Protein AF-A0AA35M4L3-F1 (afdb_monomer_lite)

Structure (mmCIF, N/CA/C/O backbone):
data_AF-A0AA35M4L3-F1
#
_entry.id   AF-A0AA35M4L3-F1
#
loop_
_atom_site.group_PDB
_atom_site.id
_atom_site.type_symbol
_atom_site.label_atom_id
_atom_site.label_alt_id
_atom_site.label_comp_id
_atom_site.label_asym_id
_atom_site.label_entity_id
_atom_site.label_seq_id
_atom_site.pdbx_PDB_ins_code
_atom_site.Cartn_x
_atom_site.Cartn_y
_atom_site.Cartn_z
_atom_site.occupancy
_atom_site.B_iso_or_equiv
_atom_site.auth_seq_id
_atom_site.auth_comp_id
_atom_site.auth_asym_id
_atom_site.auth_atom_id
_atom_site.pdbx_PDB_model_num
ATOM 1 N N . MET A 1 1 ? 15.500 31.520 31.013 1.00 39.91 1 MET A N 1
ATOM 2 C CA . MET A 1 1 ? 16.679 30.984 30.303 1.00 39.91 1 MET A CA 1
ATOM 3 C C . MET A 1 1 ? 17.674 30.456 31.325 1.00 39.91 1 MET A C 1
ATOM 5 O O . MET A 1 1 ? 18.117 31.265 32.130 1.00 39.91 1 MET A O 1
ATOM 9 N N . PRO A 1 2 ? 18.000 29.154 31.350 1.00 39.06 2 PRO A N 1
ATOM 10 C CA . PRO A 1 2 ? 19.137 28.648 32.114 1.00 39.06 2 PRO A CA 1
ATOM 11 C C . PRO A 1 2 ? 20.331 28.322 31.189 1.00 39.06 2 PRO A C 1
ATOM 13 O O . PRO A 1 2 ? 20.114 27.828 30.079 1.00 39.06 2 PRO A O 1
ATOM 16 N N . PRO A 1 3 ? 21.584 28.570 31.614 1.00 60.72 3 PRO A N 1
ATOM 17 C CA . PRO A 1 3 ? 22.767 28.211 30.843 1.00 60.72 3 PRO A CA 1
ATOM 18 C C . PRO A 1 3 ? 23.152 26.743 31.091 1.00 60.72 3 PRO A C 1
ATOM 20 O O . PRO A 1 3 ? 23.273 26.299 32.229 1.00 60.72 3 PRO A O 1
ATOM 23 N N . PHE A 1 4 ? 23.349 25.992 30.008 1.00 51.25 4 PHE A N 1
ATOM 24 C CA . PHE A 1 4 ? 23.733 24.577 30.001 1.00 51.25 4 PHE A CA 1
ATOM 25 C C . PHE A 1 4 ? 25.067 24.412 29.260 1.00 51.25 4 PHE A C 1
ATOM 27 O O . PHE A 1 4 ? 25.087 23.944 28.130 1.00 51.25 4 PHE A O 1
ATOM 34 N N . LEU A 1 5 ? 26.189 24.809 29.864 1.00 52.38 5 LEU A N 1
ATOM 35 C CA . LEU A 1 5 ? 27.531 24.481 29.361 1.00 52.38 5 LEU A CA 1
ATOM 36 C C . LEU A 1 5 ? 28.539 24.465 30.521 1.00 52.38 5 LEU A C 1
ATOM 38 O O . LEU A 1 5 ? 29.193 25.470 30.755 1.00 52.38 5 LEU A O 1
ATOM 42 N N . ASP A 1 6 ? 28.668 23.342 31.242 1.00 54.00 6 ASP A N 1
ATOM 43 C CA . ASP A 1 6 ? 29.858 23.132 32.101 1.00 54.00 6 ASP A CA 1
ATOM 44 C C . ASP A 1 6 ? 30.206 21.669 32.471 1.00 54.00 6 ASP A C 1
ATOM 46 O O . ASP A 1 6 ? 31.192 21.394 33.157 1.00 54.00 6 ASP A O 1
ATOM 50 N N . SER A 1 7 ? 29.457 20.665 31.995 1.00 56.97 7 SER A N 1
ATOM 51 C CA . SER A 1 7 ? 29.695 19.270 32.419 1.00 56.97 7 SER A CA 1
ATOM 52 C C . SER A 1 7 ? 30.961 18.625 31.839 1.00 56.97 7 SER A C 1
ATOM 54 O O . SER A 1 7 ? 31.460 17.642 32.391 1.00 56.97 7 SER A O 1
ATOM 56 N N . THR A 1 8 ? 31.511 19.142 30.739 1.00 57.28 8 THR A N 1
ATOM 57 C CA . THR A 1 8 ? 32.681 18.531 30.085 1.00 57.28 8 THR A CA 1
ATOM 58 C C . THR A 1 8 ? 33.985 18.855 30.814 1.00 57.28 8 THR A C 1
ATOM 60 O O . THR A 1 8 ? 34.854 17.988 30.917 1.00 57.28 8 THR A O 1
ATOM 63 N N . SER A 1 9 ? 34.101 20.061 31.376 1.00 58.50 9 SER A N 1
ATOM 64 C CA . SER A 1 9 ? 35.293 20.501 32.112 1.00 58.50 9 SER A CA 1
ATOM 65 C C . SER A 1 9 ? 35.389 19.834 33.486 1.00 58.50 9 SER A C 1
ATOM 67 O O . SER A 1 9 ? 36.453 19.334 33.855 1.00 58.50 9 SER A O 1
ATOM 69 N N . GLN A 1 10 ? 34.268 19.693 34.205 1.00 61.97 10 GLN A N 1
ATOM 70 C CA . GLN A 1 10 ? 34.247 18.975 35.489 1.00 61.97 10 GLN A CA 1
ATOM 71 C C . GLN A 1 10 ? 34.544 17.474 35.340 1.00 61.97 10 GLN A C 1
ATOM 73 O O . GLN A 1 10 ? 35.226 16.888 36.182 1.00 61.97 10 GLN A O 1
ATOM 78 N N . SER A 1 11 ? 34.119 16.847 34.235 1.00 60.00 11 SER A N 1
ATOM 79 C CA . SER A 1 11 ? 34.418 15.434 33.963 1.00 60.00 11 SER A CA 1
ATOM 80 C C . SER A 1 11 ? 35.910 15.152 33.742 1.00 60.00 11 SER A C 1
ATOM 82 O O . SER A 1 11 ? 36.326 14.000 33.895 1.00 60.00 11 SER A O 1
ATOM 84 N N . LEU A 1 12 ? 36.707 16.148 33.346 1.00 54.22 12 LEU A N 1
ATOM 85 C CA . LEU A 1 12 ? 38.148 15.986 33.135 1.00 54.22 12 LEU A CA 1
ATOM 86 C C . LEU A 1 12 ? 38.944 16.188 34.431 1.00 54.22 12 LEU A C 1
ATOM 88 O O . LEU A 1 12 ? 39.939 15.494 34.635 1.00 54.22 12 LEU A O 1
ATOM 92 N N . ALA A 1 13 ? 38.469 17.049 35.336 1.00 66.62 13 ALA A N 1
ATOM 93 C CA . ALA A 1 13 ? 39.091 17.276 36.642 1.00 66.62 13 ALA A CA 1
ATOM 94 C C . ALA A 1 13 ? 38.996 16.053 37.576 1.00 66.62 13 ALA A C 1
ATOM 96 O O . ALA A 1 13 ? 39.915 15.785 38.346 1.00 66.62 13 ALA A O 1
ATOM 97 N N . ALA A 1 14 ? 37.925 15.259 37.472 1.00 76.31 14 ALA A N 1
ATOM 98 C CA . ALA A 1 14 ? 37.697 14.096 38.335 1.00 76.31 14 ALA A CA 1
ATOM 99 C C . ALA A 1 14 ? 38.586 12.872 38.022 1.00 76.31 14 ALA A C 1
ATOM 101 O O . ALA A 1 14 ? 38.459 11.841 38.680 1.00 76.31 14 ALA A O 1
ATOM 102 N N . ASN A 1 15 ? 39.449 12.926 36.999 1.00 74.00 15 ASN A N 1
ATOM 103 C CA . ASN A 1 15 ? 40.247 11.768 36.593 1.00 74.00 15 ASN A CA 1
ATOM 104 C C . ASN A 1 15 ? 41.676 12.166 36.170 1.00 74.00 15 ASN A C 1
ATOM 106 O O . ASN A 1 15 ? 41.981 12.202 34.971 1.00 74.00 15 ASN A O 1
ATOM 110 N N . PRO A 1 16 ? 42.572 12.451 37.137 1.00 75.62 16 PRO A N 1
ATOM 111 C CA . PRO A 1 16 ? 43.922 12.951 36.860 1.00 75.62 16 PRO A CA 1
ATOM 112 C C . PRO A 1 16 ? 44.742 12.002 35.971 1.00 75.62 16 PRO A C 1
ATOM 114 O O . PRO A 1 16 ? 45.508 12.458 35.126 1.00 75.62 16 PRO A O 1
ATOM 117 N N . GLY A 1 17 ? 44.497 10.686 36.044 1.00 77.62 17 GLY A N 1
ATOM 118 C CA . GLY A 1 17 ? 45.160 9.697 35.187 1.00 77.62 17 GLY A CA 1
ATOM 119 C C . GLY A 1 17 ? 44.811 9.807 33.695 1.00 77.62 17 GLY A C 1
ATOM 120 O O . GLY A 1 17 ? 45.593 9.379 32.846 1.00 77.62 17 GLY A O 1
ATOM 121 N N . ARG A 1 18 ? 43.660 10.397 33.338 1.00 70.81 18 ARG A N 1
ATOM 122 C CA . ARG A 1 18 ? 43.323 10.679 31.932 1.00 70.81 18 ARG A CA 1
ATOM 123 C C . ARG A 1 18 ? 44.085 11.884 31.402 1.00 70.81 18 ARG A C 1
ATOM 125 O O . ARG A 1 18 ? 44.613 11.782 30.301 1.00 70.81 18 ARG A O 1
ATOM 132 N N . LEU A 1 19 ? 44.170 12.958 32.190 1.00 73.12 19 LEU A N 1
ATOM 133 C CA . LEU A 1 19 ? 44.926 14.170 31.855 1.00 73.12 19 LEU A CA 1
ATOM 134 C C . LEU A 1 19 ? 46.398 13.844 31.584 1.00 73.12 19 LEU A C 1
ATOM 136 O O . LEU A 1 19 ? 46.928 14.245 30.546 1.00 73.12 19 LEU A O 1
ATOM 140 N N . ASP A 1 20 ? 46.995 13.018 32.442 1.00 76.56 20 ASP A N 1
ATOM 141 C CA . ASP A 1 20 ? 48.384 12.569 32.326 1.00 76.56 20 ASP A CA 1
ATOM 142 C C . ASP A 1 20 ? 48.634 11.748 31.050 1.00 76.56 20 ASP A C 1
ATOM 144 O O . ASP A 1 20 ? 49.640 11.917 30.362 1.00 76.56 20 ASP A O 1
ATOM 148 N N . ARG A 1 21 ? 47.672 10.903 30.658 1.00 72.81 21 ARG A N 1
ATOM 149 C CA . ARG A 1 21 ? 47.753 10.107 29.424 1.00 72.81 21 ARG A CA 1
ATOM 150 C C . ARG A 1 21 ? 47.636 10.963 28.160 1.00 72.81 21 ARG A C 1
ATOM 152 O O . ARG A 1 21 ? 48.233 10.617 27.144 1.00 72.81 21 ARG A O 1
ATOM 159 N N . THR A 1 22 ? 46.857 12.046 28.207 1.00 70.88 22 THR A N 1
ATOM 160 C CA . THR A 1 22 ? 46.760 13.016 27.103 1.00 70.88 22 THR A CA 1
ATOM 161 C C . THR A 1 22 ? 48.011 13.875 26.983 1.00 70.88 22 THR A C 1
ATOM 163 O O . THR A 1 22 ? 48.473 14.059 25.864 1.00 70.88 22 THR A O 1
ATOM 166 N N . ARG A 1 23 ? 48.590 14.340 28.100 1.00 74.06 23 ARG A N 1
ATOM 167 C CA . ARG A 1 23 ? 49.839 15.124 28.090 1.00 74.06 23 ARG A CA 1
ATOM 168 C C . ARG A 1 23 ? 51.011 14.327 27.512 1.00 74.06 23 ARG A C 1
ATOM 170 O O . ARG A 1 23 ? 51.600 14.750 26.524 1.00 74.06 23 ARG A O 1
ATOM 177 N N . ARG A 1 24 ? 51.197 13.076 27.955 1.00 73.62 24 ARG A N 1
ATOM 178 C CA . ARG A 1 24 ? 52.232 12.166 27.415 1.00 73.62 24 ARG A CA 1
ATOM 179 C C . ARG A 1 24 ? 52.105 11.852 25.920 1.00 73.62 24 ARG A C 1
ATOM 181 O O . ARG A 1 24 ? 53.022 11.278 25.343 1.00 73.62 24 ARG A O 1
ATOM 188 N N . ARG A 1 25 ? 50.960 12.148 25.293 1.00 67.50 25 ARG A N 1
ATOM 189 C CA . ARG A 1 25 ? 50.761 11.947 23.852 1.00 67.50 25 ARG A CA 1
ATOM 190 C C . ARG A 1 25 ? 51.356 13.076 23.011 1.00 67.50 25 ARG A C 1
ATOM 192 O O . ARG A 1 25 ? 51.610 12.835 21.839 1.00 67.50 25 ARG A O 1
ATOM 199 N N . PHE A 1 26 ? 51.542 14.256 23.602 1.00 70.06 26 PHE A N 1
ATOM 200 C CA . PHE A 1 26 ? 52.120 15.430 22.949 1.00 70.06 26 PHE A CA 1
ATOM 201 C C . PHE A 1 26 ? 53.587 15.654 23.334 1.00 70.06 26 PHE A C 1
ATOM 203 O O . PHE A 1 26 ? 54.319 16.195 22.523 1.00 70.06 26 PHE A O 1
ATOM 210 N N . ASP A 1 27 ? 54.033 15.155 24.493 1.00 71.06 27 ASP A N 1
ATOM 211 C CA . ASP A 1 27 ? 55.439 15.247 24.934 1.00 71.06 27 ASP A CA 1
ATOM 212 C C . ASP A 1 27 ? 56.366 14.184 24.295 1.00 71.06 27 ASP A C 1
ATOM 214 O O . ASP A 1 27 ? 57.513 14.016 24.707 1.00 71.06 27 ASP A O 1
ATOM 218 N N . ARG A 1 28 ? 55.881 13.404 23.318 1.00 66.31 28 ARG A N 1
ATOM 219 C CA . ARG A 1 28 ? 56.747 12.534 22.506 1.00 66.31 28 ARG A CA 1
ATOM 220 C C . ARG A 1 28 ? 57.288 13.350 21.334 1.00 66.31 28 ARG A C 1
ATOM 222 O O . ARG A 1 28 ? 56.635 13.421 20.299 1.00 66.31 28 ARG A O 1
ATOM 229 N N . ASP A 1 29 ? 58.477 13.920 21.516 1.00 67.94 29 ASP A N 1
ATOM 230 C CA . ASP A 1 29 ? 59.231 14.631 20.467 1.00 67.94 29 ASP A CA 1
ATOM 231 C C . ASP A 1 29 ? 59.727 13.712 19.337 1.00 67.94 29 ASP A C 1
ATOM 233 O O . ASP A 1 29 ? 60.134 14.187 18.280 1.00 67.94 29 ASP A O 1
ATOM 237 N N . GLU A 1 30 ? 59.662 12.390 19.515 1.00 67.56 30 GLU A N 1
ATOM 238 C CA . GLU A 1 30 ? 59.884 11.451 18.420 1.00 67.56 30 GLU A CA 1
ATOM 239 C C . GLU A 1 30 ? 58.569 11.210 17.665 1.00 67.56 30 GLU A C 1
ATOM 241 O O . GLU A 1 30 ? 57.657 10.573 18.218 1.00 67.56 30 GLU A O 1
ATOM 246 N N . PRO A 1 31 ? 58.441 11.676 16.402 1.00 75.38 31 PRO A N 1
ATOM 247 C CA . PRO A 1 31 ? 57.349 11.230 15.553 1.00 75.38 31 PRO A CA 1
ATOM 248 C C . PRO A 1 31 ? 57.376 9.697 15.525 1.00 75.38 31 PRO A C 1
ATOM 250 O O . PRO A 1 31 ? 58.464 9.113 15.475 1.00 75.38 31 PRO A O 1
ATOM 253 N N . PRO A 1 32 ? 56.214 9.017 15.602 1.00 72.06 32 PRO A N 1
ATOM 254 C CA . PRO A 1 32 ? 56.188 7.568 15.468 1.00 72.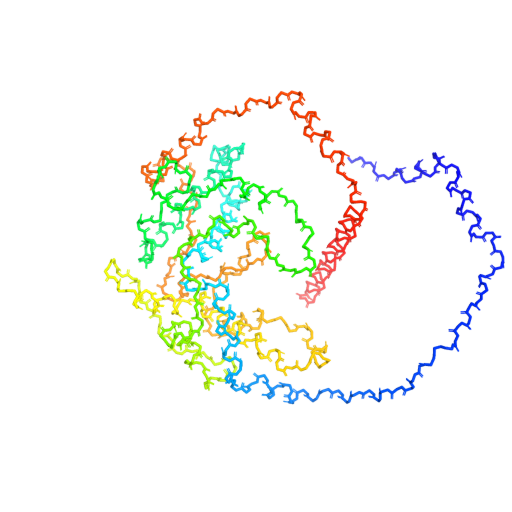06 32 PRO A CA 1
ATOM 255 C C . PRO A 1 32 ? 56.972 7.216 14.210 1.00 72.06 32 PRO A C 1
ATOM 257 O O . PRO A 1 32 ? 56.716 7.820 13.167 1.00 72.06 32 PRO A O 1
ATOM 260 N N . ALA A 1 33 ? 57.947 6.308 14.342 1.00 66.69 33 ALA A N 1
ATOM 261 C CA . ALA A 1 33 ? 58.778 5.872 13.231 1.00 66.69 33 ALA A CA 1
ATOM 262 C C . ALA A 1 33 ? 57.864 5.660 12.030 1.00 66.69 33 ALA A C 1
ATOM 264 O O . ALA A 1 33 ? 56.901 4.893 12.129 1.00 66.69 33 ALA A O 1
ATOM 265 N N . SER A 1 34 ? 58.100 6.418 10.958 1.00 57.66 34 SER A N 1
ATOM 266 C CA . SER A 1 34 ? 57.371 6.260 9.712 1.00 57.66 34 SER A CA 1
ATOM 267 C C . SER A 1 34 ? 57.562 4.810 9.298 1.00 57.66 34 SER A C 1
ATOM 269 O O . SER A 1 34 ? 58.602 4.452 8.751 1.00 57.66 34 SER A O 1
ATOM 271 N N . CYS A 1 35 ? 56.597 3.951 9.628 1.00 49.66 35 CYS A N 1
ATOM 272 C CA . CYS A 1 35 ? 56.526 2.597 9.119 1.00 49.66 35 CYS A CA 1
ATOM 273 C C . CYS A 1 35 ? 56.233 2.746 7.630 1.00 49.66 35 CYS A C 1
ATOM 275 O O . CYS A 1 35 ? 55.086 2.672 7.198 1.00 49.66 35 CYS A O 1
ATOM 277 N N . SER A 1 36 ? 57.289 3.018 6.865 1.00 50.81 36 SER A N 1
ATOM 278 C CA . SER A 1 36 ? 57.333 2.949 5.415 1.00 50.81 36 SER A CA 1
ATOM 279 C C . SER A 1 36 ? 57.263 1.472 5.045 1.00 50.81 36 SER A C 1
ATOM 281 O O . SER A 1 36 ? 58.225 0.871 4.584 1.00 50.81 36 SER A O 1
ATOM 283 N N . SER A 1 37 ? 56.118 0.850 5.321 1.00 52.44 37 SER A N 1
ATOM 284 C CA . SER A 1 37 ? 55.725 -0.399 4.688 1.00 52.44 37 SER A CA 1
ATOM 285 C C . SER A 1 37 ? 55.184 -0.017 3.314 1.00 52.44 37 SER A C 1
ATOM 287 O O . SER A 1 37 ? 53.983 0.001 3.069 1.00 52.44 37 SER A O 1
ATOM 289 N N . THR A 1 38 ? 56.108 0.397 2.449 1.00 53.12 38 THR A N 1
ATOM 290 C CA . THR A 1 38 ? 55.876 0.685 1.033 1.00 53.12 38 THR A CA 1
ATOM 291 C C . THR A 1 38 ? 56.389 -0.510 0.240 1.00 53.12 38 THR A C 1
ATOM 293 O O . THR A 1 38 ? 57.267 -0.388 -0.598 1.00 53.12 38 THR A O 1
ATOM 296 N N . ASP A 1 39 ? 55.884 -1.688 0.596 1.00 49.66 39 ASP A N 1
ATOM 297 C CA . ASP A 1 39 ? 56.021 -2.910 -0.200 1.00 49.66 39 ASP A CA 1
ATOM 298 C C . ASP A 1 39 ? 54.636 -3.560 -0.333 1.00 49.66 39 ASP A C 1
ATOM 300 O O . ASP A 1 39 ? 54.439 -4.769 -0.244 1.00 49.66 39 ASP A O 1
ATOM 304 N N . SER A 1 40 ? 53.610 -2.714 -0.470 1.00 55.06 40 SER A N 1
ATOM 305 C CA . SER A 1 40 ? 52.420 -3.135 -1.185 1.00 55.06 40 SER A CA 1
ATOM 306 C C . SER A 1 40 ? 52.818 -3.126 -2.652 1.00 55.06 40 SER A C 1
ATOM 308 O O . SER A 1 40 ? 52.939 -2.045 -3.232 1.00 55.06 40 SER A O 1
ATOM 310 N N . ASN A 1 41 ? 53.039 -4.313 -3.216 1.00 56.84 41 ASN A N 1
ATOM 311 C CA . ASN A 1 41 ? 52.878 -4.591 -4.641 1.00 56.84 41 ASN A CA 1
ATOM 312 C C . ASN A 1 41 ? 51.490 -4.069 -5.054 1.00 56.84 41 ASN A C 1
ATOM 314 O O . ASN A 1 41 ? 50.499 -4.796 -5.058 1.00 56.84 41 ASN A O 1
ATOM 318 N N . TYR A 1 42 ? 51.396 -2.763 -5.282 1.00 59.31 42 TYR A N 1
ATOM 319 C CA . TYR A 1 42 ? 50.339 -2.152 -6.054 1.00 59.31 42 TYR A CA 1
ATOM 320 C C . TYR A 1 42 ? 50.678 -2.592 -7.467 1.00 59.31 42 TYR A C 1
ATOM 322 O O . TYR A 1 42 ? 51.555 -2.006 -8.102 1.00 59.31 42 TYR A O 1
ATOM 330 N N . GLU A 1 43 ? 50.091 -3.713 -7.889 1.00 66.62 43 GLU A N 1
ATOM 331 C CA . GLU A 1 43 ? 50.066 -4.047 -9.304 1.00 66.62 43 GLU A CA 1
ATOM 332 C C . GLU A 1 43 ? 49.527 -2.804 -10.020 1.00 66.62 43 GLU A C 1
ATOM 334 O O . GLU A 1 43 ? 48.441 -2.329 -9.668 1.00 66.62 43 GLU A O 1
ATOM 339 N N . PRO A 1 44 ? 50.344 -2.183 -10.885 1.00 57.50 44 PRO A N 1
ATOM 340 C CA . PRO A 1 44 ? 49.986 -0.929 -11.502 1.00 57.50 44 PRO A CA 1
ATOM 341 C C . PRO A 1 44 ? 48.777 -1.171 -12.391 1.00 57.50 44 PRO A C 1
ATOM 343 O O . PRO A 1 44 ? 48.828 -1.991 -13.302 1.00 57.50 44 PRO A O 1
ATOM 346 N N . ASP A 1 45 ? 47.726 -0.423 -12.073 1.00 56.56 45 ASP A N 1
ATOM 347 C CA . ASP A 1 45 ? 46.753 0.092 -13.016 1.00 56.56 45 ASP A CA 1
ATOM 348 C C . ASP A 1 45 ? 46.124 -0.973 -13.925 1.00 56.56 45 ASP A C 1
ATOM 350 O O . ASP A 1 45 ? 46.469 -1.113 -15.097 1.00 56.56 45 ASP A O 1
ATOM 354 N N . ASP A 1 46 ? 45.093 -1.650 -13.400 1.00 66.62 46 ASP A N 1
ATOM 355 C CA . ASP A 1 46 ? 43.924 -1.920 -14.241 1.00 66.62 46 ASP A CA 1
ATOM 356 C C . ASP A 1 46 ? 43.550 -0.568 -14.864 1.00 66.62 46 ASP A C 1
ATOM 358 O O . ASP A 1 46 ? 43.034 0.315 -14.166 1.00 66.62 46 ASP A O 1
ATOM 362 N N . ASP A 1 47 ? 43.913 -0.383 -16.139 1.00 75.94 47 ASP A N 1
ATOM 363 C CA . ASP A 1 47 ? 43.597 0.809 -16.918 1.00 75.94 47 ASP A CA 1
ATOM 364 C C . ASP A 1 47 ? 42.161 1.222 -16.589 1.00 75.94 47 ASP A C 1
ATOM 366 O O . ASP A 1 47 ? 41.275 0.357 -16.615 1.00 75.94 47 ASP A O 1
ATOM 370 N N . PRO A 1 48 ? 41.905 2.499 -16.231 1.00 70.62 48 PRO A N 1
ATOM 371 C CA . PRO A 1 48 ? 40.583 2.925 -15.810 1.00 70.62 48 PRO A CA 1
ATOM 372 C C . PRO A 1 48 ? 39.595 2.528 -16.900 1.00 70.62 48 PRO A C 1
ATOM 374 O O . PRO A 1 48 ? 39.631 3.097 -17.995 1.00 70.62 48 PRO A O 1
ATOM 377 N N . GLU A 1 49 ? 38.766 1.515 -16.605 1.00 70.56 49 GLU A N 1
ATOM 378 C CA . GLU A 1 49 ? 37.797 0.990 -17.562 1.00 70.56 49 GLU A CA 1
ATOM 379 C C . GLU A 1 49 ? 37.063 2.197 -18.159 1.00 70.56 49 GLU A C 1
ATOM 381 O O . GLU A 1 49 ? 36.608 3.068 -17.401 1.00 70.56 49 GLU A O 1
ATOM 386 N N . PRO A 1 50 ? 36.996 2.306 -19.497 1.00 78.19 50 PRO A N 1
ATOM 387 C CA . PRO A 1 50 ? 36.415 3.468 -20.138 1.00 78.19 50 PRO A CA 1
ATOM 388 C C . PRO A 1 50 ? 35.029 3.711 -19.553 1.00 78.19 50 PRO A C 1
ATOM 390 O O . PRO A 1 50 ? 34.234 2.778 -19.393 1.00 78.19 50 PRO A O 1
ATOM 393 N N . MET A 1 51 ? 34.774 4.974 -19.191 1.00 75.50 51 MET A N 1
ATOM 394 C CA . MET A 1 51 ? 33.500 5.389 -18.615 1.00 75.50 51 MET A CA 1
ATOM 395 C C . MET A 1 51 ? 32.363 4.781 -19.433 1.00 75.50 51 MET A C 1
ATOM 397 O O . MET A 1 51 ? 32.391 4.869 -20.664 1.00 75.50 51 MET A O 1
ATOM 401 N N . PRO A 1 52 ? 31.385 4.144 -18.776 1.00 76.50 52 PRO A N 1
ATOM 402 C CA . PRO A 1 52 ? 30.349 3.440 -19.495 1.00 76.50 52 PRO A CA 1
ATOM 403 C C . PRO A 1 52 ? 29.599 4.390 -20.411 1.00 76.50 52 PRO A C 1
ATOM 405 O O . PRO A 1 52 ? 29.191 5.475 -19.990 1.00 76.50 52 PRO A O 1
ATOM 408 N N . ASP A 1 53 ? 29.411 3.956 -21.652 1.00 88.19 53 ASP A N 1
ATOM 409 C CA . ASP A 1 53 ? 28.622 4.693 -22.619 1.00 88.19 53 ASP A CA 1
ATOM 410 C C . ASP A 1 53 ? 27.195 4.858 -22.074 1.00 88.19 53 ASP A C 1
ATOM 412 O O . ASP A 1 53 ? 26.463 3.891 -21.842 1.00 88.19 53 ASP A O 1
ATOM 416 N N . LEU A 1 54 ? 26.802 6.109 -21.822 1.00 87.06 54 LEU A N 1
ATOM 417 C CA . LEU A 1 54 ? 25.473 6.442 -21.315 1.00 87.06 54 LEU A CA 1
ATOM 418 C C . LEU A 1 54 ? 24.379 5.977 -22.283 1.00 87.06 54 LEU A C 1
ATOM 420 O O . LEU A 1 54 ? 23.272 5.667 -21.841 1.00 87.06 54 LEU A O 1
ATOM 424 N N . GLN A 1 55 ? 24.690 5.897 -23.579 1.00 90.00 55 GLN A N 1
ATOM 425 C CA . GLN A 1 55 ? 23.774 5.403 -24.594 1.00 90.00 55 GLN A CA 1
ATOM 426 C C . GLN A 1 55 ? 23.562 3.888 -24.478 1.00 90.00 55 GLN A C 1
ATOM 428 O O . GLN A 1 55 ? 22.427 3.430 -24.602 1.00 90.00 55 GLN A O 1
ATOM 433 N N . GLU A 1 56 ? 24.609 3.121 -24.159 1.00 90.56 56 GLU A N 1
ATOM 434 C CA . GLU A 1 56 ? 24.518 1.683 -23.871 1.00 90.56 56 GLU A CA 1
ATOM 435 C C . GLU A 1 56 ? 23.646 1.429 -22.632 1.00 90.56 56 GLU A C 1
ATOM 437 O O . GLU A 1 56 ? 22.746 0.587 -22.664 1.00 90.56 56 GLU A O 1
ATOM 442 N N . ILE A 1 57 ? 23.857 2.203 -21.557 1.00 90.19 57 ILE A N 1
ATOM 443 C CA . ILE A 1 57 ? 23.028 2.117 -20.345 1.00 90.19 57 ILE A CA 1
ATOM 444 C C . ILE A 1 57 ? 21.573 2.436 -20.692 1.00 90.19 57 ILE A C 1
ATOM 446 O O . ILE A 1 57 ? 20.690 1.642 -20.380 1.00 90.19 57 ILE A O 1
ATOM 450 N N . ALA A 1 58 ? 21.310 3.560 -21.363 1.00 90.56 58 ALA A N 1
ATOM 451 C CA . ALA A 1 58 ? 19.955 3.939 -21.752 1.00 90.56 58 ALA A CA 1
ATOM 452 C C . ALA A 1 58 ? 19.288 2.849 -22.608 1.00 90.56 58 ALA A C 1
ATOM 454 O O . ALA A 1 58 ? 18.165 2.446 -22.314 1.00 90.56 58 ALA A O 1
ATOM 455 N N . ALA A 1 59 ? 19.992 2.297 -23.599 1.00 92.69 59 ALA A N 1
ATOM 456 C CA . ALA A 1 59 ? 19.479 1.214 -24.433 1.00 92.69 59 ALA A CA 1
ATOM 457 C C . ALA A 1 59 ? 19.137 -0.045 -23.615 1.00 92.69 59 ALA A C 1
ATOM 459 O O . ALA A 1 59 ? 18.073 -0.636 -23.811 1.00 92.69 59 ALA A O 1
ATOM 460 N N . ALA A 1 60 ? 19.988 -0.426 -22.656 1.00 91.94 60 ALA A N 1
ATOM 461 C CA . ALA A 1 60 ? 19.737 -1.562 -21.770 1.00 91.94 60 ALA A CA 1
ATOM 462 C C . ALA A 1 60 ? 18.503 -1.352 -20.873 1.00 91.94 60 ALA A C 1
ATOM 464 O O . ALA A 1 60 ? 17.763 -2.302 -20.591 1.00 91.94 60 ALA A O 1
ATOM 465 N N . LEU A 1 61 ? 18.262 -0.111 -20.440 1.00 92.69 61 LEU A N 1
ATOM 466 C CA . LEU A 1 61 ? 17.097 0.250 -19.635 1.00 92.69 61 LEU A CA 1
ATOM 467 C C . LEU A 1 61 ? 15.807 0.298 -20.449 1.00 92.69 61 LEU A C 1
ATOM 469 O O . LEU A 1 61 ? 14.771 -0.113 -19.931 1.00 92.69 61 LEU A O 1
ATOM 473 N N . GLU A 1 62 ? 15.859 0.767 -21.693 1.00 94.00 62 GLU A N 1
ATOM 474 C CA . GLU A 1 62 ? 14.691 0.902 -22.571 1.00 94.00 62 GLU A CA 1
ATOM 475 C C . GLU A 1 62 ? 14.258 -0.425 -23.215 1.00 94.00 62 GLU A C 1
ATOM 477 O O . GLU A 1 62 ? 13.076 -0.610 -23.513 1.00 94.00 62 GLU A O 1
ATOM 482 N N . ALA A 1 63 ? 15.179 -1.382 -23.383 1.00 93.94 63 ALA A N 1
ATOM 483 C CA . ALA A 1 63 ? 14.889 -2.682 -23.989 1.00 93.94 63 ALA A CA 1
ATOM 484 C C . ALA A 1 63 ? 13.750 -3.433 -23.258 1.00 93.94 63 ALA A C 1
ATOM 486 O O . ALA A 1 63 ? 13.740 -3.440 -22.025 1.00 93.94 63 ALA A O 1
ATOM 487 N N . PRO A 1 64 ? 12.812 -4.105 -23.955 1.00 96.00 64 PRO A N 1
ATOM 488 C CA . PRO A 1 64 ? 11.747 -4.900 -23.324 1.00 96.00 64 PRO A CA 1
ATOM 489 C C . PRO A 1 64 ? 12.267 -5.942 -22.322 1.00 96.00 64 PRO A C 1
ATOM 491 O O . PRO A 1 64 ? 13.443 -6.316 -22.365 1.00 96.00 64 PRO A O 1
ATOM 494 N N . LEU A 1 65 ? 11.416 -6.396 -21.396 1.00 95.44 65 LEU A N 1
ATOM 495 C CA . LEU A 1 65 ? 11.782 -7.428 -20.414 1.00 95.44 65 LEU A CA 1
ATOM 496 C C . LEU A 1 65 ? 12.079 -8.764 -21.104 1.00 95.44 65 LEU A C 1
ATOM 498 O O . LEU A 1 65 ? 11.310 -9.209 -21.952 1.00 95.44 65 LEU A O 1
ATOM 502 N N . ASN A 1 66 ? 13.200 -9.401 -20.756 1.00 95.25 66 ASN A N 1
ATOM 503 C CA . ASN A 1 66 ? 13.495 -10.753 -21.231 1.00 95.25 66 ASN A CA 1
ATOM 504 C C . ASN A 1 66 ? 12.893 -11.802 -20.273 1.00 95.25 66 ASN A C 1
ATOM 506 O O . ASN A 1 66 ? 12.436 -11.474 -19.180 1.00 95.25 66 ASN A O 1
ATOM 510 N N . GLU A 1 67 ? 12.917 -13.080 -20.654 1.00 95.44 67 GLU A N 1
ATOM 511 C CA . GLU A 1 67 ? 12.332 -14.174 -19.857 1.00 95.44 67 GLU A CA 1
ATOM 512 C C . GLU A 1 67 ? 12.949 -14.316 -18.450 1.00 95.44 67 GLU A C 1
ATOM 514 O O . GLU A 1 67 ? 12.284 -14.739 -17.504 1.00 95.44 67 GLU A O 1
ATOM 519 N N . ALA A 1 68 ? 14.230 -13.975 -18.276 1.00 95.62 68 ALA A N 1
ATOM 520 C CA . ALA A 1 68 ? 14.857 -13.987 -16.957 1.00 95.62 68 ALA A CA 1
ATOM 521 C C . ALA A 1 68 ? 14.339 -12.832 -16.089 1.00 95.62 68 ALA A C 1
ATOM 523 O O . ALA A 1 68 ? 14.018 -13.054 -14.923 1.00 95.62 68 ALA A O 1
ATOM 524 N N . ASP A 1 69 ? 14.186 -11.639 -16.665 1.00 96.06 69 ASP A N 1
ATOM 525 C CA . ASP A 1 69 ? 13.630 -10.488 -15.958 1.00 96.06 69 ASP A CA 1
ATOM 526 C C . ASP A 1 69 ? 12.177 -10.741 -15.551 1.00 96.06 69 ASP A C 1
ATOM 528 O O . ASP A 1 69 ? 11.825 -10.503 -14.400 1.00 96.06 69 ASP A O 1
ATOM 532 N N . LEU A 1 70 ? 11.347 -11.278 -16.457 1.00 95.88 70 LEU A N 1
ATOM 533 C CA . LEU A 1 70 ? 9.943 -11.600 -16.171 1.00 95.88 70 LEU A CA 1
ATOM 534 C C . LEU A 1 70 ? 9.826 -12.566 -14.987 1.00 95.88 70 LEU A C 1
ATOM 536 O O . LEU A 1 70 ? 9.070 -12.300 -14.055 1.00 95.88 70 LEU A O 1
ATOM 540 N N . ARG A 1 71 ? 10.628 -13.641 -14.962 1.00 94.62 71 ARG A N 1
ATOM 541 C CA . ARG A 1 71 ? 10.666 -14.574 -13.821 1.00 94.62 71 ARG A CA 1
ATOM 542 C C . ARG A 1 71 ? 11.065 -13.885 -12.518 1.00 94.62 71 ARG A C 1
ATOM 544 O O . ARG A 1 71 ? 10.457 -14.156 -11.485 1.00 94.62 71 ARG A O 1
ATOM 551 N N . SER A 1 72 ? 12.037 -12.977 -12.560 1.00 95.06 72 SER A N 1
ATOM 552 C CA . SER A 1 72 ? 12.453 -12.208 -11.383 1.00 95.06 72 SER A CA 1
ATOM 553 C C . SER A 1 72 ? 11.371 -11.234 -10.904 1.00 95.06 72 SER A C 1
ATOM 555 O O . SER A 1 72 ? 11.180 -11.094 -9.697 1.00 95.06 72 SER A O 1
ATOM 557 N N . VAL A 1 73 ? 10.628 -10.591 -11.815 1.00 95.88 73 VAL A N 1
ATOM 558 C CA . VAL A 1 73 ? 9.476 -9.744 -11.456 1.00 95.88 73 VAL A CA 1
ATOM 559 C C . VAL A 1 73 ? 8.366 -10.587 -10.826 1.00 95.88 73 VAL A C 1
ATOM 561 O O . VAL A 1 73 ? 7.848 -10.204 -9.780 1.00 95.88 73 VAL A O 1
ATOM 564 N N . VAL A 1 74 ? 8.035 -11.751 -11.400 1.00 95.00 74 VAL A N 1
ATOM 565 C CA . VAL A 1 74 ? 7.043 -12.678 -10.825 1.00 95.00 74 VAL A CA 1
ATOM 566 C C . VAL A 1 74 ? 7.455 -13.109 -9.417 1.00 95.00 74 VAL A C 1
ATOM 568 O O . VAL A 1 74 ? 6.654 -12.965 -8.495 1.00 95.00 74 VAL A O 1
ATOM 571 N N . SER A 1 75 ? 8.706 -13.551 -9.228 1.00 92.25 75 SER A N 1
ATOM 572 C CA . SER A 1 75 ? 9.233 -13.938 -7.907 1.00 92.25 75 SER A CA 1
ATOM 573 C C . SER A 1 75 ? 9.100 -12.793 -6.908 1.00 92.25 75 SER A C 1
ATOM 575 O O . SER A 1 75 ? 8.555 -12.977 -5.823 1.00 92.25 75 SER A O 1
ATOM 577 N N . HIS A 1 76 ? 9.507 -11.582 -7.302 1.00 92.81 76 HIS A N 1
ATOM 578 C CA . HIS A 1 76 ? 9.393 -10.400 -6.454 1.00 92.81 76 HIS A CA 1
ATOM 579 C C . HIS A 1 76 ? 7.940 -10.129 -6.037 1.00 92.81 76 HIS A C 1
ATOM 581 O O . HIS A 1 76 ? 7.650 -9.966 -4.853 1.00 92.81 76 HIS A O 1
ATOM 587 N N . MET A 1 77 ? 7.009 -10.125 -6.993 1.00 93.62 77 MET A N 1
ATOM 588 C CA . MET A 1 77 ? 5.592 -9.861 -6.733 1.00 93.62 77 MET A CA 1
ATOM 589 C C . MET A 1 77 ? 4.954 -10.930 -5.829 1.00 93.62 77 MET A C 1
ATOM 591 O O . MET A 1 77 ? 4.160 -10.604 -4.939 1.00 93.62 77 MET A O 1
ATOM 595 N N . GLN A 1 78 ? 5.324 -12.199 -6.020 1.00 90.06 78 GLN A N 1
ATOM 596 C CA . GLN A 1 78 ? 4.863 -13.326 -5.205 1.00 90.06 78 GLN A CA 1
ATOM 597 C C . GLN A 1 78 ? 5.425 -13.278 -3.778 1.00 90.06 78 GLN A C 1
ATOM 599 O O . GLN A 1 78 ? 4.672 -13.466 -2.822 1.00 90.06 78 GLN A O 1
ATOM 604 N N . GLU A 1 79 ? 6.716 -12.975 -3.614 1.00 87.50 79 GLU A N 1
ATOM 605 C CA . GLU A 1 79 ? 7.379 -12.837 -2.308 1.00 87.50 79 GLU A CA 1
ATOM 606 C C . GLU A 1 79 ? 6.749 -11.728 -1.460 1.00 87.50 79 GLU A C 1
ATOM 608 O O . GLU A 1 79 ? 6.533 -11.893 -0.257 1.00 87.50 79 GLU A O 1
ATOM 613 N N . GLN A 1 80 ? 6.396 -10.608 -2.092 1.00 87.31 80 GLN A N 1
ATOM 614 C CA . GLN A 1 80 ? 5.677 -9.520 -1.431 1.00 87.31 80 GLN A CA 1
ATOM 615 C C . GLN A 1 80 ? 4.201 -9.861 -1.153 1.00 87.31 80 GLN A C 1
ATOM 617 O O . GLN A 1 80 ? 3.568 -9.243 -0.291 1.00 87.31 80 GLN A O 1
ATOM 622 N N . GLY A 1 81 ? 3.655 -10.863 -1.850 1.00 85.69 81 GLY A N 1
ATOM 623 C CA . GLY A 1 81 ? 2.305 -11.383 -1.664 1.00 85.69 81 GLY A CA 1
ATOM 624 C C . GLY A 1 81 ? 1.209 -10.393 -2.048 1.00 85.69 81 GLY A C 1
ATOM 625 O O . GLY A 1 81 ? 0.211 -10.294 -1.340 1.00 85.69 81 GLY A O 1
ATOM 626 N N . PHE A 1 82 ? 1.374 -9.664 -3.154 1.00 83.56 82 PHE A N 1
ATOM 627 C CA . PHE A 1 82 ? 0.413 -8.643 -3.602 1.00 83.56 82 PHE A CA 1
ATOM 628 C C . PHE A 1 82 ? -0.953 -9.178 -4.037 1.00 83.56 82 PHE A C 1
ATOM 630 O O . PHE A 1 82 ? -1.892 -8.402 -4.160 1.00 83.56 82 PHE A O 1
ATOM 637 N N . THR A 1 83 ? -1.089 -10.487 -4.228 1.00 80.88 83 THR A N 1
ATOM 638 C CA . THR A 1 83 ? -2.376 -11.160 -4.457 1.00 80.88 83 THR A CA 1
ATOM 639 C C . THR A 1 83 ? -2.968 -11.758 -3.188 1.00 80.88 83 THR A C 1
ATOM 641 O O . THR A 1 83 ? -4.064 -12.304 -3.221 1.00 80.88 83 THR A O 1
ATOM 644 N N . ARG A 1 84 ? -2.272 -11.658 -2.046 1.00 83.19 84 ARG A N 1
ATOM 645 C CA . ARG A 1 84 ? -2.727 -12.201 -0.763 1.00 83.19 84 ARG A CA 1
ATOM 646 C C . ARG A 1 84 ? -3.364 -11.082 0.062 1.00 83.19 84 ARG A C 1
ATOM 648 O O . ARG A 1 84 ? -2.624 -10.236 0.577 1.00 83.19 84 ARG A O 1
ATOM 655 N N . PRO A 1 85 ? -4.693 -11.096 0.287 1.00 81.88 85 PRO A N 1
ATOM 656 C CA . PRO A 1 85 ? -5.374 -10.054 1.053 1.00 81.88 85 PRO A CA 1
ATOM 657 C C . PRO A 1 85 ? -4.715 -9.781 2.410 1.00 81.88 85 PRO A C 1
ATOM 659 O O . PRO A 1 85 ? -4.467 -8.631 2.748 1.00 81.88 85 PRO A O 1
ATOM 662 N N . GLY A 1 86 ? -4.287 -10.815 3.143 1.00 83.56 86 GLY A N 1
ATOM 663 C CA . GLY A 1 86 ? -3.615 -10.642 4.438 1.00 83.56 86 GLY A CA 1
ATOM 664 C C . GLY A 1 86 ? -2.353 -9.761 4.397 1.00 83.56 86 GLY A C 1
ATOM 665 O O . GLY A 1 86 ? -2.122 -8.967 5.308 1.00 83.56 86 GLY A O 1
ATOM 666 N N . ARG A 1 87 ? -1.548 -9.826 3.327 1.00 84.31 87 ARG A N 1
ATOM 667 C CA . ARG A 1 87 ? -0.353 -8.973 3.174 1.00 84.31 87 ARG A CA 1
ATOM 668 C C . ARG A 1 87 ? -0.734 -7.517 2.937 1.00 84.31 87 ARG A C 1
ATOM 670 O O . ARG A 1 87 ? -0.138 -6.621 3.540 1.00 84.31 87 ARG A O 1
ATOM 677 N N . ILE A 1 88 ? -1.748 -7.293 2.104 1.00 86.62 88 ILE A N 1
ATOM 678 C CA . ILE A 1 88 ? -2.265 -5.955 1.818 1.00 86.62 88 ILE A CA 1
ATOM 679 C C . ILE A 1 88 ? -2.886 -5.354 3.083 1.00 86.62 88 ILE A C 1
ATOM 681 O O . ILE A 1 88 ? -2.563 -4.222 3.439 1.00 86.62 88 ILE A O 1
ATOM 685 N N . TYR A 1 89 ? -3.660 -6.150 3.829 1.00 88.50 89 TYR A N 1
ATOM 686 C CA . TYR A 1 89 ? -4.238 -5.765 5.116 1.00 88.50 89 TYR A CA 1
ATOM 687 C C . TYR A 1 89 ? -3.168 -5.244 6.080 1.00 88.50 89 TYR A C 1
ATOM 689 O O . TYR A 1 89 ? -3.347 -4.199 6.695 1.00 88.50 89 TYR A O 1
ATOM 697 N N . VAL A 1 90 ? -2.023 -5.929 6.202 1.00 86.94 90 VAL A N 1
ATOM 698 C CA . VAL A 1 90 ? -0.942 -5.498 7.105 1.00 86.94 90 VAL A CA 1
ATOM 699 C C . VAL A 1 90 ? -0.352 -4.152 6.687 1.00 86.94 90 VAL A C 1
ATOM 701 O O . VAL A 1 90 ? -0.097 -3.306 7.550 1.00 86.94 90 VAL A O 1
ATOM 704 N N . LYS A 1 91 ? -0.120 -3.936 5.385 1.00 87.62 91 LYS A N 1
ATOM 705 C CA . LYS A 1 91 ? 0.379 -2.647 4.881 1.00 87.62 91 LYS A CA 1
ATOM 706 C C . LYS A 1 91 ? -0.634 -1.531 5.164 1.00 87.62 91 LYS A C 1
ATOM 708 O O . LYS A 1 91 ? -0.269 -0.486 5.702 1.00 87.62 91 LYS A O 1
ATOM 713 N N . GLU A 1 92 ? -1.908 -1.788 4.900 1.00 90.62 92 GLU A N 1
ATOM 714 C CA . GLU A 1 92 ? -2.986 -0.830 5.128 1.00 90.62 92 GLU A CA 1
ATOM 715 C C . GLU A 1 92 ? -3.217 -0.536 6.614 1.00 90.62 92 GLU A C 1
ATOM 717 O O . GLU A 1 92 ? -3.349 0.622 6.997 1.00 90.62 92 GLU A O 1
ATOM 722 N N . ALA A 1 93 ? -3.160 -1.547 7.482 1.00 90.62 93 ALA A N 1
ATOM 723 C CA . ALA A 1 93 ? -3.264 -1.392 8.931 1.00 90.62 93 ALA A CA 1
ATOM 724 C C . ALA A 1 93 ? -2.169 -0.487 9.502 1.00 90.62 93 ALA A C 1
ATOM 726 O O . ALA A 1 93 ? -2.430 0.290 10.421 1.00 90.62 93 ALA A O 1
ATOM 727 N N . ARG A 1 94 ? -0.951 -0.525 8.950 1.00 88.94 94 ARG A N 1
ATOM 728 C CA . ARG A 1 94 ? 0.132 0.397 9.339 1.00 88.94 94 ARG A CA 1
ATOM 729 C C . ARG A 1 94 ? -0.166 1.835 8.928 1.00 88.94 94 ARG A C 1
ATOM 731 O O . ARG A 1 94 ? 0.025 2.749 9.736 1.00 88.94 94 ARG A O 1
ATOM 738 N N . LEU A 1 95 ? -0.649 2.038 7.703 1.00 89.25 95 LEU A N 1
ATOM 739 C CA . LEU A 1 95 ? -1.047 3.360 7.228 1.00 89.25 95 LEU A CA 1
ATOM 740 C C . LEU A 1 95 ? -2.202 3.912 8.069 1.00 89.25 95 LEU A C 1
ATOM 742 O O . LEU A 1 95 ? -2.127 5.029 8.571 1.00 89.25 95 LEU A O 1
ATOM 746 N N . GLU A 1 96 ? -3.240 3.111 8.274 1.00 92.19 96 GLU A N 1
ATOM 747 C CA . GLU A 1 96 ? -4.434 3.490 9.023 1.00 92.19 96 GLU A CA 1
ATOM 748 C C . GLU A 1 96 ? -4.101 3.774 10.497 1.00 92.19 96 GLU A C 1
ATOM 750 O O . GLU A 1 96 ? -4.580 4.746 11.070 1.00 92.19 96 GLU A O 1
ATOM 755 N N . THR A 1 97 ? -3.169 3.021 11.090 1.00 91.62 97 THR A N 1
ATOM 756 C CA . THR A 1 97 ? -2.623 3.335 12.421 1.00 91.62 97 THR A CA 1
ATOM 757 C C . THR A 1 97 ? -1.918 4.693 12.423 1.00 91.62 97 THR A C 1
ATOM 759 O O . THR A 1 97 ? -2.100 5.483 13.346 1.00 91.62 97 THR A O 1
ATOM 762 N N . THR A 1 98 ? -1.138 5.002 11.382 1.00 90.31 98 THR A N 1
ATOM 763 C CA . THR A 1 98 ? -0.460 6.305 11.249 1.00 90.31 98 THR A CA 1
ATOM 764 C C . THR A 1 98 ? -1.477 7.441 11.154 1.00 90.31 98 THR A C 1
ATOM 766 O O . THR A 1 98 ? -1.309 8.479 11.797 1.00 90.31 98 THR A O 1
ATOM 769 N N . ARG A 1 99 ? -2.564 7.237 10.403 1.00 91.88 99 ARG A N 1
ATOM 770 C CA . ARG A 1 99 ? -3.656 8.207 10.282 1.00 91.88 99 ARG A CA 1
ATOM 771 C C . ARG A 1 99 ? -4.390 8.405 11.612 1.00 91.88 99 ARG A C 1
ATOM 773 O O . ARG A 1 99 ? -4.581 9.549 12.016 1.00 91.88 99 ARG A O 1
ATOM 780 N N . LEU A 1 100 ? -4.695 7.327 12.337 1.00 93.94 100 LEU A N 1
ATOM 781 C CA . LEU A 1 100 ? -5.297 7.389 13.672 1.00 93.94 100 LEU A CA 1
ATOM 782 C C . LEU A 1 100 ? -4.396 8.137 14.671 1.00 93.94 100 LEU A C 1
ATOM 784 O O . LEU A 1 100 ? -4.865 8.991 15.420 1.00 93.94 100 LEU A O 1
ATOM 788 N N . ILE A 1 101 ? -3.089 7.864 14.664 1.00 92.94 101 ILE A N 1
ATOM 789 C CA . ILE A 1 101 ? -2.107 8.579 15.494 1.00 92.94 101 ILE A CA 1
ATOM 790 C C . ILE A 1 101 ? -2.086 10.069 15.124 1.00 92.94 101 ILE A C 1
ATOM 792 O O . ILE A 1 101 ? -2.162 10.923 16.008 1.00 92.94 101 ILE A O 1
ATOM 796 N N . SER A 1 102 ? -2.041 10.395 13.831 1.00 91.75 102 SER A N 1
ATOM 797 C CA . SER A 1 102 ? -2.106 11.780 13.354 1.00 91.75 102 SER A CA 1
ATOM 798 C C . SER A 1 102 ? -3.382 12.482 13.831 1.00 91.75 102 SER A C 1
ATOM 800 O O . SER A 1 102 ? -3.310 13.592 14.358 1.00 91.75 102 SER A O 1
ATOM 802 N N . PHE A 1 103 ? -4.538 11.817 13.768 1.00 94.62 103 PHE A N 1
ATOM 803 C CA . PHE A 1 103 ? -5.793 12.338 14.309 1.00 94.62 103 PHE A CA 1
ATOM 804 C C . PHE A 1 103 ? -5.692 12.655 15.812 1.00 94.62 103 PHE A C 1
ATOM 806 O O . PHE A 1 103 ? -6.051 13.753 16.231 1.00 94.62 103 PHE A O 1
ATOM 813 N N . ILE A 1 104 ? -5.131 11.746 16.617 1.00 94.94 104 ILE A N 1
ATOM 814 C CA . ILE A 1 104 ? -4.992 11.903 18.078 1.00 94.94 104 ILE A CA 1
ATOM 815 C C . ILE A 1 104 ? -4.065 13.071 18.464 1.00 94.94 104 ILE A C 1
ATOM 817 O O . ILE A 1 104 ? -4.325 13.799 19.435 1.00 94.94 104 ILE A O 1
ATOM 821 N N . TYR A 1 105 ? -2.935 13.217 17.769 1.00 93.94 105 TYR A N 1
ATOM 822 C CA . TYR A 1 105 ? -1.877 14.147 18.178 1.00 93.94 105 TYR A CA 1
ATOM 823 C C . TYR A 1 105 ? -1.920 15.489 17.459 1.00 93.94 105 TYR A C 1
ATOM 825 O O . TYR A 1 105 ? -1.651 16.504 18.099 1.00 93.94 105 TYR A O 1
ATOM 833 N N . THR A 1 106 ? -2.259 15.493 16.174 1.00 92.69 106 THR A N 1
ATOM 834 C CA . THR A 1 106 ? -2.219 16.683 15.312 1.00 92.69 106 THR A CA 1
ATOM 835 C C . THR A 1 106 ? -3.574 17.056 14.712 1.00 92.69 106 THR A C 1
ATOM 837 O O . THR A 1 106 ? -3.719 18.168 14.217 1.00 92.69 106 THR A O 1
ATOM 840 N N . GLY A 1 107 ? -4.556 16.154 14.747 1.00 91.81 107 GLY A N 1
ATOM 841 C CA . GLY A 1 107 ? -5.893 16.371 14.200 1.00 91.81 107 GLY A CA 1
ATOM 842 C C . GLY A 1 107 ? -6.904 16.942 15.204 1.00 91.81 107 GLY A C 1
ATOM 843 O O . GLY A 1 107 ? -6.562 17.238 16.353 1.00 91.81 107 GLY A O 1
ATOM 844 N N . PRO A 1 108 ? -8.177 17.077 14.786 1.00 94.56 108 PRO A N 1
ATOM 845 C CA . PRO A 1 108 ? -9.266 17.640 15.587 1.00 94.56 108 PRO A CA 1
ATOM 846 C C . PRO A 1 108 ? -9.832 16.634 16.612 1.00 94.56 108 PRO A C 1
ATOM 848 O O . PRO A 1 108 ? -11.045 16.503 16.770 1.00 94.56 108 PRO A O 1
ATOM 851 N N . CYS A 1 109 ? -8.969 15.891 17.307 1.00 96.31 109 CYS A N 1
ATOM 852 C CA . CYS A 1 109 ? -9.379 14.923 18.323 1.00 96.31 109 CYS A CA 1
ATOM 853 C C . CYS A 1 109 ? -9.735 15.636 19.634 1.00 96.31 109 CYS A C 1
ATOM 855 O O . CYS A 1 109 ? -8.903 16.329 20.233 1.00 96.31 109 CYS A O 1
ATOM 857 N N . ASN A 1 110 ? -10.977 15.468 20.093 1.00 96.44 110 ASN A N 1
ATOM 858 C CA . ASN A 1 110 ? -11.450 16.109 21.312 1.00 96.44 110 ASN A CA 1
ATOM 859 C C . ASN A 1 110 ? -10.766 15.509 22.566 1.00 96.44 110 ASN A C 1
ATOM 861 O O . ASN A 1 110 ? -10.240 14.391 22.530 1.00 96.44 110 ASN A O 1
ATOM 865 N N . PRO A 1 111 ? -10.758 16.215 23.713 1.00 96.00 111 PRO A N 1
ATOM 866 C CA . PRO A 1 111 ? -10.038 15.754 24.902 1.00 96.00 111 PRO A CA 1
ATOM 867 C C . PRO A 1 111 ? -10.514 14.406 25.463 1.00 96.00 111 PRO A C 1
ATOM 869 O O . PRO A 1 111 ? -9.702 13.662 26.016 1.00 96.00 111 PRO A O 1
ATOM 872 N N . ASN A 1 112 ? -11.803 14.083 25.334 1.00 94.88 112 ASN A N 1
ATOM 873 C CA . ASN A 1 112 ? -12.374 12.842 25.859 1.00 94.88 112 ASN A CA 1
ATOM 874 C C . ASN A 1 112 ? -11.940 11.646 25.010 1.00 94.88 112 ASN A C 1
ATOM 876 O O . ASN A 1 112 ? -11.382 10.685 25.542 1.00 94.88 112 ASN A O 1
ATOM 880 N N . THR A 1 113 ? -12.087 11.751 23.692 1.00 95.25 113 THR A N 1
ATOM 881 C CA . THR A 1 113 ? -11.607 10.771 22.717 1.00 95.25 113 THR A CA 1
ATOM 882 C C . THR A 1 113 ? -10.100 10.608 22.824 1.00 95.25 113 THR A C 1
ATOM 884 O O . THR A 1 113 ? -9.601 9.488 22.881 1.00 95.25 113 THR A O 1
ATOM 887 N N . LYS A 1 114 ? -9.352 11.701 22.981 1.00 95.56 114 LYS A N 1
ATOM 888 C CA . LYS A 1 114 ? -7.905 11.644 23.193 1.00 95.56 114 LYS A CA 1
ATOM 889 C C . LYS A 1 114 ? -7.533 10.874 24.459 1.00 95.56 114 LYS A C 1
ATOM 891 O O . LYS A 1 114 ? -6.664 10.012 24.402 1.00 95.56 114 LYS A O 1
ATOM 896 N N . ARG A 1 115 ? -8.194 11.130 25.594 1.00 93.75 115 ARG A N 1
ATOM 897 C CA . ARG A 1 115 ? -7.981 10.369 26.843 1.00 93.75 115 ARG A CA 1
ATOM 898 C C . ARG A 1 115 ? -8.376 8.903 26.712 1.00 93.75 115 ARG A C 1
ATOM 900 O O . ARG A 1 115 ? -7.759 8.058 27.343 1.00 93.75 115 ARG A O 1
ATOM 907 N N . TYR A 1 116 ? -9.391 8.596 25.913 1.00 92.94 116 TYR A N 1
ATOM 908 C CA . TYR A 1 116 ? -9.762 7.218 25.627 1.00 92.94 116 TYR A CA 1
ATOM 909 C C . TYR A 1 116 ? -8.690 6.527 24.778 1.00 92.94 116 TYR A C 1
ATOM 911 O O . TYR A 1 116 ? -8.224 5.438 25.104 1.00 92.94 116 TYR A O 1
ATOM 919 N N . LEU A 1 117 ? -8.229 7.173 23.711 1.00 94.12 117 LEU A N 1
ATOM 920 C CA . LEU A 1 117 ? -7.274 6.606 22.761 1.00 94.12 117 LEU A CA 1
ATOM 921 C C . LEU A 1 117 ? -5.821 6.637 23.251 1.00 94.12 117 LEU A C 1
ATOM 923 O O . LEU A 1 117 ? -4.985 5.941 22.681 1.00 94.12 117 LEU A O 1
ATOM 927 N N . ILE A 1 118 ? -5.519 7.383 24.315 1.00 91.88 118 ILE A N 1
ATOM 928 C CA . ILE A 1 118 ? -4.213 7.424 24.981 1.00 91.88 118 ILE A CA 1
ATOM 929 C C . ILE A 1 118 ? -4.323 6.709 26.331 1.00 91.88 118 ILE A C 1
ATOM 931 O O . ILE A 1 118 ? -5.156 7.042 27.160 1.00 91.88 118 ILE A O 1
ATOM 935 N N . GLY A 1 119 ? -3.478 5.713 26.592 1.00 89.00 119 GLY A N 1
ATOM 936 C CA . GLY A 1 119 ? -3.464 5.016 27.879 1.00 89.00 119 GLY A CA 1
ATOM 937 C C . GLY A 1 119 ? -2.836 3.631 27.808 1.00 89.00 119 GLY A C 1
ATOM 938 O O . GLY A 1 119 ? -2.306 3.229 26.776 1.00 89.00 119 GLY A O 1
ATOM 939 N N . GLU A 1 120 ? -2.929 2.883 28.910 1.00 87.31 120 GLU A N 1
ATOM 940 C CA . GLU A 1 120 ? -2.290 1.564 29.050 1.00 87.31 120 GLU A CA 1
ATOM 941 C C . GLU A 1 120 ? -2.730 0.564 27.971 1.00 87.31 120 GLU A C 1
ATOM 943 O O . GLU A 1 120 ? -1.927 -0.252 27.526 1.00 87.31 120 GLU A O 1
ATOM 948 N N . LYS A 1 121 ? -3.986 0.678 27.522 1.00 89.12 121 LYS A N 1
ATOM 949 C CA . LYS A 1 121 ? -4.606 -0.207 26.527 1.00 89.12 121 LYS A CA 1
ATOM 950 C C . LYS A 1 121 ? -4.856 0.475 25.176 1.00 89.12 121 LYS A C 1
ATOM 952 O O . LYS A 1 121 ? -5.780 0.116 24.447 1.00 89.12 121 LYS A O 1
ATOM 957 N N . ALA A 1 122 ? -4.105 1.540 24.882 1.00 89.81 122 ALA A N 1
ATOM 958 C CA . ALA A 1 122 ? -4.272 2.314 23.652 1.00 89.81 122 ALA A CA 1
ATOM 959 C C . ALA A 1 122 ? -4.097 1.438 22.407 1.00 89.81 122 ALA A C 1
ATOM 961 O O . ALA A 1 122 ? -4.908 1.505 21.494 1.00 89.81 122 ALA A O 1
ATOM 962 N N . LEU A 1 123 ? -3.089 0.566 22.407 1.00 87.88 123 LEU A N 1
ATOM 963 C CA . LEU A 1 123 ? -2.751 -0.265 21.254 1.00 87.88 123 LEU A CA 1
ATOM 964 C C . LEU A 1 123 ? -3.823 -1.310 20.941 1.00 87.88 123 LEU A C 1
ATOM 966 O O . LEU A 1 123 ? -4.147 -1.502 19.772 1.00 87.88 123 LEU A O 1
ATOM 970 N N . GLU A 1 124 ? -4.401 -1.958 21.962 1.00 88.56 124 GLU A N 1
ATOM 971 C CA . GLU A 1 124 ? -5.546 -2.851 21.769 1.00 88.56 124 GLU A CA 1
ATOM 972 C C . GLU A 1 124 ? -6.717 -2.102 21.115 1.00 88.56 124 GLU A C 1
ATOM 974 O O . GLU A 1 124 ? -7.308 -2.595 20.156 1.00 88.56 124 GLU A O 1
ATOM 979 N N . ARG A 1 125 ? -7.038 -0.899 21.612 1.00 92.56 125 ARG A N 1
ATOM 980 C CA . ARG A 1 125 ? -8.130 -0.084 21.062 1.00 92.56 125 ARG A CA 1
ATOM 981 C C . ARG A 1 125 ? -7.843 0.358 19.634 1.00 92.56 125 ARG A C 1
ATOM 983 O O . ARG A 1 125 ? -8.719 0.254 18.783 1.00 92.56 125 ARG A O 1
ATOM 990 N N . HIS A 1 126 ? -6.617 0.806 19.358 1.00 93.38 126 HIS A N 1
ATOM 991 C CA . HIS A 1 126 ? -6.188 1.193 18.013 1.00 93.38 126 HIS A CA 1
ATOM 992 C C . HIS A 1 126 ? -6.348 0.033 17.038 1.00 93.38 126 HIS A C 1
ATOM 994 O O . HIS A 1 126 ? -6.863 0.248 15.952 1.00 93.38 126 HIS A O 1
ATOM 1000 N N . ALA A 1 127 ? -5.990 -1.193 17.432 1.00 90.31 127 ALA A N 1
ATOM 1001 C CA . ALA A 1 127 ? -6.144 -2.366 16.575 1.00 90.31 127 ALA A CA 1
ATOM 1002 C C . ALA A 1 127 ? -7.608 -2.620 16.180 1.00 90.31 127 ALA A C 1
ATOM 1004 O O . ALA A 1 127 ? -7.883 -2.883 15.010 1.00 90.31 127 ALA A O 1
ATOM 1005 N N . VAL A 1 128 ? -8.547 -2.507 17.129 1.00 92.12 128 VAL A N 1
ATOM 1006 C CA . VAL A 1 128 ? -9.984 -2.678 16.847 1.00 92.12 128 VAL A CA 1
ATOM 1007 C C . VAL A 1 128 ? -10.497 -1.564 15.932 1.00 92.12 128 VAL A C 1
ATOM 1009 O O . VAL A 1 128 ? -11.155 -1.851 14.936 1.00 92.12 128 VAL A O 1
ATOM 1012 N N . ILE A 1 129 ? -10.142 -0.310 16.222 1.00 94.25 129 ILE A N 1
ATOM 1013 C CA . ILE A 1 129 ? -10.565 0.864 15.443 1.00 94.25 129 ILE A CA 1
ATOM 1014 C C . ILE A 1 129 ? -10.007 0.815 14.014 1.00 94.25 129 ILE A C 1
ATOM 1016 O O . ILE A 1 129 ? -10.750 0.971 13.051 1.00 94.25 129 ILE A O 1
ATOM 1020 N N . VAL A 1 130 ? -8.709 0.548 13.858 1.00 93.31 130 VAL A N 1
ATOM 1021 C CA . VAL A 1 130 ? -8.053 0.408 12.549 1.00 93.31 130 VAL A CA 1
ATOM 1022 C C . VAL A 1 130 ? -8.713 -0.697 11.732 1.00 93.31 130 VAL A C 1
ATOM 1024 O O . VAL A 1 130 ? -9.051 -0.487 10.569 1.00 93.31 130 VAL A O 1
ATOM 1027 N N . ARG A 1 131 ? -8.949 -1.861 12.347 1.00 92.75 131 ARG A N 1
ATOM 1028 C CA . ARG A 1 131 ? -9.621 -2.972 11.674 1.00 92.75 131 ARG A CA 1
ATOM 1029 C C . ARG A 1 131 ? -11.036 -2.590 11.242 1.00 92.75 131 ARG A C 1
ATOM 1031 O O . ARG A 1 131 ? -11.417 -2.925 10.128 1.00 92.75 131 ARG A O 1
ATOM 1038 N N . HIS A 1 132 ? -11.801 -1.910 12.095 1.00 93.62 132 HIS A N 1
ATOM 1039 C CA . HIS A 1 132 ? -13.156 -1.456 11.779 1.00 93.62 132 HIS A CA 1
ATOM 1040 C C . HIS A 1 132 ? -13.175 -0.581 10.514 1.00 93.62 132 HIS A C 1
ATOM 1042 O O . HIS A 1 132 ? -13.943 -0.836 9.585 1.00 93.62 132 HIS A O 1
ATOM 1048 N N . TYR A 1 133 ? -12.268 0.393 10.430 1.00 94.19 133 TYR A N 1
ATOM 1049 C CA . TYR A 1 133 ? -12.166 1.282 9.274 1.00 94.19 133 TYR A CA 1
ATOM 1050 C C . TYR A 1 133 ? -11.711 0.565 7.996 1.00 94.19 133 TYR A C 1
ATOM 1052 O O . TYR A 1 133 ? -12.297 0.779 6.931 1.00 94.19 133 TYR A O 1
ATOM 1060 N N . ILE A 1 134 ? -10.740 -0.349 8.095 1.00 92.75 134 ILE A N 1
ATOM 1061 C CA . ILE A 1 134 ? -10.328 -1.192 6.960 1.00 92.75 134 ILE A CA 1
ATOM 1062 C C . ILE A 1 134 ? -11.481 -2.084 6.508 1.00 92.75 134 ILE A C 1
ATOM 1064 O O . ILE A 1 134 ? -11.779 -2.139 5.319 1.00 92.75 134 ILE A O 1
ATOM 1068 N N . LYS A 1 135 ? -12.192 -2.717 7.446 1.00 92.44 135 LYS A N 1
ATOM 1069 C CA . LYS A 1 135 ? -13.370 -3.535 7.156 1.00 92.44 135 LYS A CA 1
ATOM 1070 C C . LYS A 1 135 ? -14.431 -2.733 6.407 1.00 92.44 135 LYS A C 1
ATOM 1072 O O . LYS A 1 135 ? -14.853 -3.185 5.349 1.00 92.44 135 LYS A O 1
ATOM 1077 N N . LYS A 1 136 ? -14.823 -1.539 6.879 1.00 92.25 136 LYS A N 1
ATOM 1078 C CA . LYS A 1 136 ? -15.789 -0.682 6.156 1.00 92.25 136 LYS A CA 1
ATOM 1079 C C . LYS A 1 136 ? -15.312 -0.390 4.730 1.00 92.25 136 LYS A C 1
ATOM 1081 O O . LYS A 1 136 ? -16.107 -0.466 3.794 1.00 92.25 136 LYS A O 1
ATOM 1086 N N . ARG A 1 137 ? -14.023 -0.081 4.545 1.00 91.38 137 ARG A N 1
ATOM 1087 C CA . ARG A 1 137 ? -13.438 0.189 3.222 1.00 91.38 137 ARG A CA 1
ATOM 1088 C C . ARG A 1 137 ? -13.492 -1.048 2.322 1.00 91.38 137 ARG A C 1
ATOM 1090 O O . ARG A 1 137 ? -14.003 -0.969 1.213 1.00 91.38 137 ARG A O 1
ATOM 1097 N N . TRP A 1 138 ? -13.035 -2.193 2.811 1.00 91.25 138 TRP A N 1
ATOM 1098 C CA . TRP A 1 138 ? -12.965 -3.440 2.049 1.00 91.25 138 TRP A CA 1
ATOM 1099 C C . TRP A 1 138 ? -14.339 -4.044 1.760 1.00 91.25 138 TRP A C 1
ATOM 1101 O O . TRP A 1 138 ? -14.527 -4.643 0.706 1.00 91.25 138 TRP A O 1
ATOM 1111 N N . GLN A 1 139 ? -15.319 -3.850 2.648 1.00 90.69 139 GLN A N 1
ATOM 1112 C CA . GLN A 1 139 ? -16.713 -4.223 2.403 1.00 90.69 139 GLN A CA 1
ATOM 1113 C C . GLN A 1 139 ? -17.310 -3.406 1.255 1.00 90.69 139 GLN A C 1
ATOM 1115 O O . GLN A 1 139 ? -17.960 -3.975 0.387 1.00 90.69 139 GLN A O 1
ATOM 1120 N N . ARG A 1 140 ? -17.037 -2.094 1.196 1.00 89.38 140 ARG A N 1
ATOM 1121 C CA . ARG A 1 140 ? -17.459 -1.244 0.065 1.00 89.38 140 ARG A CA 1
ATOM 1122 C C . ARG A 1 140 ? -16.807 -1.652 -1.258 1.00 89.38 140 ARG A C 1
ATOM 1124 O O . ARG A 1 140 ? -17.390 -1.409 -2.307 1.00 89.38 140 ARG A O 1
ATOM 1131 N N . LEU A 1 141 ? -15.614 -2.245 -1.205 1.00 88.44 141 LEU A N 1
ATOM 1132 C CA . LEU A 1 141 ? -14.908 -2.772 -2.376 1.00 88.44 141 LEU A CA 1
ATOM 1133 C C . LEU A 1 141 ? -15.346 -4.198 -2.758 1.00 88.44 141 LEU A C 1
ATOM 1135 O O . LEU A 1 141 ? -14.941 -4.677 -3.812 1.00 88.44 141 LEU A O 1
ATOM 1139 N N . GLY A 1 142 ? -16.126 -4.883 -1.912 1.00 88.69 142 GLY A N 1
ATOM 1140 C CA . GLY A 1 142 ? -16.514 -6.285 -2.108 1.00 88.69 142 GLY A CA 1
ATOM 1141 C C . GLY A 1 142 ? -15.390 -7.303 -1.861 1.00 88.69 142 GLY A C 1
ATOM 1142 O O . GLY A 1 142 ? -15.528 -8.461 -2.230 1.00 88.69 142 GLY A O 1
ATOM 1143 N N . ILE A 1 143 ? -14.279 -6.888 -1.240 1.00 88.00 143 ILE A N 1
ATOM 1144 C CA . ILE A 1 143 ? -13.098 -7.739 -0.977 1.00 88.00 143 ILE A CA 1
ATOM 1145 C C . ILE A 1 143 ? -13.188 -8.405 0.399 1.00 88.00 143 ILE A C 1
ATOM 1147 O O . ILE A 1 143 ? -12.546 -9.418 0.659 1.00 88.00 143 ILE A O 1
ATOM 1151 N N . TRP A 1 144 ? -13.937 -7.796 1.319 1.00 88.38 144 TRP A N 1
ATOM 1152 C CA . TRP A 1 144 ? -13.998 -8.257 2.699 1.00 88.38 144 TRP A CA 1
ATOM 1153 C C . TRP A 1 144 ? -14.701 -9.612 2.823 1.00 88.38 144 TRP A C 1
ATOM 1155 O O . TRP A 1 144 ? -15.908 -9.701 2.594 1.00 88.38 144 TRP A O 1
ATOM 1165 N N . ASP A 1 145 ? -13.985 -10.627 3.304 1.00 79.75 145 ASP A N 1
ATOM 1166 C CA . ASP A 1 145 ? -14.591 -11.894 3.703 1.00 79.75 145 ASP A CA 1
ATOM 1167 C C . ASP A 1 145 ? -15.118 -11.816 5.147 1.00 79.75 145 ASP A C 1
ATOM 1169 O O . ASP A 1 145 ? -14.425 -11.431 6.092 1.00 79.75 145 ASP A O 1
ATOM 1173 N N . SER A 1 146 ? -16.381 -12.198 5.331 1.00 78.38 146 SER A N 1
ATOM 1174 C CA . SER A 1 146 ? -17.011 -12.326 6.649 1.00 78.38 146 SER A CA 1
ATOM 1175 C C . SER A 1 146 ? -16.315 -13.332 7.575 1.00 78.38 146 SER A C 1
ATOM 1177 O O . SER A 1 146 ? -16.438 -13.198 8.794 1.00 78.38 146 SER A O 1
ATOM 1179 N N . SER A 1 147 ? -15.571 -14.291 7.013 1.00 75.88 147 SER A N 1
ATOM 1180 C CA . SER A 1 147 ? -14.789 -15.289 7.746 1.00 75.88 147 SER A CA 1
ATOM 1181 C C . SER A 1 147 ? -13.585 -14.684 8.478 1.00 75.88 147 SER A C 1
ATOM 1183 O O . SER A 1 147 ? -13.164 -15.225 9.501 1.00 75.88 147 SER A O 1
ATOM 1185 N N . TRP A 1 148 ? -13.076 -13.530 8.021 1.00 76.12 148 TRP A N 1
ATOM 1186 C CA . TRP A 1 148 ? -11.961 -12.816 8.645 1.00 76.12 148 TRP A CA 1
ATOM 1187 C C . TRP A 1 148 ? -12.429 -12.233 9.983 1.00 76.12 148 TRP A C 1
ATOM 1189 O O . TRP A 1 148 ? -12.990 -11.136 10.066 1.00 76.12 148 TRP A O 1
ATOM 1199 N N . GLY A 1 149 ? -12.275 -13.005 11.058 1.00 65.44 149 GLY A N 1
ATOM 1200 C CA . GLY A 1 149 ? -12.802 -12.702 12.388 1.00 65.44 149 GLY A CA 1
ATOM 1201 C C . GLY A 1 149 ? -12.148 -11.490 13.068 1.00 65.44 149 GLY A C 1
ATOM 1202 O O . GLY A 1 149 ? -11.356 -10.742 12.485 1.00 65.44 149 GLY A O 1
ATOM 1203 N N . ILE A 1 150 ? -12.499 -11.249 14.338 1.00 60.41 150 ILE A N 1
ATOM 1204 C CA . ILE A 1 150 ? -11.803 -10.260 15.177 1.00 60.41 150 ILE A CA 1
ATOM 1205 C C . ILE A 1 150 ? -10.623 -10.946 15.867 1.00 60.41 150 ILE A C 1
ATOM 1207 O O . ILE A 1 150 ? -10.846 -11.902 16.621 1.00 60.41 150 ILE A O 1
ATOM 1211 N N . PRO A 1 151 ? -9.392 -10.437 15.699 1.00 50.78 151 PRO A N 1
ATOM 1212 C CA . PRO A 1 151 ? -8.240 -11.055 16.322 1.00 50.78 151 PRO A CA 1
ATOM 1213 C C . PRO A 1 151 ? -8.307 -11.043 17.851 1.00 50.78 151 PRO A C 1
ATOM 1215 O O . PRO A 1 151 ? -8.525 -10.003 18.471 1.00 50.78 151 PRO A O 1
ATOM 1218 N N . GLY A 1 152 ? -8.089 -12.206 18.473 1.00 46.75 152 GLY A N 1
ATOM 1219 C CA . GLY A 1 152 ? -7.969 -12.334 19.930 1.00 46.75 152 GLY A CA 1
ATOM 1220 C C . GLY A 1 152 ? -9.247 -12.717 20.685 1.00 46.75 152 GLY A C 1
ATOM 1221 O O . GLY A 1 152 ? -9.227 -12.710 21.921 1.00 46.75 152 GLY A O 1
ATOM 1222 N N . ARG A 1 153 ? -10.329 -13.108 19.996 1.00 50.34 153 ARG A N 1
ATOM 1223 C CA . ARG A 1 153 ? -11.374 -13.920 20.638 1.00 50.34 153 ARG A CA 1
ATOM 1224 C C . ARG A 1 153 ? -10.839 -15.334 20.846 1.00 50.34 153 ARG A C 1
ATOM 1226 O O . ARG A 1 153 ? -10.443 -15.997 19.898 1.00 50.34 153 ARG A O 1
ATOM 1233 N N . VAL A 1 154 ? -10.877 -15.812 22.089 1.00 40.91 154 VAL A N 1
ATOM 1234 C CA . VAL A 1 154 ? -10.655 -17.225 22.443 1.00 40.91 154 VAL A CA 1
ATOM 1235 C C . VAL A 1 154 ? -11.907 -18.028 22.065 1.00 40.91 154 VAL A C 1
ATOM 1237 O O . VAL A 1 154 ? -12.548 -18.642 22.910 1.00 40.91 154 VAL A O 1
ATOM 1240 N N . GLN A 1 155 ? -12.325 -17.957 20.802 1.00 41.00 155 GLN A N 1
ATOM 1241 C CA . GLN A 1 155 ? -13.257 -18.925 20.243 1.00 41.00 155 GLN A CA 1
ATOM 1242 C C . GLN A 1 155 ? -12.420 -19.941 19.483 1.00 41.00 155 GLN A C 1
ATOM 1244 O O . GLN A 1 155 ? -11.660 -19.601 18.582 1.00 41.00 155 GLN A O 1
ATOM 1249 N N . THR A 1 156 ? -12.545 -21.186 19.916 1.00 37.62 156 THR A N 1
ATOM 1250 C CA . THR A 1 156 ? -11.724 -22.361 19.611 1.00 37.62 156 THR A CA 1
ATOM 1251 C C . THR A 1 156 ? -11.663 -22.779 18.136 1.00 37.62 156 THR A C 1
ATOM 1253 O O . THR A 1 156 ? -11.086 -23.820 17.855 1.00 37.62 156 THR A O 1
ATOM 1256 N N . HIS A 1 157 ? -12.187 -21.986 17.195 1.00 33.81 157 HIS A N 1
ATOM 1257 C CA . HIS A 1 157 ? -12.197 -22.306 15.761 1.00 33.81 157 HIS A CA 1
ATOM 1258 C C . HIS A 1 157 ? -12.019 -21.102 14.813 1.00 33.81 157 HIS A C 1
ATOM 1260 O O . HIS A 1 157 ? -12.299 -21.226 13.629 1.00 33.81 157 HIS A O 1
ATOM 1266 N N . CYS A 1 158 ? -11.553 -19.942 15.290 1.00 37.47 158 CYS A N 1
ATOM 1267 C CA . CYS A 1 158 ? -11.176 -18.831 14.405 1.00 37.47 158 CYS A CA 1
ATOM 1268 C C . CYS A 1 158 ? -9.646 -18.740 14.321 1.00 37.47 158 CYS A C 1
ATOM 1270 O O . CYS A 1 158 ? -8.983 -18.393 15.302 1.00 37.47 158 CYS A O 1
ATOM 1272 N N . GLU A 1 159 ? -9.095 -19.077 13.156 1.00 34.69 159 GLU A N 1
ATOM 1273 C CA . GLU A 1 159 ? -7.652 -19.183 12.892 1.00 34.69 159 GLU A CA 1
ATOM 1274 C C . GLU A 1 159 ? -6.914 -17.827 12.874 1.00 34.69 159 GLU A C 1
ATOM 1276 O O . GLU A 1 159 ? -5.686 -17.795 12.904 1.00 34.69 159 GLU A O 1
ATOM 1281 N N . ASP A 1 160 ? -7.620 -16.699 12.993 1.00 37.19 160 ASP A N 1
ATOM 1282 C CA . ASP A 1 160 ? -7.039 -15.347 12.978 1.00 37.19 160 ASP A CA 1
ATOM 1283 C C . ASP A 1 160 ? -6.761 -14.773 14.382 1.00 37.19 160 ASP A C 1
ATOM 1285 O O . ASP A 1 160 ? -7.116 -13.643 14.729 1.00 37.19 160 ASP A O 1
ATOM 1289 N N . CYS A 1 161 ? -6.097 -15.542 15.243 1.00 33.44 161 CYS A N 1
ATOM 1290 C CA . CYS A 1 161 ? -5.722 -15.088 16.585 1.00 33.44 161 CYS A CA 1
ATOM 1291 C C . CYS A 1 161 ? -4.426 -14.247 16.599 1.00 33.44 161 CYS A C 1
ATOM 1293 O O . CYS A 1 161 ? -3.345 -14.748 16.909 1.00 33.44 161 CYS A O 1
ATOM 1295 N N . VAL A 1 162 ? -4.528 -12.929 16.392 1.00 39.22 162 VAL A N 1
ATOM 1296 C CA . VAL A 1 162 ? -3.413 -11.994 16.657 1.00 39.22 162 VAL A CA 1
ATOM 1297 C C . VAL A 1 162 ? -3.267 -11.743 18.159 1.00 39.22 162 VAL A C 1
ATOM 1299 O O . VAL A 1 162 ? -4.166 -11.235 18.833 1.00 39.22 162 VAL A O 1
ATOM 1302 N N . ARG A 1 163 ? -2.079 -12.020 18.703 1.00 37.56 163 ARG A N 1
ATOM 1303 C CA . ARG A 1 163 ? -1.668 -11.521 20.023 1.00 37.56 163 ARG A CA 1
ATOM 1304 C C . ARG A 1 163 ? -1.323 -10.031 19.916 1.00 37.56 163 ARG A C 1
ATOM 1306 O O . ARG A 1 163 ? -0.313 -9.670 19.328 1.00 37.56 163 ARG A O 1
ATOM 1313 N N . VAL A 1 164 ? -2.073 -9.172 20.611 1.00 38.94 164 VAL A N 1
ATOM 1314 C CA . VAL A 1 164 ? -1.842 -7.708 20.734 1.00 38.94 164 VAL A CA 1
ATOM 1315 C C . VAL A 1 164 ? -0.447 -7.324 21.286 1.00 38.94 164 VAL A C 1
ATOM 1317 O O . VAL A 1 164 ? -0.033 -6.165 21.268 1.00 38.94 164 VAL A O 1
ATOM 1320 N N . ARG A 1 165 ? 0.349 -8.298 21.737 1.00 34.72 165 ARG A N 1
ATOM 1321 C CA . ARG A 1 165 ? 1.675 -8.073 22.323 1.00 34.72 165 ARG A CA 1
ATOM 1322 C C . ARG A 1 165 ? 2.689 -7.444 21.348 1.00 34.72 165 ARG A C 1
ATOM 1324 O O . ARG A 1 165 ? 3.636 -6.828 21.823 1.00 34.72 165 ARG A O 1
ATOM 1331 N N . THR A 1 166 ? 2.475 -7.543 20.035 1.00 37.50 166 THR A N 1
ATOM 1332 C CA . THR A 1 166 ? 3.478 -7.217 18.996 1.00 37.50 166 THR A CA 1
ATOM 1333 C C . THR A 1 166 ? 3.259 -5.861 18.319 1.00 37.50 166 THR A C 1
ATOM 1335 O O . THR A 1 166 ? 4.220 -5.209 17.920 1.00 37.50 166 THR A O 1
ATOM 1338 N N . LEU A 1 167 ? 2.036 -5.312 18.326 1.00 36.34 167 LEU A N 1
ATOM 1339 C CA . LEU A 1 167 ? 1.830 -3.884 18.013 1.00 36.34 167 LEU A CA 1
ATOM 1340 C C . LEU A 1 167 ? 2.593 -2.988 19.009 1.00 36.34 167 LEU A C 1
ATOM 1342 O O . LEU A 1 167 ? 3.104 -1.935 18.637 1.00 36.34 167 LEU A O 1
ATOM 1346 N N . ARG A 1 168 ? 2.768 -3.461 20.253 1.00 33.91 168 ARG A N 1
ATOM 1347 C CA . ARG A 1 168 ? 3.545 -2.783 21.302 1.00 33.91 168 ARG A CA 1
ATOM 1348 C C . ARG A 1 168 ? 5.049 -2.737 21.038 1.00 33.91 168 ARG A C 1
ATOM 1350 O O . ARG A 1 168 ? 5.660 -1.744 21.414 1.00 33.91 168 ARG A O 1
ATOM 1357 N N . SER A 1 169 ? 5.638 -3.749 20.395 1.00 36.06 169 SER A N 1
ATOM 1358 C CA . SER A 1 169 ? 7.045 -3.690 19.960 1.00 36.06 169 SER A CA 1
ATOM 1359 C C . SER A 1 169 ? 7.208 -2.944 18.637 1.00 36.06 169 SER A C 1
ATOM 1361 O O . SER A 1 169 ? 8.239 -2.349 18.397 1.00 36.06 169 SER A O 1
ATOM 1363 N N . THR A 1 170 ? 6.187 -2.907 17.784 1.00 37.94 170 THR A N 1
ATOM 1364 C CA . THR A 1 170 ? 6.312 -2.341 16.429 1.00 37.94 170 THR A CA 1
ATOM 1365 C C . THR A 1 170 ? 6.131 -0.818 16.390 1.00 37.94 170 THR A C 1
ATOM 1367 O O . THR A 1 170 ? 6.707 -0.165 15.524 1.00 37.94 170 THR A O 1
ATOM 1370 N N . ILE A 1 171 ? 5.329 -0.262 17.309 1.00 38.31 171 ILE A N 1
ATOM 1371 C CA . ILE A 1 171 ? 4.929 1.160 17.327 1.00 38.31 171 ILE A CA 1
ATOM 1372 C C . ILE A 1 171 ? 5.705 1.984 18.377 1.00 38.31 171 ILE A C 1
ATOM 1374 O O . ILE A 1 171 ? 5.804 3.198 18.230 1.00 38.31 171 ILE A O 1
ATOM 1378 N N . LEU A 1 172 ? 6.253 1.363 19.436 1.00 33.12 172 LEU A N 1
ATOM 1379 C CA . LEU A 1 172 ? 6.802 2.086 20.601 1.00 33.12 172 LEU A CA 1
ATOM 1380 C C . LEU A 1 172 ? 8.270 1.797 20.954 1.00 33.12 172 LEU A C 1
ATOM 1382 O O . LEU A 1 17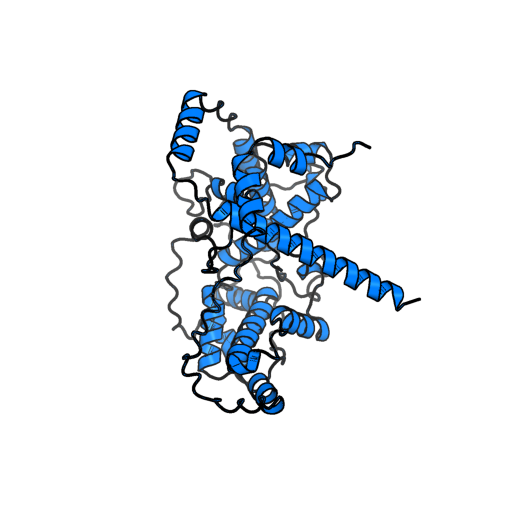2 ? 8.780 2.431 21.879 1.00 33.12 172 LEU A O 1
ATOM 1386 N N . THR A 1 173 ? 8.971 0.886 20.276 1.00 29.44 173 THR A N 1
ATOM 1387 C CA . THR A 1 173 ? 10.438 0.863 20.389 1.00 29.44 173 THR A CA 1
ATOM 1388 C C . THR A 1 173 ? 11.011 1.871 19.403 1.00 29.44 173 THR A C 1
ATOM 1390 O O . THR A 1 173 ? 10.583 1.916 18.248 1.00 29.44 173 THR A O 1
ATOM 1393 N N . GLU A 1 174 ? 11.983 2.674 19.852 1.00 32.44 174 GLU A N 1
ATOM 1394 C CA . GLU A 1 174 ? 12.920 3.356 18.949 1.00 32.44 174 GLU A CA 1
ATOM 1395 C C . GLU A 1 174 ? 13.364 2.380 17.847 1.00 32.44 174 GLU A C 1
ATOM 1397 O O . GLU A 1 174 ? 13.368 1.174 18.116 1.00 32.44 174 GLU A O 1
ATOM 1402 N N . PRO A 1 175 ? 13.695 2.846 16.625 1.00 33.91 175 PRO A N 1
ATOM 1403 C CA . PRO A 1 175 ? 14.167 1.961 15.568 1.00 33.91 175 PRO A CA 1
ATOM 1404 C C . PRO A 1 175 ? 15.314 1.114 16.121 1.00 33.91 175 PRO A C 1
ATOM 1406 O O . PRO A 1 175 ? 16.429 1.604 16.299 1.00 33.91 175 PRO A O 1
ATOM 1409 N N . GLU A 1 176 ? 15.020 -0.146 16.448 1.00 35.75 176 GLU A N 1
ATOM 1410 C CA . GLU A 1 176 ? 16.046 -1.136 16.730 1.00 35.75 176 GLU A CA 1
ATOM 1411 C C . GLU A 1 176 ? 16.962 -1.107 15.505 1.00 35.75 176 GLU A C 1
ATOM 1413 O O . GLU A 1 176 ? 16.449 -1.064 14.377 1.00 35.75 176 GLU A O 1
ATOM 1418 N N . PRO A 1 177 ? 18.291 -1.017 15.699 1.00 33.41 177 PRO A N 1
ATOM 1419 C CA . PRO A 1 177 ? 19.222 -0.912 14.593 1.00 33.41 177 PRO A CA 1
ATOM 1420 C C . PRO A 1 177 ? 18.916 -2.054 13.641 1.00 33.41 177 PRO A C 1
ATOM 1422 O O . PRO A 1 177 ? 19.015 -3.221 14.019 1.00 33.41 177 PRO A O 1
ATOM 1425 N N . VAL A 1 178 ? 18.491 -1.679 12.434 1.00 37.47 178 VAL A N 1
ATOM 1426 C CA . VAL A 1 178 ? 18.255 -2.584 11.317 1.00 37.47 178 VAL A CA 1
ATOM 1427 C C . VAL A 1 178 ? 19.470 -3.497 11.272 1.00 37.47 178 VAL A C 1
ATOM 1429 O O . VAL A 1 178 ? 20.586 -3.027 11.026 1.00 37.47 178 VAL A O 1
ATOM 1432 N N . ASP A 1 179 ? 19.291 -4.778 11.603 1.00 35.38 179 ASP A N 1
ATOM 1433 C CA . ASP A 1 179 ? 20.355 -5.740 11.371 1.00 35.38 179 ASP A CA 1
ATOM 1434 C C . ASP A 1 179 ? 20.752 -5.604 9.897 1.00 35.38 179 ASP A C 1
ATOM 1436 O O . ASP A 1 179 ? 19.905 -5.417 9.020 1.00 35.38 179 ASP A O 1
ATOM 1440 N N . ARG A 1 180 ? 22.057 -5.653 9.621 1.00 37.50 180 ARG A N 1
ATOM 1441 C CA . ARG A 1 180 ? 22.648 -5.439 8.290 1.00 37.50 180 ARG A CA 1
ATOM 1442 C C . ARG A 1 180 ? 22.093 -6.385 7.217 1.00 37.50 180 ARG A C 1
ATOM 1444 O O . ARG A 1 180 ? 22.428 -6.217 6.050 1.00 37.50 180 ARG A O 1
ATOM 1451 N N . SER A 1 181 ? 21.274 -7.358 7.600 1.00 34.47 181 SER A N 1
ATOM 1452 C CA . SER A 1 181 ? 20.539 -8.248 6.715 1.00 34.47 181 SER A CA 1
ATOM 1453 C C . SER A 1 181 ? 19.350 -7.586 6.002 1.00 34.47 181 SER A C 1
ATOM 1455 O O . SER A 1 181 ? 18.936 -8.100 4.970 1.00 34.47 181 SER A O 1
ATOM 1457 N N . GLY A 1 182 ? 18.800 -6.459 6.481 1.00 34.03 182 GLY A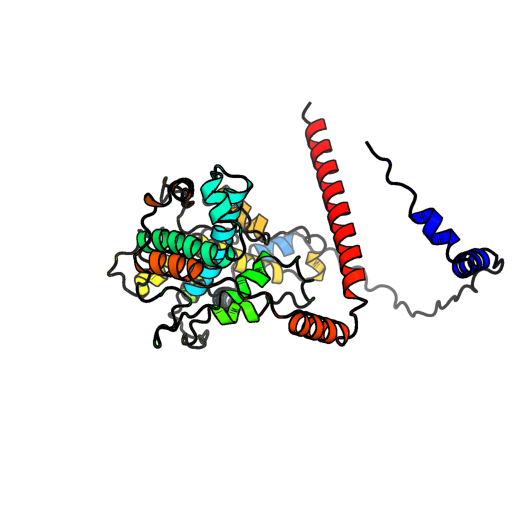 N 1
ATOM 1458 C CA . GLY A 1 182 ? 17.656 -5.800 5.826 1.00 34.03 182 GLY A CA 1
ATOM 1459 C C . GLY A 1 182 ? 16.379 -6.656 5.773 1.00 34.03 182 GLY A C 1
ATOM 1460 O O . GLY A 1 182 ? 15.444 -6.323 5.048 1.00 34.03 182 GLY A O 1
ATOM 1461 N N . ILE A 1 183 ? 16.328 -7.752 6.536 1.00 31.86 183 ILE A N 1
ATOM 1462 C CA . ILE A 1 183 ? 15.180 -8.656 6.595 1.00 31.86 183 ILE A CA 1
ATOM 1463 C C . ILE A 1 183 ? 14.237 -8.134 7.688 1.00 31.86 183 ILE A C 1
ATOM 1465 O O . ILE A 1 183 ? 14.674 -7.973 8.830 1.00 31.86 183 ILE A O 1
ATOM 1469 N N . PRO A 1 184 ? 12.959 -7.841 7.385 1.00 38.16 184 PRO A N 1
ATOM 1470 C CA . PRO A 1 184 ? 12.007 -7.440 8.408 1.00 38.16 184 PRO A CA 1
ATOM 1471 C C . PRO A 1 184 ? 11.839 -8.554 9.449 1.00 38.16 184 PRO A C 1
ATOM 1473 O O . PRO A 1 184 ? 11.860 -9.741 9.131 1.00 38.16 184 PRO A O 1
ATOM 1476 N N . ASP A 1 185 ? 11.671 -8.136 10.699 1.00 42.62 185 ASP A N 1
ATOM 1477 C CA . ASP A 1 185 ? 11.499 -8.984 11.877 1.00 42.62 185 ASP A CA 1
ATOM 1478 C C . ASP A 1 185 ? 10.441 -10.087 11.639 1.00 42.62 185 ASP A C 1
ATOM 1480 O O . ASP A 1 185 ? 9.244 -9.800 11.503 1.00 42.62 185 ASP A O 1
ATOM 1484 N N . LYS A 1 186 ? 10.891 -11.350 11.548 1.00 42.94 186 LYS A N 1
ATOM 1485 C CA . LYS A 1 186 ? 10.057 -12.529 11.226 1.00 42.94 186 LYS A CA 1
ATOM 1486 C C . LYS A 1 186 ? 8.916 -12.735 12.230 1.00 42.94 186 LYS A C 1
ATOM 1488 O O . LYS A 1 186 ? 7.872 -13.280 11.867 1.00 42.94 186 LYS A O 1
ATOM 1493 N N . ASP A 1 187 ? 9.073 -12.228 13.449 1.00 39.28 187 ASP A N 1
ATOM 1494 C CA . ASP A 1 187 ? 8.124 -12.406 14.550 1.00 39.28 187 ASP A CA 1
ATOM 1495 C C . ASP A 1 187 ? 6.824 -11.597 14.366 1.00 39.28 187 ASP A C 1
ATOM 1497 O O . ASP A 1 187 ? 5.795 -11.914 14.966 1.00 39.28 187 ASP A O 1
ATOM 1501 N N . ASN A 1 188 ? 6.828 -10.575 13.500 1.00 41.81 188 ASN A N 1
ATOM 1502 C CA . ASN A 1 188 ? 5.621 -9.817 13.155 1.00 41.81 188 ASN A CA 1
ATOM 1503 C C . ASN A 1 188 ? 4.843 -10.408 11.971 1.00 41.81 188 ASN A C 1
ATOM 1505 O O . ASN A 1 188 ? 3.633 -10.199 11.872 1.00 41.81 188 ASN A O 1
ATOM 1509 N N . GLU A 1 189 ? 5.514 -11.140 11.078 1.00 41.06 189 GLU A N 1
ATOM 1510 C CA . GLU A 1 189 ? 4.851 -11.830 9.966 1.00 41.06 189 GLU A CA 1
ATOM 1511 C C . GLU A 1 189 ? 4.157 -13.118 10.416 1.00 41.06 189 GLU A C 1
ATOM 1513 O O . GLU A 1 189 ? 3.143 -13.498 9.836 1.00 41.06 189 GLU A O 1
ATOM 1518 N N . GLU A 1 190 ? 4.636 -13.760 11.487 1.00 39.97 190 GLU A N 1
ATOM 1519 C CA . GLU A 1 190 ? 4.007 -14.968 12.036 1.00 39.97 190 GLU A CA 1
ATOM 1520 C C . GLU A 1 190 ? 2.591 -14.751 12.589 1.00 39.97 190 GLU A C 1
ATOM 1522 O O . GLU A 1 190 ? 1.817 -15.703 12.662 1.00 39.97 190 GLU A O 1
ATOM 1527 N N . LEU A 1 191 ? 2.232 -13.513 12.941 1.00 39.69 191 LEU A N 1
ATOM 1528 C CA . LEU A 1 191 ? 0.930 -13.154 13.523 1.00 39.69 191 LEU A CA 1
ATOM 1529 C C . LEU A 1 191 ? -0.191 -13.002 12.497 1.00 39.69 191 LEU A C 1
ATOM 1531 O O . LEU A 1 191 ? -1.353 -12.994 12.885 1.00 39.69 191 LEU A O 1
ATOM 1535 N N . TRP A 1 192 ? 0.167 -12.880 11.220 1.00 41.91 192 TRP A N 1
ATOM 1536 C CA . TRP A 1 192 ? -0.762 -12.777 10.093 1.00 41.91 192 TRP A CA 1
ATOM 1537 C C . TRP A 1 192 ? -0.551 -13.902 9.083 1.00 41.91 192 TRP A C 1
ATOM 1539 O O . TRP A 1 192 ? -1.028 -13.820 7.949 1.00 41.91 192 TRP A O 1
ATOM 1549 N N . ARG A 1 193 ? 0.171 -14.963 9.471 1.00 39.12 193 ARG A N 1
ATOM 1550 C CA . ARG A 1 193 ? 0.104 -16.220 8.735 1.00 39.12 193 ARG A CA 1
ATOM 1551 C C . ARG A 1 193 ? -1.326 -16.738 8.889 1.00 39.12 193 ARG A C 1
ATOM 1553 O O . ARG A 1 193 ? -1.622 -17.418 9.863 1.00 39.12 193 ARG A O 1
ATOM 1560 N N . LEU A 1 194 ? -2.171 -16.438 7.904 1.00 45.16 194 LEU A N 1
ATOM 1561 C CA . LEU A 1 194 ? -3.120 -17.416 7.375 1.00 45.16 194 LEU A CA 1
ATOM 1562 C C . LEU A 1 194 ? -2.288 -18.684 7.144 1.00 45.16 194 LEU A C 1
ATOM 1564 O O . LEU A 1 194 ? -1.556 -18.773 6.156 1.00 45.16 194 LEU A O 1
ATOM 1568 N N . LYS A 1 195 ? -2.235 -19.561 8.152 1.00 40.16 195 LYS A N 1
ATOM 1569 C CA . LYS A 1 195 ? -1.245 -20.645 8.247 1.00 40.16 195 LYS A CA 1
ATOM 1570 C C . LYS A 1 195 ? -1.473 -21.747 7.212 1.00 40.16 195 LYS A C 1
ATOM 1572 O O . LYS A 1 195 ? -0.591 -22.582 7.051 1.00 40.16 195 LYS A O 1
ATOM 1577 N N . ASP A 1 196 ? -2.561 -21.661 6.456 1.00 42.81 196 ASP A N 1
ATOM 1578 C CA . ASP A 1 196 ? -3.013 -22.708 5.544 1.00 42.81 196 ASP A CA 1
ATOM 1579 C C . ASP A 1 196 ? -3.062 -22.282 4.072 1.00 42.81 196 ASP A C 1
ATOM 1581 O O . ASP A 1 196 ? -3.638 -22.984 3.244 1.00 42.81 196 ASP A O 1
ATOM 1585 N N . LEU A 1 197 ? -2.431 -21.162 3.694 1.00 44.69 197 LEU A N 1
ATOM 1586 C CA . LEU A 1 197 ? -2.204 -20.911 2.269 1.00 44.69 197 LEU A CA 1
ATOM 1587 C C . LEU A 1 197 ? -1.021 -21.775 1.807 1.00 44.69 197 LEU A C 1
ATOM 1589 O O . LEU A 1 197 ? 0.087 -21.568 2.313 1.00 44.69 197 LEU A O 1
ATOM 1593 N N . PRO A 1 198 ? -1.231 -22.731 0.877 1.00 41.88 198 PRO A N 1
ATOM 1594 C CA . PRO A 1 198 ? -0.177 -23.622 0.417 1.00 41.88 198 PRO A CA 1
ATOM 1595 C C . PRO A 1 198 ? 1.030 -22.807 -0.040 1.00 41.88 198 PRO A C 1
ATOM 1597 O O . PRO A 1 198 ? 0.885 -21.726 -0.621 1.00 41.88 198 PRO A O 1
ATOM 1600 N N . GLU A 1 199 ? 2.224 -23.317 0.265 1.00 47.19 199 GLU A N 1
ATOM 1601 C CA . GLU A 1 199 ? 3.497 -22.784 -0.207 1.00 47.19 199 GLU A CA 1
ATOM 1602 C C . GLU A 1 199 ? 3.429 -22.721 -1.739 1.00 47.19 199 GLU A C 1
ATOM 1604 O O . GLU A 1 199 ? 3.517 -23.728 -2.438 1.00 47.19 199 GLU A O 1
ATOM 1609 N N . TYR A 1 200 ? 3.078 -21.534 -2.235 1.00 52.94 200 TYR A N 1
ATOM 1610 C CA . TYR A 1 200 ? 2.657 -21.325 -3.610 1.00 52.94 200 TYR A CA 1
ATOM 1611 C C . TYR A 1 200 ? 3.833 -21.631 -4.533 1.00 52.94 200 TYR A C 1
ATOM 1613 O O . TYR A 1 200 ? 4.825 -20.904 -4.547 1.00 52.94 200 TYR A O 1
ATOM 1621 N N . MET A 1 201 ? 3.730 -22.734 -5.270 1.00 44.69 201 MET A N 1
ATOM 1622 C CA . MET A 1 201 ? 4.716 -23.123 -6.269 1.00 44.69 201 MET A CA 1
ATOM 1623 C C . MET A 1 201 ? 4.615 -22.156 -7.462 1.00 44.69 201 MET A C 1
ATOM 1625 O O . MET A 1 201 ? 3.542 -22.080 -8.061 1.00 44.69 201 MET A O 1
ATOM 1629 N N . PRO A 1 202 ? 5.705 -21.481 -7.884 1.00 55.59 202 PRO A N 1
ATOM 1630 C CA . PRO A 1 202 ? 5.724 -20.494 -8.982 1.00 55.59 202 PRO A CA 1
ATOM 1631 C C . PRO A 1 202 ? 5.371 -21.023 -10.390 1.00 55.59 202 PRO A C 1
ATOM 1633 O O . PRO A 1 202 ? 5.697 -20.399 -11.400 1.00 55.59 202 PRO A O 1
ATOM 1636 N N . SER A 1 203 ? 4.789 -22.217 -10.496 1.00 65.62 203 SER A N 1
ATOM 1637 C CA . SER A 1 203 ? 4.676 -22.961 -11.751 1.00 65.62 203 SER A CA 1
ATOM 1638 C C . SER A 1 203 ? 3.300 -22.906 -12.401 1.00 65.62 203 SER A C 1
ATOM 1640 O O . SER A 1 203 ? 3.208 -23.308 -13.557 1.00 65.62 203 SER A O 1
ATOM 1642 N N . ASP A 1 204 ? 2.256 -22.416 -11.726 1.00 82.94 204 ASP A N 1
ATOM 1643 C CA . ASP A 1 204 ? 0.932 -22.353 -12.349 1.00 82.94 204 ASP A CA 1
ATOM 1644 C C . ASP A 1 204 ? 0.894 -21.233 -13.411 1.00 82.94 204 ASP A C 1
ATOM 1646 O O . ASP A 1 204 ? 1.048 -20.056 -13.071 1.00 82.94 204 ASP A O 1
ATOM 1650 N N . PRO A 1 205 ? 0.707 -21.549 -14.709 1.00 85.38 205 PRO A N 1
ATOM 1651 C CA . PRO A 1 205 ? 0.491 -20.529 -15.738 1.00 85.38 205 PRO A CA 1
ATOM 1652 C C . PRO A 1 205 ? -0.792 -19.715 -15.502 1.00 85.38 205 PRO A C 1
ATOM 1654 O O . PRO A 1 205 ? -0.959 -18.644 -16.086 1.00 85.38 205 PRO A O 1
ATOM 1657 N N . SER A 1 206 ? -1.688 -20.206 -14.646 1.00 88.00 206 SER A N 1
ATOM 1658 C CA . SER A 1 206 ? -2.934 -19.546 -14.265 1.00 88.00 206 SER A CA 1
ATOM 1659 C C . SER A 1 206 ? -2.747 -18.479 -13.181 1.00 88.00 206 SER A C 1
ATOM 1661 O O . SER A 1 206 ? -3.716 -17.796 -12.874 1.00 88.00 206 SER A O 1
ATOM 1663 N N . ASP A 1 207 ? -1.535 -18.303 -12.629 1.00 89.81 207 ASP A N 1
ATOM 1664 C CA . ASP A 1 207 ? -1.260 -17.271 -11.621 1.00 89.81 207 ASP A CA 1
ATOM 1665 C C . ASP A 1 207 ? -1.602 -15.869 -12.166 1.00 89.81 207 ASP A C 1
ATOM 1667 O O . ASP A 1 207 ? -0.999 -15.446 -13.163 1.00 89.81 207 ASP A O 1
ATOM 1671 N N . PRO A 1 208 ? -2.500 -15.107 -11.517 1.00 91.12 208 PRO A N 1
ATOM 1672 C CA . PRO A 1 208 ? -2.826 -13.746 -11.936 1.00 91.12 208 PRO A CA 1
ATOM 1673 C C . PRO A 1 208 ? -1.607 -12.807 -11.954 1.00 91.12 208 PRO A C 1
ATOM 1675 O O . PRO A 1 208 ? -1.514 -11.944 -12.828 1.00 91.12 208 PRO A O 1
ATOM 1678 N N . VAL A 1 209 ? -0.626 -12.990 -11.060 1.00 92.88 209 VAL A N 1
ATOM 1679 C CA . VAL A 1 209 ? 0.644 -12.242 -11.085 1.00 92.88 209 VAL A CA 1
ATOM 1680 C C . VAL A 1 209 ? 1.412 -12.541 -12.357 1.00 92.88 209 VAL A C 1
ATOM 1682 O O . VAL A 1 209 ? 1.873 -11.624 -13.037 1.00 92.88 209 VAL A O 1
ATOM 1685 N N . ARG A 1 210 ? 1.551 -13.826 -12.689 1.00 93.44 210 ARG A N 1
ATOM 1686 C CA . ARG A 1 210 ? 2.280 -14.248 -13.881 1.00 93.44 210 ARG A CA 1
ATOM 1687 C C . ARG A 1 210 ? 1.597 -13.735 -15.137 1.00 93.44 210 ARG A C 1
ATOM 1689 O O . ARG A 1 210 ? 2.276 -13.177 -15.988 1.00 93.44 210 ARG A O 1
ATOM 1696 N N . GLN A 1 211 ? 0.274 -13.853 -15.230 1.00 93.25 211 GLN A N 1
ATOM 1697 C CA . GLN A 1 211 ? -0.490 -13.313 -16.355 1.00 93.25 211 GLN A CA 1
ATOM 1698 C C . GLN A 1 211 ? -0.292 -11.800 -16.494 1.00 93.25 211 GLN A C 1
ATOM 1700 O O . GLN A 1 211 ? 0.006 -11.325 -17.588 1.00 93.25 211 GLN A O 1
ATOM 1705 N N . ALA A 1 212 ? -0.377 -11.048 -15.391 1.00 93.75 212 ALA A N 1
ATOM 1706 C CA . ALA A 1 212 ? -0.155 -9.606 -15.407 1.00 93.75 212 ALA A CA 1
ATOM 1707 C C . ALA A 1 212 ? 1.270 -9.229 -15.850 1.00 93.75 212 ALA A C 1
ATOM 1709 O O . ALA A 1 212 ? 1.439 -8.269 -16.597 1.00 93.75 212 ALA A O 1
ATOM 1710 N N . VAL A 1 213 ? 2.290 -9.988 -15.437 1.00 94.62 213 VAL A N 1
ATOM 1711 C CA . VAL A 1 213 ? 3.681 -9.787 -15.880 1.00 94.62 213 VAL A CA 1
ATOM 1712 C C . VAL A 1 213 ? 3.851 -10.140 -17.362 1.00 94.62 213 VAL A C 1
ATOM 1714 O O . VAL A 1 213 ? 4.500 -9.403 -18.102 1.00 94.62 213 VAL A O 1
ATOM 1717 N N . GLU A 1 214 ? 3.240 -11.228 -17.832 1.00 93.88 214 GLU A N 1
ATOM 1718 C CA . GLU A 1 214 ? 3.329 -11.662 -19.232 1.00 93.88 214 GLU A CA 1
ATOM 1719 C C . GLU A 1 214 ? 2.707 -10.659 -20.207 1.00 93.88 214 GLU A C 1
ATOM 1721 O O . GLU A 1 214 ? 3.258 -10.418 -21.283 1.00 93.88 214 GLU A O 1
ATOM 1726 N N . LEU A 1 215 ? 1.622 -9.988 -19.809 1.00 93.62 215 LEU A N 1
ATOM 1727 C CA . LEU A 1 215 ? 1.035 -8.888 -20.583 1.00 93.62 215 LEU A CA 1
ATOM 1728 C C . LEU A 1 215 ? 2.014 -7.722 -20.809 1.00 93.62 215 LEU A C 1
ATOM 1730 O O . LEU A 1 215 ? 1.805 -6.910 -21.710 1.00 93.62 215 LEU A O 1
ATOM 1734 N N . ARG A 1 216 ? 3.101 -7.648 -20.032 1.00 93.25 216 ARG A N 1
ATOM 1735 C CA . ARG A 1 216 ? 4.122 -6.599 -20.125 1.00 93.25 216 ARG A CA 1
ATOM 1736 C C . ARG A 1 216 ? 5.371 -7.004 -20.906 1.00 93.25 216 ARG A C 1
ATOM 1738 O O . ARG A 1 216 ? 6.226 -6.155 -21.150 1.00 93.25 216 ARG A O 1
ATOM 1745 N N . ARG A 1 217 ? 5.468 -8.255 -21.376 1.00 94.06 217 ARG A N 1
ATOM 1746 C CA . ARG A 1 217 ? 6.634 -8.813 -22.095 1.00 94.06 217 ARG A CA 1
ATOM 1747 C C . ARG A 1 217 ? 7.145 -7.924 -23.237 1.00 94.06 217 ARG A C 1
ATOM 1749 O O . ARG A 1 217 ? 8.352 -7.795 -23.425 1.00 94.06 217 ARG A O 1
ATOM 1756 N N . TYR A 1 218 ? 6.239 -7.306 -23.990 1.00 93.25 218 TYR A N 1
ATOM 1757 C CA . TYR A 1 218 ? 6.579 -6.504 -25.171 1.00 93.25 218 TYR A CA 1
ATOM 1758 C C . TYR A 1 218 ? 6.527 -4.991 -24.939 1.00 93.25 218 TYR A C 1
ATOM 1760 O O . TYR A 1 218 ? 6.802 -4.230 -25.866 1.00 93.25 218 TYR A O 1
ATOM 1768 N N . LEU A 1 219 ? 6.200 -4.553 -23.721 1.00 93.62 219 LEU A N 1
ATOM 1769 C CA . LEU A 1 219 ? 6.102 -3.136 -23.394 1.00 93.62 219 LEU A CA 1
ATOM 1770 C C . LEU A 1 219 ? 7.491 -2.520 -23.210 1.00 93.62 219 LEU A C 1
ATOM 1772 O O . LEU A 1 219 ? 8.408 -3.110 -22.618 1.00 93.62 219 LEU A O 1
ATOM 1776 N N . ARG A 1 220 ? 7.644 -1.291 -23.706 1.00 93.56 220 ARG A N 1
ATOM 1777 C CA . ARG A 1 220 ? 8.842 -0.487 -23.451 1.00 93.56 220 ARG A CA 1
ATOM 1778 C C . ARG A 1 220 ? 8.846 0.033 -22.019 1.00 93.56 220 ARG A C 1
ATOM 1780 O O . ARG A 1 220 ? 7.833 0.039 -21.314 1.00 93.56 220 ARG A O 1
ATOM 1787 N N . ARG A 1 221 ? 10.016 0.479 -21.559 1.00 94.62 221 ARG A N 1
ATOM 1788 C CA . ARG A 1 221 ? 10.140 1.097 -20.238 1.00 94.62 221 ARG A CA 1
ATOM 1789 C C . ARG A 1 221 ? 9.198 2.295 -20.140 1.00 94.62 221 ARG A C 1
ATOM 1791 O O . ARG A 1 221 ? 9.218 3.193 -20.969 1.00 94.62 221 ARG A O 1
ATOM 1798 N N . GLY A 1 222 ? 8.380 2.316 -19.092 1.00 92.25 222 GLY A N 1
ATOM 1799 C CA . GLY A 1 222 ? 7.438 3.410 -18.880 1.00 92.25 222 GLY A CA 1
ATOM 1800 C C . GLY A 1 222 ? 6.267 3.436 -19.862 1.00 92.25 222 GLY A C 1
ATOM 1801 O O . GLY A 1 222 ? 5.515 4.408 -19.849 1.00 92.25 222 GLY A O 1
ATOM 1802 N N . GLU A 1 223 ? 6.049 2.391 -20.652 1.00 94.00 223 GLU A N 1
ATOM 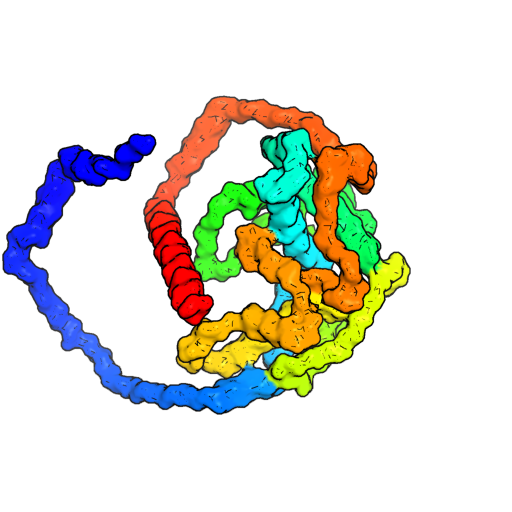1803 C CA . GLU A 1 223 ? 4.796 2.227 -21.379 1.00 94.00 223 GLU A CA 1
ATOM 1804 C C . GLU A 1 223 ? 3.707 1.738 -20.401 1.00 94.00 223 GLU A C 1
ATOM 1806 O O . GLU A 1 223 ? 3.955 0.813 -19.611 1.00 94.00 223 GLU A O 1
ATOM 1811 N N . PRO A 1 224 ? 2.533 2.395 -20.354 1.00 90.62 224 PRO A N 1
ATOM 1812 C CA . PRO A 1 224 ? 1.450 1.976 -19.477 1.00 90.62 224 PRO A CA 1
ATOM 1813 C C . PRO A 1 224 ? 0.843 0.665 -19.981 1.00 90.62 224 PRO A C 1
ATOM 1815 O O . PRO A 1 224 ? 0.613 0.493 -21.175 1.00 90.62 224 PRO A O 1
ATOM 1818 N N . MET A 1 225 ? 0.531 -0.248 -19.062 1.00 85.50 225 MET A N 1
ATOM 1819 C CA . MET A 1 225 ? -0.249 -1.430 -19.421 1.00 85.50 225 MET A CA 1
ATOM 1820 C C . MET A 1 225 ? -1.724 -1.029 -19.567 1.00 85.50 225 MET A C 1
ATOM 1822 O O . MET A 1 225 ? -2.255 -0.375 -18.664 1.00 85.50 225 MET A O 1
ATOM 1826 N N . PRO A 1 226 ? -2.407 -1.424 -20.654 1.00 73.31 226 PRO A N 1
ATOM 1827 C CA . PRO A 1 226 ? -3.820 -1.137 -20.852 1.00 73.31 226 PRO A CA 1
ATOM 1828 C C . PRO A 1 226 ? -4.672 -2.102 -20.019 1.00 73.31 226 PRO A C 1
ATOM 1830 O O . PRO A 1 226 ? -5.369 -2.953 -20.566 1.00 73.31 226 PRO A O 1
ATOM 1833 N N . LEU A 1 227 ? -4.602 -2.018 -18.688 1.00 71.44 227 LEU A N 1
ATOM 1834 C CA . LEU A 1 227 ? -5.609 -2.671 -17.858 1.00 71.44 227 LEU A CA 1
ATOM 1835 C C . LEU A 1 227 ? -6.764 -1.700 -17.651 1.00 71.44 227 LEU A C 1
ATOM 1837 O O . LEU A 1 227 ? -6.559 -0.655 -17.027 1.00 71.44 227 LEU A O 1
ATOM 1841 N N . PRO A 1 228 ? -7.966 -2.009 -18.168 1.00 72.00 228 PRO A N 1
ATOM 1842 C CA . PRO A 1 228 ? -9.123 -1.205 -17.842 1.00 72.00 228 PRO A CA 1
ATOM 1843 C C . PRO A 1 228 ? -9.357 -1.283 -16.325 1.00 72.00 228 PRO A C 1
ATOM 1845 O O . PRO A 1 228 ? -9.277 -2.380 -15.753 1.00 72.00 228 PRO A O 1
ATOM 1848 N N . PRO A 1 229 ? -9.635 -0.148 -15.661 1.00 72.56 229 PRO A N 1
ATOM 1849 C CA . PRO A 1 229 ? -10.140 -0.179 -14.299 1.00 72.56 229 PRO A CA 1
ATOM 1850 C C . PRO A 1 229 ? -11.402 -1.042 -14.275 1.00 72.56 229 PRO A C 1
ATOM 1852 O O . PRO A 1 229 ? -12.230 -0.986 -15.187 1.00 72.56 229 PRO A O 1
ATOM 1855 N N . ARG A 1 230 ? -11.518 -1.892 -13.256 1.00 80.12 230 ARG A N 1
ATOM 1856 C CA . ARG A 1 230 ? -12.720 -2.701 -13.038 1.00 80.12 230 ARG A CA 1
ATOM 1857 C C . ARG A 1 230 ? -13.588 -2.062 -11.965 1.00 80.12 230 ARG A C 1
ATOM 1859 O O . ARG A 1 230 ? -13.068 -1.525 -10.990 1.00 80.12 230 ARG A O 1
ATOM 1866 N N . ASP A 1 231 ? -14.897 -2.154 -12.131 1.00 78.12 231 ASP A N 1
ATOM 1867 C CA . ASP A 1 231 ? -15.838 -1.690 -11.116 1.00 78.12 231 ASP A CA 1
ATOM 1868 C C . ASP A 1 231 ? -15.724 -2.512 -9.819 1.00 78.12 231 ASP A C 1
ATOM 1870 O O . ASP A 1 231 ? -15.023 -3.528 -9.751 1.00 78.12 231 ASP A O 1
ATOM 1874 N N . ASN A 1 232 ? -16.400 -2.052 -8.760 1.00 80.44 232 ASN A N 1
ATOM 1875 C CA . ASN A 1 232 ? -16.413 -2.736 -7.464 1.00 80.44 232 ASN A CA 1
ATOM 1876 C C . ASN A 1 232 ? -16.889 -4.190 -7.606 1.00 80.44 232 ASN A C 1
ATOM 1878 O O . ASN A 1 232 ? -17.816 -4.482 -8.365 1.00 80.44 232 ASN A O 1
ATOM 1882 N N . LEU A 1 233 ? -16.301 -5.089 -6.813 1.00 85.62 233 LEU A N 1
ATOM 1883 C CA . LEU A 1 233 ? -16.735 -6.480 -6.774 1.00 85.62 233 LEU A CA 1
ATOM 1884 C C . LEU A 1 233 ? -18.145 -6.580 -6.193 1.00 85.62 233 LEU A C 1
ATOM 1886 O O . LEU A 1 233 ? -18.482 -5.941 -5.194 1.00 85.62 233 LEU A O 1
ATOM 1890 N N . THR A 1 234 ? -18.971 -7.419 -6.813 1.00 85.44 234 THR A N 1
ATOM 1891 C CA . THR A 1 234 ? -20.259 -7.804 -6.232 1.00 85.44 234 THR A CA 1
ATOM 1892 C C . THR A 1 234 ? -20.043 -8.882 -5.170 1.00 85.44 234 THR A C 1
ATOM 1894 O O . THR A 1 234 ? -19.047 -9.603 -5.193 1.00 85.44 234 THR A O 1
ATOM 1897 N N . SER A 1 235 ? -21.002 -9.062 -4.259 1.00 80.06 235 SER A N 1
ATOM 1898 C CA . SER A 1 235 ? -20.949 -10.134 -3.251 1.00 80.06 235 SER A CA 1
ATOM 1899 C C . SER A 1 235 ? -20.974 -11.550 -3.843 1.00 80.06 235 SER A C 1
ATOM 1901 O O . SER A 1 235 ? -20.796 -12.518 -3.112 1.00 80.06 235 SER A O 1
ATOM 1903 N N . CYS A 1 236 ? -21.236 -11.680 -5.146 1.00 83.81 236 CYS A N 1
ATOM 1904 C CA . CYS A 1 236 ? -21.258 -12.943 -5.878 1.00 83.81 236 CYS A CA 1
ATOM 1905 C C . CYS A 1 236 ? -20.064 -13.087 -6.834 1.00 83.81 236 CYS A C 1
ATOM 1907 O O . CYS A 1 236 ? -20.096 -13.968 -7.691 1.00 83.81 236 CYS A O 1
ATOM 1909 N N . ALA A 1 237 ? -19.046 -12.227 -6.713 1.00 86.00 237 ALA A N 1
ATOM 1910 C CA . ALA A 1 237 ? -17.862 -12.295 -7.553 1.00 86.00 237 ALA A CA 1
ATOM 1911 C C . ALA A 1 237 ? -17.161 -13.653 -7.409 1.00 86.00 237 ALA A C 1
ATOM 1913 O O . ALA A 1 237 ? -16.913 -14.152 -6.309 1.00 86.00 237 ALA A O 1
ATOM 1914 N N . SER A 1 238 ? -16.838 -14.250 -8.547 1.00 87.69 238 SER A N 1
ATOM 1915 C CA . SER A 1 238 ? -16.024 -15.452 -8.634 1.00 87.69 238 SER A CA 1
ATOM 1916 C C . SER A 1 238 ? -14.581 -15.181 -8.177 1.00 87.69 238 SER A C 1
ATOM 1918 O O . SER A 1 238 ? -14.110 -14.042 -8.248 1.00 87.69 238 SER A O 1
ATOM 1920 N N . PRO A 1 239 ? -13.820 -16.218 -7.772 1.00 84.62 239 PRO A N 1
ATOM 1921 C CA . PRO A 1 239 ? -12.406 -16.062 -7.423 1.00 84.62 239 PRO A CA 1
ATOM 1922 C C . PRO A 1 239 ? -11.582 -15.387 -8.526 1.00 84.62 239 PRO A C 1
ATOM 1924 O O . PRO A 1 239 ? -10.750 -14.534 -8.239 1.00 84.62 239 PRO A O 1
ATOM 1927 N N . LYS A 1 240 ? -11.877 -15.698 -9.793 1.00 86.69 240 LYS A N 1
ATOM 1928 C CA . LYS A 1 240 ? -11.210 -15.084 -10.944 1.00 86.69 240 LYS A CA 1
ATOM 1929 C C . LYS A 1 240 ? -11.541 -13.597 -11.092 1.00 86.69 240 LYS A C 1
ATOM 1931 O O . LYS A 1 240 ? -10.662 -12.809 -11.411 1.00 86.69 240 LYS A O 1
ATOM 1936 N N . GLU A 1 241 ? -12.787 -13.194 -10.847 1.00 88.38 241 GLU A N 1
ATOM 1937 C CA . GLU A 1 241 ? -13.152 -11.771 -10.849 1.00 88.38 241 GLU A CA 1
ATOM 1938 C C . GLU A 1 241 ? -12.450 -11.006 -9.725 1.00 88.38 241 GLU A C 1
ATOM 1940 O O . GLU A 1 241 ? -12.017 -9.878 -9.950 1.00 88.38 241 GLU A O 1
ATOM 1945 N N . LEU A 1 242 ? -12.292 -11.620 -8.546 1.00 86.44 242 LEU A N 1
ATOM 1946 C CA . LEU A 1 242 ? -11.512 -11.052 -7.445 1.00 86.44 242 LEU A CA 1
ATOM 1947 C C . LEU A 1 242 ? -10.033 -10.903 -7.823 1.00 86.44 242 LEU A C 1
ATOM 1949 O O . LEU A 1 242 ? -9.465 -9.832 -7.622 1.00 86.44 242 LEU A O 1
ATOM 1953 N N . GLU A 1 243 ? -9.411 -11.940 -8.384 1.00 88.00 243 GLU A N 1
ATOM 1954 C CA . GLU A 1 243 ? -8.023 -11.884 -8.860 1.00 88.00 243 GLU A CA 1
ATOM 1955 C C . GLU A 1 243 ? -7.835 -10.785 -9.905 1.00 88.00 243 GLU A C 1
ATOM 1957 O O . GLU A 1 243 ? -6.967 -9.924 -9.752 1.00 88.00 243 GLU A O 1
ATOM 1962 N N . ASP A 1 244 ? -8.702 -10.763 -10.916 1.00 89.00 244 ASP A N 1
ATOM 1963 C CA . ASP A 1 244 ? -8.704 -9.747 -11.959 1.00 89.00 244 ASP A CA 1
ATOM 1964 C C . ASP A 1 244 ? -8.891 -8.330 -11.385 1.00 89.00 244 ASP A C 1
ATOM 1966 O O . ASP A 1 244 ? -8.265 -7.372 -11.845 1.00 89.00 244 ASP A O 1
ATOM 1970 N N . PHE A 1 245 ? -9.760 -8.178 -10.381 1.00 90.56 245 PHE A N 1
ATOM 1971 C CA . PHE A 1 245 ? -9.960 -6.912 -9.688 1.00 90.56 245 PHE A CA 1
ATOM 1972 C C . PHE A 1 245 ? -8.697 -6.484 -8.944 1.00 90.56 245 PHE A C 1
ATOM 1974 O O . PHE A 1 245 ? -8.322 -5.318 -9.046 1.00 90.56 245 PHE A O 1
ATOM 1981 N N . LEU A 1 246 ? -8.032 -7.400 -8.227 1.00 90.06 246 LEU A N 1
ATOM 1982 C CA . LEU A 1 246 ? -6.802 -7.119 -7.481 1.00 90.06 246 LEU A CA 1
ATOM 1983 C C . LEU A 1 246 ? -5.668 -6.684 -8.414 1.00 90.06 246 LEU A C 1
ATOM 1985 O O . LEU A 1 246 ? -5.012 -5.680 -8.135 1.00 90.06 246 LEU A O 1
ATOM 1989 N N . VAL A 1 247 ? -5.466 -7.378 -9.540 1.00 92.50 247 VAL A N 1
ATOM 1990 C CA . VAL A 1 247 ? -4.399 -7.029 -10.495 1.00 92.50 247 VAL A CA 1
ATOM 1991 C C . VAL A 1 247 ? -4.672 -5.736 -11.264 1.00 92.50 247 VAL A C 1
ATOM 1993 O O . VAL A 1 247 ? -3.741 -5.125 -11.786 1.00 92.50 247 VAL A O 1
ATOM 1996 N N . SER A 1 248 ? -5.926 -5.276 -11.308 1.00 92.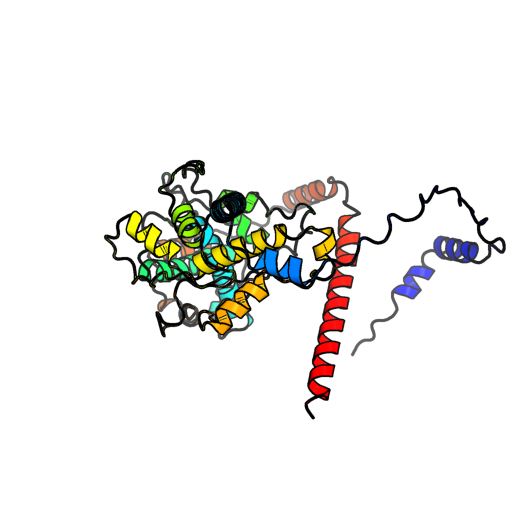75 248 SER A N 1
ATOM 1997 C CA . SER A 1 248 ? -6.286 -3.992 -11.916 1.00 92.75 248 SER A CA 1
ATOM 1998 C C . SER A 1 248 ? -6.139 -2.800 -10.960 1.00 92.75 248 SER A C 1
ATOM 2000 O O . SER A 1 248 ? -6.422 -1.668 -11.363 1.00 92.75 248 SER A O 1
ATOM 2002 N N . ARG A 1 249 ? -5.776 -3.020 -9.686 1.00 92.50 249 ARG A N 1
ATOM 2003 C CA . ARG A 1 249 ? -5.689 -1.945 -8.688 1.00 92.50 249 ARG A CA 1
ATOM 2004 C C . ARG A 1 249 ? -4.384 -1.148 -8.789 1.00 92.50 249 ARG A C 1
ATOM 2006 O O . ARG A 1 249 ? -3.342 -1.715 -9.131 1.00 92.50 249 ARG A O 1
ATOM 2013 N N . PRO A 1 250 ? -4.395 0.143 -8.396 1.00 94.06 250 PRO A N 1
ATOM 2014 C CA . PRO A 1 250 ? -3.204 0.985 -8.411 1.00 94.06 250 PRO A CA 1
ATOM 2015 C C . PRO A 1 250 ? -2.042 0.400 -7.607 1.00 94.06 250 PRO A C 1
ATOM 2017 O O . PRO A 1 250 ? -0.919 0.385 -8.098 1.00 94.06 250 PRO A O 1
ATOM 2020 N N . PHE A 1 251 ? -2.283 -0.123 -6.397 1.00 93.38 251 PHE A N 1
ATOM 2021 C CA . PHE A 1 251 ? -1.195 -0.680 -5.586 1.00 93.38 251 PHE A CA 1
ATOM 2022 C C . PHE A 1 251 ? -0.487 -1.848 -6.276 1.00 93.38 251 PHE A C 1
ATOM 2024 O O . PHE A 1 251 ? 0.738 -1.917 -6.243 1.00 93.38 251 PHE A O 1
ATOM 2031 N N . PHE A 1 252 ? -1.241 -2.733 -6.933 1.00 94.56 252 PHE A N 1
ATOM 2032 C CA . PHE A 1 252 ? -0.678 -3.883 -7.625 1.00 94.56 252 PHE A CA 1
ATOM 2033 C C . PHE A 1 252 ? 0.167 -3.426 -8.812 1.00 94.56 252 PHE A C 1
ATOM 2035 O O . PHE A 1 252 ? 1.301 -3.865 -8.983 1.00 94.56 252 PHE A O 1
ATOM 2042 N N . LEU A 1 253 ? -0.366 -2.499 -9.607 1.00 95.50 253 LEU A N 1
ATOM 2043 C CA . LEU A 1 253 ? 0.301 -2.018 -10.811 1.00 95.50 253 LEU A CA 1
ATOM 2044 C C . LEU A 1 253 ? 1.517 -1.152 -10.513 1.00 95.50 253 LEU A C 1
ATOM 2046 O O . LEU A 1 253 ? 2.503 -1.214 -11.245 1.00 95.50 253 LEU A O 1
ATOM 2050 N N . PHE A 1 254 ? 1.473 -0.376 -9.433 1.00 95.25 254 PHE A N 1
ATOM 2051 C CA . PHE A 1 254 ? 2.625 0.385 -8.976 1.00 95.25 254 PHE A CA 1
ATOM 2052 C C . PHE A 1 254 ? 3.764 -0.551 -8.579 1.00 95.25 254 PHE A C 1
ATOM 2054 O O . PHE A 1 254 ? 4.899 -0.349 -9.000 1.00 95.25 254 PHE A O 1
ATOM 2061 N N . GLU A 1 255 ? 3.460 -1.587 -7.800 1.00 94.81 255 GLU A N 1
ATOM 2062 C CA . GLU A 1 255 ? 4.449 -2.559 -7.328 1.00 94.81 255 GLU A CA 1
ATOM 2063 C C . GLU A 1 255 ? 4.982 -3.422 -8.480 1.00 94.81 255 GLU A C 1
ATOM 2065 O O . GLU A 1 255 ? 6.174 -3.720 -8.527 1.00 94.81 255 GLU A O 1
ATOM 2070 N N . LEU A 1 256 ? 4.137 -3.724 -9.471 1.00 96.12 256 LEU A N 1
ATOM 2071 C CA . LEU A 1 256 ? 4.554 -4.352 -10.719 1.00 96.12 256 LEU A CA 1
ATOM 2072 C C . LEU A 1 256 ? 5.577 -3.477 -11.455 1.00 96.12 256 LEU A C 1
ATOM 2074 O O . LEU A 1 256 ? 6.698 -3.924 -11.681 1.00 96.12 256 LEU A O 1
ATOM 2078 N N . GLU A 1 257 ? 5.245 -2.218 -11.766 1.00 97.00 257 GLU A N 1
ATOM 2079 C CA . GLU A 1 257 ? 6.170 -1.291 -12.442 1.00 97.00 257 GLU A CA 1
ATOM 2080 C C . GLU A 1 257 ? 7.437 -1.008 -11.616 1.00 97.00 257 GLU A C 1
ATOM 2082 O O . GLU A 1 257 ? 8.519 -0.812 -12.175 1.00 97.00 257 GLU A O 1
ATOM 2087 N N . TYR A 1 258 ? 7.328 -1.014 -10.287 1.00 95.88 258 TYR A N 1
ATOM 2088 C CA . TYR A 1 258 ? 8.464 -0.912 -9.376 1.00 95.88 258 TYR A CA 1
ATOM 2089 C C . TYR A 1 258 ? 9.384 -2.135 -9.472 1.00 95.88 258 TYR A C 1
ATOM 2091 O O . TYR A 1 258 ? 10.598 -1.975 -9.618 1.00 95.88 258 TYR A O 1
ATOM 2099 N N . GLY A 1 259 ? 8.817 -3.344 -9.479 1.00 95.88 259 GLY A N 1
ATOM 2100 C CA . GLY A 1 259 ? 9.542 -4.593 -9.701 1.00 95.88 259 GLY A CA 1
ATOM 2101 C C . GLY A 1 259 ? 10.243 -4.629 -11.061 1.00 95.88 259 GLY A C 1
ATOM 2102 O O . GLY A 1 259 ? 11.411 -5.015 -11.140 1.00 95.88 259 GLY A O 1
ATOM 2103 N N . GLU A 1 260 ? 9.587 -4.158 -12.124 1.00 96.81 260 GLU A N 1
ATOM 2104 C CA . GLU A 1 260 ? 10.213 -4.033 -13.447 1.00 96.81 260 GLU A CA 1
ATOM 2105 C C . GLU A 1 260 ? 11.406 -3.079 -13.434 1.00 96.81 260 GLU A C 1
ATOM 2107 O O . GLU A 1 260 ? 12.461 -3.382 -13.993 1.00 96.81 260 GLU A O 1
ATOM 2112 N N . GLU A 1 261 ? 11.254 -1.920 -12.794 1.00 96.44 261 GLU A N 1
ATOM 2113 C CA . GLU A 1 261 ? 12.309 -0.914 -12.723 1.00 96.44 261 GLU A CA 1
ATOM 2114 C C . GLU A 1 261 ? 13.504 -1.411 -11.886 1.00 96.44 261 GLU A C 1
ATOM 2116 O O . GLU A 1 261 ? 14.654 -1.131 -12.236 1.00 96.44 261 GLU A O 1
ATOM 2121 N N . ILE A 1 262 ? 13.258 -2.226 -10.849 1.00 94.75 262 ILE A N 1
ATOM 2122 C CA . ILE A 1 262 ? 14.306 -2.975 -10.141 1.00 94.75 262 ILE A CA 1
ATOM 2123 C C . ILE A 1 262 ? 15.071 -3.880 -11.111 1.00 94.75 262 ILE A C 1
ATOM 2125 O O . ILE A 1 262 ? 16.299 -3.809 -11.150 1.00 94.75 262 ILE A O 1
ATOM 2129 N N . GLN A 1 263 ? 14.386 -4.703 -11.910 1.00 95.12 263 GLN A N 1
ATOM 2130 C CA . GLN A 1 263 ? 15.074 -5.617 -12.834 1.00 95.12 263 GLN A CA 1
ATOM 2131 C C . GLN A 1 263 ? 15.862 -4.868 -13.907 1.00 95.12 263 GLN A C 1
ATOM 2133 O O . GLN A 1 263 ? 17.018 -5.194 -14.172 1.00 95.12 263 GLN A O 1
ATOM 2138 N N . ARG A 1 264 ? 15.298 -3.791 -14.460 1.00 94.25 264 ARG A N 1
ATOM 2139 C CA . ARG A 1 264 ? 16.005 -2.935 -15.423 1.00 94.25 264 ARG A CA 1
ATOM 2140 C C . ARG A 1 264 ? 17.280 -2.349 -14.821 1.00 94.25 264 ARG A C 1
ATOM 2142 O O . ARG A 1 264 ? 18.314 -2.353 -15.481 1.00 94.25 264 ARG A O 1
ATOM 2149 N N . LYS A 1 265 ? 17.248 -1.920 -13.556 1.00 92.62 265 LYS A N 1
ATOM 2150 C CA . LYS A 1 265 ? 18.451 -1.468 -12.843 1.00 92.62 265 LYS A CA 1
ATOM 2151 C C . LYS A 1 265 ? 19.506 -2.572 -12.729 1.00 92.62 265 LYS A C 1
ATOM 2153 O O . LYS A 1 265 ? 20.685 -2.280 -12.904 1.00 92.62 265 LYS A O 1
ATOM 2158 N N . TRP A 1 266 ? 19.107 -3.819 -12.470 1.00 92.06 266 TRP A N 1
ATOM 2159 C CA . TRP A 1 266 ? 20.036 -4.952 -12.357 1.00 92.06 266 TRP A CA 1
ATOM 2160 C C . TRP A 1 266 ? 20.706 -5.352 -13.674 1.00 92.06 266 TRP A C 1
ATOM 2162 O O . TRP A 1 266 ? 21.766 -5.975 -13.639 1.00 92.06 266 TRP A O 1
ATOM 2172 N N . ARG A 1 267 ? 20.160 -4.948 -14.828 1.00 91.06 267 ARG A N 1
ATOM 2173 C CA . ARG A 1 267 ? 20.842 -5.108 -16.125 1.00 91.06 267 ARG A CA 1
ATOM 2174 C C . ARG A 1 267 ? 22.094 -4.251 -16.246 1.00 91.06 267 ARG A C 1
ATOM 2176 O O . ARG A 1 267 ? 22.981 -4.575 -17.029 1.00 91.06 267 ARG A O 1
ATOM 2183 N N . VAL A 1 268 ? 22.158 -3.144 -15.508 1.00 90.19 268 VAL A N 1
ATOM 2184 C CA . VAL A 1 268 ? 23.317 -2.257 -15.521 1.00 90.19 268 VAL A CA 1
ATOM 2185 C C . VAL A 1 268 ? 24.365 -2.835 -14.569 1.00 90.19 268 VAL A C 1
ATOM 2187 O O . VAL A 1 268 ? 24.091 -2.969 -13.373 1.00 90.19 268 VAL A O 1
ATOM 2190 N N . PRO A 1 269 ? 25.578 -3.161 -15.053 1.00 87.06 269 PRO A N 1
ATOM 2191 C CA . PRO A 1 269 ? 26.641 -3.675 -14.201 1.00 87.06 269 PRO A CA 1
ATOM 2192 C C . PRO A 1 269 ? 26.878 -2.768 -12.992 1.00 87.06 269 PRO A C 1
ATOM 2194 O O . PRO A 1 269 ? 26.949 -1.547 -13.129 1.00 87.06 269 PRO A O 1
ATOM 2197 N N . HIS A 1 270 ? 27.054 -3.354 -11.804 1.00 83.88 270 HIS A N 1
ATOM 2198 C CA . HIS A 1 270 ? 27.158 -2.596 -10.550 1.00 83.88 270 HIS A CA 1
ATOM 2199 C C . HIS A 1 270 ? 28.249 -1.510 -10.576 1.00 83.88 270 HIS A C 1
ATOM 2201 O O . HIS A 1 270 ? 28.045 -0.414 -10.060 1.00 83.88 270 HIS A O 1
ATOM 2207 N N . ARG A 1 271 ? 29.375 -1.774 -11.252 1.00 81.19 271 ARG A N 1
ATOM 2208 C CA . ARG A 1 271 ? 30.463 -0.800 -11.461 1.00 81.19 271 ARG A CA 1
ATOM 2209 C C . ARG A 1 271 ? 30.001 0.434 -12.250 1.00 81.19 271 ARG A C 1
ATOM 2211 O O . ARG A 1 271 ? 30.365 1.555 -11.911 1.00 81.19 271 ARG A O 1
ATOM 2218 N N . LYS A 1 272 ? 29.129 0.234 -13.244 1.00 81.00 272 LYS A N 1
ATOM 2219 C CA . LYS A 1 272 ? 28.529 1.283 -14.085 1.00 81.00 272 LYS A CA 1
ATOM 2220 C C . LYS A 1 272 ? 27.368 2.013 -13.394 1.00 81.00 272 LYS A C 1
ATOM 2222 O O . LYS A 1 272 ? 26.964 3.077 -13.850 1.00 81.00 272 LYS A O 1
ATOM 2227 N N . LEU A 1 273 ? 26.838 1.485 -12.285 1.00 77.62 273 LEU A N 1
ATOM 2228 C CA . LEU A 1 273 ? 25.777 2.141 -11.513 1.00 77.62 273 LEU A CA 1
ATOM 2229 C C . LEU A 1 273 ? 26.290 3.315 -10.673 1.00 77.62 273 LEU A C 1
ATOM 2231 O O . LEU A 1 273 ? 25.473 4.135 -10.269 1.00 77.62 273 LEU A O 1
ATOM 2235 N N . VAL A 1 274 ? 27.601 3.433 -10.421 1.00 71.81 274 VAL A N 1
ATOM 2236 C CA . VAL A 1 274 ? 28.174 4.459 -9.527 1.00 71.81 274 VAL A CA 1
ATOM 2237 C C . VAL A 1 274 ? 27.815 5.902 -9.937 1.00 71.81 274 VAL A C 1
ATOM 2239 O O . VAL A 1 274 ? 27.316 6.650 -9.093 1.00 71.81 274 VAL A O 1
ATOM 2242 N N . PRO A 1 275 ? 27.940 6.309 -11.216 1.00 64.88 275 PRO A N 1
ATOM 2243 C CA . PRO A 1 275 ? 27.490 7.630 -11.674 1.00 64.88 275 PRO A CA 1
ATOM 2244 C C . PRO A 1 275 ? 25.962 7.798 -11.617 1.00 64.88 275 PRO A C 1
ATOM 2246 O O . PRO A 1 275 ? 25.448 8.910 -11.514 1.00 64.88 275 PRO A O 1
ATOM 2249 N N . VAL A 1 276 ? 25.236 6.679 -11.642 1.00 64.06 276 VAL A N 1
ATOM 2250 C CA . VAL A 1 276 ? 23.772 6.579 -11.655 1.00 64.06 276 VAL A CA 1
ATOM 2251 C C . VAL A 1 276 ? 23.213 6.346 -10.235 1.00 64.06 276 VAL A C 1
ATOM 2253 O O . VAL A 1 276 ? 22.018 6.141 -10.066 1.00 64.06 276 VAL A O 1
ATOM 2256 N N . ILE A 1 277 ? 24.036 6.423 -9.174 1.00 61.31 277 ILE A N 1
ATOM 2257 C CA . ILE A 1 277 ? 23.648 6.136 -7.770 1.00 61.31 277 ILE A CA 1
ATOM 2258 C C . ILE A 1 277 ? 22.472 6.993 -7.280 1.00 61.31 277 ILE A C 1
ATOM 2260 O O . ILE A 1 277 ? 21.742 6.582 -6.380 1.00 61.31 277 ILE A O 1
ATOM 2264 N N . LYS A 1 278 ? 22.233 8.156 -7.893 1.00 73.25 278 LYS A N 1
ATOM 2265 C CA . LYS A 1 278 ? 21.060 8.992 -7.592 1.00 73.25 278 LYS A CA 1
ATOM 2266 C C . LYS A 1 278 ? 19.744 8.434 -8.140 1.00 73.25 278 LYS A C 1
ATOM 2268 O O . LYS A 1 278 ? 18.699 9.046 -7.940 1.00 73.25 278 LYS A O 1
ATOM 2273 N N . TRP A 1 279 ? 19.773 7.293 -8.820 1.00 81.38 279 TRP A N 1
ATOM 2274 C CA . TRP A 1 279 ? 18.583 6.658 -9.352 1.00 81.38 279 TRP A CA 1
ATOM 2275 C C . TRP A 1 279 ? 17.759 6.022 -8.238 1.00 81.38 279 TRP A C 1
ATOM 2277 O O . TRP A 1 279 ? 17.935 4.863 -7.842 1.00 81.38 279 TRP A O 1
ATOM 2287 N N . ASN A 1 280 ? 16.827 6.829 -7.744 1.00 90.38 280 ASN A N 1
ATOM 2288 C CA . ASN A 1 280 ? 15.747 6.373 -6.901 1.00 90.38 280 ASN A CA 1
ATOM 2289 C C . ASN A 1 280 ? 14.655 5.752 -7.783 1.00 90.38 280 ASN A C 1
ATOM 2291 O O . ASN A 1 280 ? 13.942 6.444 -8.514 1.00 90.38 280 ASN A O 1
ATOM 2295 N N . ILE A 1 281 ? 14.553 4.425 -7.719 1.00 92.69 281 ILE A N 1
ATOM 2296 C CA . ILE A 1 281 ? 13.565 3.626 -8.455 1.00 92.69 281 ILE A CA 1
ATOM 2297 C C . ILE A 1 281 ? 12.148 4.098 -8.121 1.00 92.69 281 ILE A C 1
ATOM 2299 O O . ILE A 1 281 ? 11.335 4.287 -9.021 1.00 92.69 281 ILE A O 1
ATOM 2303 N N . PHE A 1 282 ? 11.878 4.346 -6.835 1.00 93.12 282 PHE A N 1
ATOM 2304 C CA . PHE A 1 282 ? 10.567 4.783 -6.370 1.00 93.12 282 PHE A CA 1
ATOM 2305 C C . PHE A 1 282 ? 10.192 6.122 -7.005 1.00 93.12 282 PHE A C 1
ATOM 2307 O O . PHE A 1 282 ? 9.149 6.218 -7.641 1.00 93.12 282 PHE A O 1
ATOM 2314 N N . ASP A 1 283 ? 11.077 7.120 -6.928 1.00 93.44 283 ASP A N 1
ATOM 2315 C CA . ASP A 1 283 ? 10.818 8.442 -7.516 1.00 93.44 283 ASP A CA 1
ATOM 2316 C C . ASP A 1 283 ? 10.646 8.357 -9.039 1.00 93.44 283 ASP A C 1
ATOM 2318 O O . ASP A 1 283 ? 9.826 9.067 -9.610 1.00 93.44 283 ASP A O 1
ATOM 2322 N N . THR A 1 284 ? 11.367 7.447 -9.701 1.00 94.06 284 THR A N 1
ATOM 2323 C CA . THR A 1 284 ? 11.239 7.228 -11.151 1.00 94.06 284 THR A CA 1
ATOM 2324 C C . THR A 1 284 ? 9.851 6.702 -11.519 1.00 94.06 284 THR A C 1
ATOM 2326 O O . THR A 1 284 ? 9.225 7.200 -12.453 1.00 94.06 284 THR A O 1
ATOM 2329 N N . VAL A 1 285 ? 9.339 5.710 -10.784 1.00 95.88 285 VAL A N 1
ATOM 2330 C CA . VAL A 1 285 ? 7.983 5.179 -10.997 1.00 95.88 285 VAL A CA 1
ATOM 2331 C C . VAL A 1 285 ? 6.935 6.237 -10.646 1.00 95.88 285 VAL A C 1
ATOM 2333 O O . VAL A 1 285 ? 6.040 6.485 -11.450 1.00 95.88 285 VAL A O 1
ATOM 2336 N N . VAL A 1 286 ? 7.082 6.927 -9.510 1.00 95.50 286 VAL A N 1
ATOM 2337 C CA . VAL A 1 286 ? 6.172 8.003 -9.087 1.00 95.50 286 VAL A CA 1
ATOM 2338 C C . VAL A 1 286 ? 6.097 9.119 -10.123 1.00 95.50 286 VAL A C 1
ATOM 2340 O O . VAL A 1 286 ? 4.997 9.523 -10.485 1.00 95.50 286 VAL A O 1
ATOM 2343 N N . ASN A 1 287 ? 7.231 9.604 -10.633 1.00 95.81 287 ASN A N 1
ATOM 2344 C CA . ASN A 1 287 ? 7.248 10.670 -11.634 1.00 95.81 287 ASN A CA 1
ATOM 2345 C C . ASN A 1 287 ? 6.515 10.247 -12.911 1.00 95.81 287 ASN A C 1
ATOM 2347 O O . ASN A 1 287 ? 5.666 10.994 -13.388 1.00 95.81 287 ASN A O 1
ATOM 2351 N N . ARG A 1 288 ? 6.730 9.014 -13.391 1.00 95.81 288 ARG A N 1
ATOM 2352 C CA . ARG A 1 288 ? 5.969 8.467 -14.529 1.00 95.81 288 ARG A CA 1
ATOM 2353 C C . ARG A 1 288 ? 4.469 8.413 -14.243 1.00 95.81 288 ARG A C 1
ATOM 2355 O O . ARG A 1 288 ? 3.658 8.740 -15.103 1.00 95.81 288 ARG A O 1
ATOM 2362 N N . TRP A 1 289 ? 4.076 8.019 -13.035 1.00 96.19 289 TRP A N 1
ATOM 2363 C CA . TRP A 1 289 ? 2.666 7.997 -12.642 1.00 96.19 289 TRP A CA 1
ATOM 2364 C C . TRP A 1 289 ? 2.060 9.402 -12.555 1.00 96.19 289 TRP A C 1
ATOM 2366 O O . TRP A 1 289 ? 0.908 9.581 -12.947 1.00 96.19 289 TRP A O 1
ATOM 2376 N N . LYS A 1 290 ? 2.828 10.399 -12.096 1.00 95.69 290 LYS A N 1
ATOM 2377 C CA . LYS A 1 290 ? 2.427 11.814 -12.092 1.00 95.69 290 LYS A CA 1
ATOM 2378 C C . LYS A 1 290 ? 2.239 12.350 -13.507 1.00 95.69 290 LYS A C 1
ATOM 2380 O O . LYS A 1 290 ? 1.208 12.952 -13.781 1.00 95.69 290 LYS A O 1
ATOM 2385 N N . GLU A 1 291 ? 3.181 12.080 -14.409 1.00 96.06 291 GLU A N 1
ATOM 2386 C CA . GLU A 1 291 ? 3.109 12.485 -15.822 1.00 96.06 291 GLU A CA 1
ATOM 2387 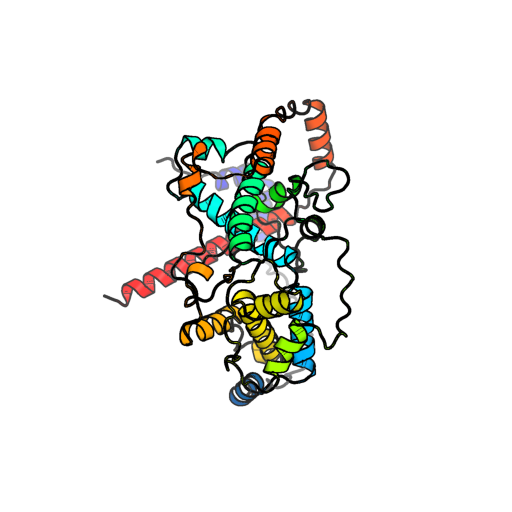C C . GLU A 1 291 ? 1.868 11.924 -16.528 1.00 96.06 291 GLU A C 1
ATOM 2389 O O . GLU A 1 291 ? 1.265 12.604 -17.354 1.00 96.06 291 GLU A O 1
ATOM 2394 N N . ARG A 1 292 ? 1.443 10.708 -16.164 1.00 94.56 292 ARG A N 1
ATOM 2395 C CA . ARG A 1 292 ? 0.226 10.072 -16.695 1.00 94.56 292 ARG A CA 1
ATOM 2396 C C . ARG A 1 292 ? -1.072 10.528 -16.016 1.00 94.56 292 ARG A C 1
ATOM 2398 O O . ARG A 1 292 ? -2.141 10.136 -16.467 1.00 94.56 292 ARG A O 1
ATOM 2405 N N . GLY A 1 293 ? -1.005 11.285 -14.919 1.00 93.31 293 GLY A N 1
ATOM 2406 C CA . GLY A 1 293 ? -2.180 11.623 -14.103 1.00 93.31 293 GLY A CA 1
ATOM 2407 C C . GLY A 1 293 ? -2.738 10.454 -13.276 1.00 93.31 293 GLY A C 1
ATOM 2408 O O . GLY A 1 293 ? -3.851 10.530 -12.766 1.00 93.31 293 GLY A O 1
ATOM 2409 N N . ASN A 1 294 ? -1.968 9.375 -13.117 1.00 93.56 294 ASN A N 1
ATOM 2410 C CA . ASN A 1 294 ? -2.358 8.181 -12.361 1.00 93.56 294 ASN A CA 1
ATOM 2411 C C . ASN A 1 294 ? -1.996 8.267 -10.870 1.00 93.56 294 ASN A C 1
ATOM 2413 O O . ASN A 1 294 ? -2.420 7.426 -10.080 1.00 93.56 294 ASN A O 1
ATOM 2417 N N . TRP A 1 295 ? -1.175 9.245 -10.485 1.00 94.62 295 TRP A N 1
ATOM 2418 C CA . TRP A 1 295 ? -0.704 9.421 -9.115 1.00 94.62 295 TRP A CA 1
ATOM 2419 C C . TRP A 1 295 ? -1.683 10.229 -8.260 1.00 94.62 295 TRP A C 1
ATOM 2421 O O . TRP A 1 295 ? -2.067 11.335 -8.634 1.00 94.62 295 TRP A O 1
ATOM 2431 N N . ASN A 1 296 ? -2.000 9.728 -7.065 1.00 92.50 296 ASN A N 1
ATOM 2432 C CA . ASN A 1 296 ? -2.672 10.505 -6.028 1.00 92.50 296 ASN A CA 1
ATOM 2433 C C . ASN A 1 296 ? -1.652 11.011 -4.993 1.00 92.50 296 ASN A C 1
ATOM 2435 O O . ASN A 1 296 ? -0.940 10.219 -4.374 1.00 92.50 296 ASN A O 1
ATOM 2439 N N . GLU A 1 297 ? -1.606 12.323 -4.746 1.00 91.75 297 GLU A N 1
ATOM 2440 C CA . GLU A 1 297 ? -0.693 12.912 -3.752 1.00 91.75 297 GLU A CA 1
ATOM 2441 C C . GLU A 1 297 ? -0.977 12.445 -2.316 1.00 91.75 297 GLU A C 1
ATOM 2443 O O . GLU A 1 297 ? -0.088 12.471 -1.464 1.00 91.75 297 GLU A O 1
ATOM 2448 N N . GLU A 1 298 ? -2.178 11.938 -2.032 1.00 87.69 298 GLU A N 1
ATOM 2449 C CA . GLU A 1 298 ? -2.472 11.314 -0.745 1.00 87.69 298 GLU A CA 1
ATOM 2450 C C . GLU A 1 298 ? -1.668 10.033 -0.501 1.00 87.69 298 GLU A C 1
ATOM 2452 O O . GLU A 1 298 ? -1.386 9.712 0.655 1.00 87.69 298 GLU A O 1
ATOM 2457 N N . TRP A 1 299 ? -1.246 9.330 -1.558 1.00 90.88 299 TRP A N 1
ATOM 2458 C CA . TRP A 1 299 ? -0.405 8.132 -1.452 1.00 90.88 299 TRP A CA 1
ATOM 2459 C C . TRP A 1 299 ? 1.044 8.461 -1.092 1.00 90.88 299 TRP A C 1
ATOM 2461 O O . TRP A 1 299 ? 1.768 7.605 -0.584 1.00 90.88 299 TRP A O 1
ATOM 2471 N N . ALA A 1 300 ? 1.476 9.712 -1.296 1.00 87.88 300 ALA A N 1
ATOM 2472 C CA . ALA A 1 300 ? 2.791 10.180 -0.861 1.00 87.88 300 ALA A CA 1
ATOM 2473 C C . ALA A 1 300 ? 2.905 10.270 0.672 1.00 87.88 300 ALA A C 1
ATOM 2475 O O . ALA A 1 300 ? 4.012 10.412 1.202 1.00 87.88 300 ALA A O 1
ATOM 2476 N N . LYS A 1 301 ? 1.777 10.193 1.397 1.00 84.56 301 LYS A N 1
ATOM 2477 C CA . LYS A 1 301 ? 1.760 10.138 2.861 1.00 84.56 301 LYS A CA 1
ATOM 2478 C C . LYS A 1 301 ? 2.444 8.845 3.304 1.00 84.56 301 LYS A C 1
ATOM 2480 O O . LYS A 1 301 ? 1.953 7.743 3.070 1.00 84.56 301 LYS A O 1
ATOM 2485 N N . ARG A 1 302 ? 3.596 9.002 3.951 1.00 84.12 302 ARG A N 1
ATOM 2486 C CA . ARG A 1 302 ? 4.376 7.885 4.479 1.00 84.12 302 ARG A CA 1
ATOM 2487 C C . ARG A 1 302 ? 3.789 7.402 5.803 1.00 84.12 302 ARG A C 1
ATOM 2489 O O . ARG A 1 302 ? 3.345 8.211 6.619 1.00 84.12 302 ARG A O 1
ATOM 2496 N N . ASP A 1 303 ? 3.817 6.093 6.024 1.00 82.06 303 ASP A N 1
ATOM 2497 C CA . ASP A 1 303 ? 3.615 5.517 7.349 1.00 82.06 303 ASP A CA 1
ATOM 2498 C C . ASP A 1 303 ? 4.750 5.944 8.304 1.00 82.06 303 ASP A C 1
ATOM 2500 O O . ASP A 1 303 ? 5.749 6.553 7.907 1.00 82.06 303 ASP A O 1
ATOM 2504 N N . TYR A 1 304 ? 4.628 5.602 9.586 1.00 74.94 304 TYR A N 1
ATOM 2505 C CA . TYR A 1 304 ? 5.658 5.898 10.592 1.00 74.94 304 TYR A CA 1
ATOM 2506 C C . TYR A 1 304 ? 7.035 5.252 10.315 1.00 74.94 304 TYR A C 1
ATOM 2508 O O . TYR A 1 304 ? 8.009 5.591 10.984 1.00 74.94 304 TYR A O 1
ATOM 2516 N N . ARG A 1 305 ? 7.140 4.333 9.345 1.00 76.56 305 ARG A N 1
ATOM 2517 C CA . ARG A 1 305 ? 8.391 3.702 8.893 1.00 76.56 305 ARG A CA 1
ATOM 2518 C C . ARG A 1 305 ? 8.931 4.318 7.601 1.00 76.56 305 ARG A C 1
ATOM 2520 O O . ARG A 1 305 ? 9.965 3.876 7.110 1.00 76.56 305 ARG A O 1
ATOM 2527 N N . GLY A 1 306 ? 8.257 5.324 7.050 1.00 82.62 306 GLY A N 1
ATOM 2528 C CA . GLY A 1 306 ? 8.649 5.951 5.795 1.00 82.62 306 GLY A CA 1
ATOM 2529 C C . GLY A 1 306 ? 8.120 5.242 4.545 1.00 82.62 306 GLY A C 1
ATOM 2530 O O . GLY A 1 306 ? 8.473 5.668 3.445 1.00 82.62 306 GLY A O 1
ATOM 2531 N N . ASN A 1 307 ? 7.288 4.204 4.664 1.00 84.12 307 ASN A N 1
ATOM 2532 C CA . ASN A 1 307 ? 6.718 3.512 3.507 1.00 84.12 307 ASN A CA 1
ATOM 2533 C C . ASN A 1 307 ? 5.525 4.291 2.961 1.00 84.12 307 ASN A C 1
ATOM 2535 O O . ASN A 1 307 ? 4.667 4.728 3.724 1.00 84.12 307 ASN A O 1
ATOM 2539 N N . CYS A 1 308 ? 5.438 4.419 1.643 1.00 87.00 308 CYS A N 1
ATOM 2540 C CA . CYS A 1 308 ? 4.227 4.904 0.990 1.00 87.00 308 CYS A CA 1
ATOM 2541 C C . CYS A 1 308 ? 3.257 3.731 0.802 1.00 87.00 308 CYS A C 1
ATOM 2543 O O . CYS A 1 308 ? 3.689 2.608 0.538 1.00 87.00 308 CYS A O 1
ATOM 2545 N N . PHE A 1 309 ? 1.957 3.989 0.921 1.00 87.75 309 PHE A N 1
ATOM 2546 C CA . PHE A 1 309 ? 0.926 3.015 0.577 1.00 87.75 309 PHE A CA 1
ATOM 2547 C C . PHE A 1 309 ? 0.116 3.564 -0.585 1.00 87.75 309 PHE A C 1
ATOM 2549 O O . PHE A 1 309 ? -0.521 4.613 -0.476 1.00 87.75 309 PHE A O 1
ATOM 2556 N N . ILE A 1 310 ? 0.178 2.851 -1.699 1.00 92.62 310 ILE A N 1
ATOM 2557 C CA . ILE A 1 310 ? -0.608 3.154 -2.884 1.00 92.62 310 ILE A CA 1
ATOM 2558 C C . ILE A 1 310 ? -2.043 2.694 -2.624 1.00 92.62 310 ILE A C 1
ATOM 2560 O O . ILE A 1 310 ? -2.255 1.614 -2.076 1.00 92.62 310 ILE A O 1
ATOM 2564 N N . GLY A 1 311 ? -3.014 3.537 -2.962 1.00 89.38 311 GLY A N 1
ATOM 2565 C CA . GLY A 1 311 ? -4.425 3.299 -2.674 1.00 89.38 311 GLY A CA 1
ATOM 2566 C C . GLY A 1 311 ? -5.054 2.155 -3.464 1.00 89.38 311 GLY A C 1
ATOM 2567 O O . GLY A 1 311 ? -4.448 1.536 -4.345 1.00 89.38 311 GLY A O 1
ATOM 2568 N N . TRP A 1 312 ? -6.317 1.899 -3.134 1.00 89.94 312 TRP A N 1
ATOM 2569 C CA . TRP A 1 312 ? -7.131 0.856 -3.752 1.00 89.94 312 TRP A CA 1
ATOM 2570 C C . TRP A 1 312 ? -7.805 1.322 -5.030 1.00 89.94 312 TRP A C 1
ATOM 2572 O O . TRP A 1 312 ? -8.023 0.517 -5.926 1.00 89.94 312 TRP A O 1
ATOM 2582 N N . LYS A 1 313 ? -8.175 2.593 -5.108 1.00 90.94 313 LYS A N 1
ATOM 2583 C CA . LYS A 1 313 ? -8.943 3.153 -6.210 1.00 90.94 313 LYS A CA 1
ATOM 2584 C C . LYS A 1 313 ? -8.087 4.062 -7.051 1.00 90.94 313 LYS A C 1
ATOM 2586 O O . LYS A 1 313 ? -7.246 4.796 -6.534 1.00 90.94 313 LYS A O 1
ATOM 2591 N N . TRP A 1 314 ? -8.326 4.045 -8.351 1.00 91.81 314 TRP A N 1
ATOM 2592 C CA . TRP A 1 314 ? -7.711 5.037 -9.215 1.00 91.81 314 TRP A CA 1
ATOM 2593 C C . TRP A 1 314 ? -8.229 6.439 -8.879 1.00 91.81 314 TRP A C 1
ATOM 2595 O O . TRP A 1 314 ? -9.386 6.578 -8.475 1.00 91.81 314 TRP A O 1
ATOM 2605 N N . PRO A 1 315 ? -7.425 7.497 -9.098 1.00 90.00 315 PRO A N 1
ATOM 2606 C CA . PRO A 1 315 ? -7.864 8.869 -8.843 1.00 90.00 315 PRO A CA 1
ATOM 2607 C C . PRO A 1 315 ? -9.164 9.253 -9.569 1.00 90.00 315 PRO A C 1
ATOM 2609 O O . PRO A 1 315 ? -9.902 10.098 -9.084 1.00 90.00 315 PRO A O 1
ATOM 2612 N N . HIS A 1 316 ? -9.453 8.622 -10.711 1.00 88.38 316 HIS A N 1
ATOM 2613 C CA . HIS A 1 316 ? -10.644 8.878 -11.526 1.00 88.38 316 HIS A CA 1
ATOM 2614 C C . HIS A 1 316 ? -11.846 7.967 -11.203 1.00 88.38 316 HIS A C 1
ATOM 2616 O O . HIS A 1 316 ? -12.913 8.165 -11.772 1.00 88.38 316 HIS A O 1
ATOM 2622 N N . GLU A 1 317 ? -11.702 6.958 -10.334 1.00 87.12 317 GLU A N 1
ATOM 2623 C CA . GLU A 1 317 ? -12.797 6.030 -9.989 1.00 87.12 317 GLU A CA 1
ATOM 2624 C C . GLU A 1 317 ? -13.734 6.580 -8.901 1.00 87.12 317 GLU A C 1
ATOM 2626 O O . GLU A 1 317 ? -14.835 6.064 -8.709 1.00 87.12 317 GLU A O 1
ATOM 2631 N N . SER A 1 318 ? -13.298 7.566 -8.114 1.00 75.25 318 SER A N 1
ATOM 2632 C CA . SER A 1 318 ? -14.063 8.042 -6.961 1.00 75.25 318 SER A CA 1
ATOM 2633 C C . SER A 1 318 ? -13.618 9.432 -6.525 1.00 75.25 318 SER A C 1
ATOM 2635 O O . SER A 1 318 ? -12.492 9.595 -6.065 1.00 75.25 318 SER A O 1
ATOM 2637 N N . ASP A 1 319 ? -14.550 10.387 -6.529 1.00 74.06 319 ASP A N 1
ATOM 2638 C CA . ASP A 1 319 ? -14.367 11.691 -5.872 1.00 74.06 319 ASP A CA 1
ATOM 2639 C C . ASP A 1 319 ? -14.377 11.573 -4.338 1.00 74.06 319 ASP A C 1
ATOM 2641 O O . ASP A 1 319 ? -13.979 12.491 -3.621 1.00 74.06 319 ASP A O 1
ATOM 2645 N N . VAL A 1 320 ? -14.852 10.436 -3.811 1.00 72.75 320 VAL A N 1
ATOM 2646 C CA . VAL A 1 320 ? -14.904 10.185 -2.369 1.00 72.75 320 VAL A CA 1
ATOM 2647 C C . VAL A 1 320 ? -13.497 9.856 -1.859 1.00 72.75 320 VAL A C 1
ATOM 2649 O O . VAL A 1 320 ? -12.910 8.881 -2.344 1.00 72.75 320 VAL A O 1
ATOM 2652 N N . PRO A 1 321 ? -12.980 10.597 -0.859 1.00 74.31 321 PRO A N 1
ATOM 2653 C CA . PRO A 1 321 ? -11.689 10.309 -0.245 1.00 74.31 321 PRO A CA 1
ATOM 2654 C C . PRO A 1 321 ? -11.616 8.870 0.279 1.00 74.31 321 PRO A C 1
ATOM 2656 O O . PRO A 1 321 ? -12.537 8.381 0.935 1.00 74.31 321 PRO A O 1
ATOM 2659 N N . GLU A 1 322 ? -10.495 8.183 0.039 1.00 76.44 322 GLU A N 1
ATOM 2660 C CA . GLU A 1 322 ? -10.253 6.856 0.632 1.00 76.44 322 GLU A CA 1
ATOM 2661 C C . GLU A 1 322 ? -9.994 6.935 2.144 1.00 76.44 322 GLU A C 1
ATOM 2663 O O . GLU A 1 322 ? -10.211 5.966 2.888 1.00 76.44 322 GLU A O 1
ATOM 2668 N N . ALA A 1 323 ? -9.475 8.082 2.592 1.00 76.56 323 ALA A N 1
ATOM 2669 C CA . ALA A 1 323 ? -9.265 8.378 3.995 1.00 76.56 323 ALA A CA 1
ATOM 2670 C C . ALA A 1 323 ? -10.623 8.559 4.676 1.00 76.56 323 ALA A C 1
ATOM 2672 O O . ALA A 1 323 ? -11.430 9.393 4.273 1.00 76.56 323 ALA A O 1
ATOM 2673 N N . ILE A 1 324 ? -10.864 7.755 5.708 1.00 80.81 324 ILE A N 1
ATOM 2674 C CA . ILE A 1 324 ? -12.092 7.848 6.486 1.00 80.81 324 ILE A CA 1
ATOM 2675 C C . ILE A 1 324 ? -11.936 8.991 7.487 1.00 80.81 324 ILE A C 1
ATOM 2677 O O . ILE A 1 324 ? -10.852 9.203 8.040 1.00 80.81 324 ILE A O 1
ATOM 2681 N N . ASP A 1 325 ? -13.013 9.743 7.684 1.00 87.62 325 ASP A N 1
ATOM 2682 C CA . ASP A 1 325 ? -13.055 10.809 8.669 1.00 87.62 325 ASP A CA 1
ATOM 2683 C C . ASP A 1 325 ? -13.100 10.211 10.080 1.00 87.62 325 ASP A C 1
ATOM 2685 O O . ASP A 1 325 ? -14.064 9.565 10.488 1.00 87.62 325 ASP A O 1
ATOM 2689 N N . TYR A 1 326 ? -12.036 10.439 10.845 1.00 91.94 326 TYR A N 1
ATOM 2690 C CA . TYR A 1 326 ? -11.970 10.049 12.251 1.00 91.94 326 TYR A CA 1
ATOM 2691 C C . TYR A 1 326 ? -12.773 10.971 13.163 1.00 91.94 326 TYR A C 1
ATOM 2693 O O . TYR A 1 326 ? -12.831 10.716 14.363 1.00 91.94 326 TYR A O 1
ATOM 2701 N N . SER A 1 327 ? -13.386 12.037 12.643 1.00 91.56 327 SER A N 1
ATOM 2702 C CA . SER A 1 327 ? -14.234 12.920 13.444 1.00 91.56 327 SER A CA 1
ATOM 2703 C C . SER A 1 327 ? -15.404 12.167 14.076 1.00 91.56 327 SER A C 1
ATOM 2705 O O . SER A 1 327 ? -15.816 12.545 15.168 1.00 91.56 327 SER A O 1
ATOM 2707 N N . GLU A 1 328 ? -15.849 11.049 13.491 1.00 92.81 328 GLU A N 1
ATOM 2708 C CA . GLU A 1 328 ? -16.811 10.127 14.114 1.00 92.81 328 GLU A CA 1
ATOM 2709 C C . GLU A 1 328 ? -16.311 9.621 15.486 1.00 92.81 328 GLU A C 1
ATOM 2711 O O . GLU A 1 328 ? -17.088 9.516 16.423 1.00 92.81 328 GLU A O 1
ATOM 2716 N N . LEU A 1 329 ? -14.996 9.433 15.694 1.00 93.69 329 LEU A N 1
ATOM 2717 C CA . LEU A 1 329 ? -14.434 9.053 17.007 1.00 93.69 329 LEU A CA 1
ATOM 2718 C C . LEU A 1 329 ? -14.619 10.121 18.084 1.00 93.69 329 LEU A C 1
ATOM 2720 O O . LEU A 1 329 ? -14.465 9.812 19.269 1.00 93.69 329 LEU A O 1
ATOM 2724 N N . ASN A 1 330 ? -14.922 11.368 17.719 1.00 94.56 330 ASN A N 1
ATOM 2725 C CA . ASN A 1 330 ? -15.250 12.399 18.701 1.00 94.56 330 ASN A CA 1
ATOM 2726 C C . ASN A 1 330 ? -16.611 12.159 19.366 1.00 94.56 330 ASN A C 1
ATOM 2728 O O . ASN A 1 330 ? -16.825 12.659 20.473 1.00 94.56 330 ASN A O 1
ATOM 2732 N N . SER A 1 331 ? -17.480 11.370 18.737 1.00 91.75 331 SER A N 1
ATOM 2733 C CA . SER A 1 331 ? -18.785 10.980 19.249 1.00 91.75 331 SER A CA 1
ATOM 2734 C C . SER A 1 331 ? -18.873 9.458 19.275 1.00 91.75 331 SER A C 1
ATOM 2736 O O . SER A 1 331 ? -19.123 8.805 18.269 1.00 91.75 331 SER A O 1
ATOM 2738 N N . ARG A 1 332 ? -18.610 8.861 20.443 1.00 76.12 332 ARG A N 1
ATOM 2739 C CA . ARG A 1 332 ? -18.539 7.394 20.585 1.00 76.12 332 ARG A CA 1
ATOM 2740 C C . ARG A 1 332 ? -19.827 6.696 20.130 1.00 76.12 332 ARG A C 1
ATOM 2742 O O . ARG A 1 332 ? -19.745 5.561 19.673 1.00 76.12 332 ARG A O 1
ATOM 2749 N N . ASP A 1 333 ? -20.960 7.380 20.248 1.00 84.69 333 ASP A N 1
ATOM 2750 C CA . ASP A 1 333 ? -22.281 6.863 19.893 1.00 84.69 333 ASP A CA 1
ATOM 2751 C C . ASP A 1 333 ? -22.558 6.921 18.380 1.00 84.69 333 ASP A C 1
ATOM 2753 O O . ASP A 1 333 ? -23.429 6.202 17.901 1.00 84.69 333 ASP A O 1
ATOM 2757 N N . ASP A 1 334 ? -21.789 7.712 17.620 1.00 86.69 334 ASP A N 1
ATOM 2758 C CA . ASP A 1 334 ? -21.978 7.882 16.172 1.00 86.69 334 ASP A CA 1
ATOM 2759 C C . ASP A 1 334 ? -21.192 6.854 15.341 1.00 86.69 334 ASP A C 1
ATOM 2761 O O . ASP A 1 334 ? -21.327 6.809 14.118 1.00 86.69 334 ASP A O 1
ATOM 2765 N N . ILE A 1 335 ? -20.354 6.023 15.973 1.00 89.56 335 ILE A N 1
ATOM 2766 C CA . ILE A 1 335 ? -19.609 4.989 15.251 1.00 89.56 335 ILE A CA 1
ATOM 2767 C C . ILE A 1 335 ? -20.413 3.698 15.203 1.00 89.56 335 ILE A C 1
ATOM 2769 O O . ILE A 1 335 ? -20.647 3.055 16.226 1.00 89.56 335 ILE A O 1
ATOM 2773 N N . ASP A 1 336 ? -20.703 3.254 13.981 1.00 92.75 336 ASP A N 1
ATOM 2774 C CA . ASP A 1 336 ? -21.367 1.982 13.674 1.00 92.75 336 ASP A CA 1
ATOM 2775 C C . ASP A 1 336 ? -20.482 0.746 13.936 1.00 92.75 336 ASP A C 1
ATOM 2777 O O . ASP A 1 336 ? -20.292 -0.105 13.057 1.00 92.75 336 ASP A O 1
ATOM 2781 N N . PHE A 1 337 ? -19.887 0.621 15.123 1.00 92.50 337 PHE A N 1
ATOM 2782 C CA . PHE A 1 337 ? -19.173 -0.597 15.487 1.00 92.50 337 PHE A CA 1
ATOM 2783 C C . PHE A 1 337 ? -20.128 -1.787 15.442 1.00 92.50 337 PHE A C 1
ATOM 2785 O O . PHE A 1 337 ? -21.250 -1.751 15.945 1.00 92.50 337 PHE A O 1
ATOM 2792 N N . THR A 1 338 ? -19.661 -2.891 14.870 1.00 90.94 338 THR A N 1
ATOM 2793 C CA . THR A 1 338 ? -20.417 -4.141 14.957 1.00 90.94 338 THR A CA 1
ATOM 2794 C C . THR A 1 338 ? -20.495 -4.610 16.411 1.00 90.94 338 THR A C 1
ATOM 2796 O O . THR A 1 338 ? -19.552 -4.356 17.167 1.00 90.94 338 THR A O 1
ATOM 2799 N N . PRO A 1 339 ? -21.531 -5.377 16.810 1.00 91.69 339 PRO A N 1
ATOM 2800 C CA . PRO A 1 339 ? -21.621 -5.923 18.168 1.00 91.69 339 PRO A CA 1
ATOM 2801 C C . PRO A 1 339 ? -20.328 -6.621 18.595 1.00 91.69 339 PRO A C 1
ATOM 2803 O O . PRO A 1 339 ? -19.830 -6.441 19.699 1.00 91.69 339 PRO A O 1
ATOM 2806 N N . SER A 1 340 ? -19.693 -7.327 17.654 1.00 86.94 340 SER A N 1
ATOM 2807 C CA . SER A 1 340 ? -18.443 -8.016 17.923 1.00 86.94 340 SER A CA 1
ATOM 2808 C C . SER A 1 340 ? -17.249 -7.096 18.223 1.00 86.94 340 SER A C 1
ATOM 2810 O O . SER A 1 340 ? -16.361 -7.492 18.984 1.00 86.94 340 SER A O 1
ATOM 2812 N N . GLU A 1 341 ? -17.206 -5.904 17.619 1.00 91.31 341 GLU A N 1
ATOM 2813 C CA . GLU A 1 341 ? -16.180 -4.875 17.848 1.00 91.31 341 GLU A CA 1
ATOM 2814 C C . GLU A 1 341 ? -16.437 -4.131 19.162 1.00 91.31 341 GLU A C 1
ATOM 2816 O O . GLU A 1 341 ? -15.484 -3.880 19.900 1.00 91.31 341 GLU A O 1
ATOM 2821 N N . ILE A 1 342 ? -17.707 -3.868 19.491 1.00 92.50 342 ILE A N 1
ATOM 2822 C CA . ILE A 1 342 ? -18.126 -3.313 20.787 1.00 92.50 342 ILE A CA 1
ATOM 2823 C C . ILE A 1 342 ? -17.689 -4.249 21.913 1.00 92.50 342 ILE A C 1
ATOM 2825 O O . ILE A 1 342 ? -16.907 -3.838 22.768 1.00 92.50 342 ILE A O 1
ATOM 2829 N N . ASP A 1 343 ? -18.060 -5.531 21.842 1.00 89.62 343 ASP A N 1
ATOM 2830 C CA . ASP A 1 343 ? -17.625 -6.559 22.795 1.00 89.62 343 ASP A CA 1
ATOM 2831 C C . ASP A 1 343 ? -16.094 -6.592 22.950 1.00 89.62 343 ASP A C 1
ATOM 2833 O O . ASP A 1 343 ? -15.568 -6.839 24.034 1.00 89.62 343 ASP A O 1
ATOM 2837 N N . ALA A 1 344 ? -15.344 -6.393 21.857 1.00 88.81 344 ALA A N 1
ATOM 2838 C CA . ALA A 1 344 ? -13.885 -6.405 21.892 1.00 88.81 344 ALA A CA 1
ATOM 2839 C C . ALA A 1 344 ? -13.336 -5.181 22.639 1.00 88.81 344 ALA A C 1
ATOM 2841 O O . ALA A 1 344 ? -12.438 -5.330 23.471 1.00 88.81 344 ALA A O 1
ATOM 2842 N N . LEU A 1 345 ? -13.885 -3.989 22.385 1.00 91.56 345 LEU A N 1
ATOM 2843 C CA . LEU A 1 345 ? -13.547 -2.763 23.114 1.00 91.56 345 LEU A CA 1
ATOM 2844 C C . LEU A 1 345 ? -13.919 -2.873 24.598 1.00 91.56 345 LEU A C 1
ATOM 2846 O O . LEU A 1 345 ? -13.105 -2.539 25.461 1.00 91.56 345 LEU A O 1
ATOM 2850 N N . GLU A 1 346 ? -15.090 -3.421 24.908 1.00 91.44 346 GLU A N 1
ATOM 2851 C CA . GLU A 1 346 ? -15.539 -3.675 26.277 1.00 91.44 346 GLU A CA 1
ATOM 2852 C C . GLU A 1 346 ? -14.659 -4.710 26.983 1.00 91.44 346 GLU A C 1
ATOM 2854 O O . GLU A 1 346 ? -14.235 -4.498 28.118 1.00 91.44 346 GLU A O 1
ATOM 2859 N N . ALA A 1 347 ? -14.283 -5.799 26.307 1.00 89.94 347 ALA A N 1
ATOM 2860 C CA . ALA A 1 347 ? -13.364 -6.794 26.851 1.00 89.94 347 ALA A CA 1
ATOM 2861 C C . ALA A 1 347 ? -11.979 -6.196 27.134 1.00 89.94 347 ALA A C 1
ATOM 2863 O O . ALA A 1 347 ? -11.331 -6.559 28.122 1.00 89.94 347 ALA A O 1
ATOM 2864 N N . ILE A 1 348 ? -11.513 -5.262 26.297 1.00 87.62 348 ILE A N 1
ATOM 2865 C CA . ILE A 1 348 ? -10.295 -4.494 26.562 1.00 87.62 348 ILE A CA 1
ATOM 2866 C C . ILE A 1 348 ? -10.483 -3.682 27.842 1.00 87.62 348 ILE A C 1
ATOM 2868 O O . ILE A 1 348 ? -9.624 -3.758 28.716 1.00 87.62 348 ILE A O 1
ATOM 2872 N N . GLU A 1 349 ? -11.586 -2.952 28.005 1.00 88.12 349 GLU A N 1
ATOM 2873 C CA . GLU A 1 349 ? -11.879 -2.156 29.206 1.00 88.12 349 GLU A CA 1
ATOM 2874 C C . GLU A 1 349 ? -11.977 -3.021 30.476 1.00 88.12 349 GLU A C 1
ATOM 2876 O O . GLU A 1 349 ? -11.316 -2.710 31.471 1.00 88.12 349 GLU A O 1
ATOM 2881 N N . ALA A 1 350 ? -12.665 -4.161 30.402 1.00 86.69 350 ALA A N 1
ATOM 2882 C CA . ALA A 1 350 ? -12.911 -5.083 31.510 1.00 86.69 350 ALA A CA 1
ATOM 2883 C C . ALA A 1 350 ? -11.654 -5.798 32.031 1.00 86.69 350 ALA A C 1
ATOM 2885 O O . ALA A 1 350 ? -11.619 -6.228 33.189 1.00 86.69 350 ALA A O 1
ATOM 2886 N N . ARG A 1 351 ? -10.595 -5.928 31.216 1.00 83.56 351 ARG A N 1
ATOM 2887 C CA . ARG A 1 351 ? -9.315 -6.487 31.684 1.00 83.56 351 ARG A CA 1
ATOM 2888 C C . ARG A 1 351 ? -8.799 -5.654 32.853 1.00 83.56 351 ARG A C 1
ATOM 2890 O O . ARG A 1 351 ? -8.389 -4.512 32.664 1.00 83.56 351 ARG A O 1
ATOM 2897 N N . ARG A 1 352 ? -8.805 -6.212 34.064 1.00 73.81 352 ARG A N 1
ATOM 2898 C CA . ARG A 1 352 ? -8.251 -5.518 35.233 1.00 73.81 352 ARG A CA 1
ATOM 2899 C C . ARG A 1 352 ? -6.814 -5.084 34.923 1.00 73.81 352 ARG A C 1
ATOM 2901 O O . ARG A 1 352 ? -6.102 -5.857 34.272 1.00 73.81 352 ARG A O 1
ATOM 2908 N N . PRO A 1 353 ? -6.392 -3.878 35.351 1.00 69.81 353 PRO A N 1
ATOM 2909 C CA . PRO A 1 353 ? -4.986 -3.511 35.275 1.00 69.81 353 PRO A CA 1
ATOM 2910 C C . PRO A 1 353 ? -4.198 -4.653 35.902 1.00 69.81 353 PRO A C 1
ATOM 2912 O O . PRO A 1 353 ? -4.552 -5.132 36.985 1.00 69.81 353 PRO A O 1
ATOM 2915 N N . ILE A 1 354 ? -3.212 -5.166 35.164 1.00 66.94 354 ILE A N 1
ATOM 2916 C CA . ILE A 1 354 ? -2.378 -6.258 35.657 1.00 66.94 354 ILE A CA 1
ATOM 2917 C C . ILE A 1 354 ? -1.814 -5.733 36.978 1.00 66.94 354 ILE A C 1
ATOM 2919 O O . ILE A 1 354 ? -1.171 -4.677 36.948 1.00 66.94 354 ILE A O 1
ATOM 2923 N N . PRO A 1 355 ? -2.104 -6.376 38.130 1.00 70.81 355 PRO A N 1
ATOM 2924 C CA . PRO A 1 355 ? -1.609 -5.886 39.406 1.00 70.81 355 PRO A CA 1
ATOM 2925 C C . PRO A 1 355 ? -0.107 -5.681 39.243 1.00 70.81 355 PRO A C 1
ATOM 2927 O O . PRO A 1 355 ? 0.526 -6.534 38.605 1.00 70.81 355 PRO A O 1
ATOM 2930 N N . PRO A 1 356 ? 0.451 -4.549 39.717 1.00 69.94 356 PRO A N 1
ATOM 2931 C CA . PRO A 1 356 ? 1.852 -4.237 39.493 1.00 69.94 356 PRO A CA 1
ATOM 2932 C C . PRO A 1 356 ? 2.643 -5.482 39.860 1.00 69.94 356 PRO A C 1
ATOM 2934 O O . PRO A 1 356 ? 2.550 -5.947 40.998 1.00 69.94 356 PRO A O 1
ATOM 2937 N N . THR A 1 357 ? 3.313 -6.085 38.864 1.00 66.88 357 THR A N 1
ATOM 2938 C CA . THR A 1 357 ? 4.139 -7.284 39.072 1.00 66.88 357 THR A CA 1
ATOM 2939 C C . THR A 1 357 ? 4.914 -7.036 40.345 1.00 66.88 357 THR A C 1
ATOM 2941 O O . THR A 1 357 ? 5.542 -5.976 40.437 1.00 66.88 357 THR A O 1
ATOM 2944 N N . SER A 1 358 ? 4.790 -7.937 41.327 1.00 74.94 358 SER A N 1
ATOM 2945 C CA . SER A 1 358 ? 5.358 -7.709 42.654 1.00 74.94 358 SER A CA 1
ATOM 2946 C C . SER A 1 358 ? 6.787 -7.196 42.502 1.00 74.94 358 SER A C 1
ATOM 2948 O O . SER A 1 358 ? 7.497 -7.591 41.572 1.00 74.94 358 SER A O 1
ATOM 2950 N N . ARG A 1 359 ? 7.223 -6.295 43.383 1.00 74.50 359 ARG A N 1
ATOM 2951 C CA . ARG A 1 359 ? 8.584 -5.743 43.334 1.00 74.50 359 ARG A CA 1
ATOM 2952 C C . ARG A 1 359 ? 9.642 -6.844 43.151 1.00 74.50 359 ARG A C 1
ATOM 2954 O O . ARG A 1 359 ? 10.592 -6.649 42.405 1.00 74.50 359 ARG A O 1
ATOM 2961 N N . ALA A 1 360 ? 9.409 -8.031 43.717 1.00 73.44 360 ALA A N 1
ATOM 2962 C CA . ALA A 1 360 ? 10.218 -9.227 43.497 1.00 73.44 360 ALA A CA 1
ATOM 2963 C C . ALA A 1 360 ? 10.245 -9.700 42.027 1.00 73.44 360 ALA A C 1
ATOM 2965 O O . ALA A 1 360 ? 11.318 -9.958 41.497 1.00 73.44 360 ALA A O 1
ATOM 2966 N N . ALA A 1 361 ? 9.109 -9.768 41.326 1.00 73.38 361 ALA A N 1
ATOM 2967 C CA . ALA A 1 361 ? 9.063 -10.099 39.899 1.00 73.38 361 ALA A CA 1
ATOM 2968 C C . ALA A 1 361 ? 9.728 -9.022 39.019 1.00 73.38 361 ALA A C 1
ATOM 2970 O O . ALA A 1 361 ? 10.388 -9.356 38.031 1.00 73.38 361 ALA A O 1
ATOM 2971 N N . GLN A 1 362 ? 9.610 -7.741 39.390 1.00 71.62 362 GLN A N 1
ATOM 2972 C CA . GLN A 1 362 ? 10.335 -6.653 38.722 1.00 71.62 362 GLN A CA 1
ATOM 2973 C C . GLN A 1 362 ? 11.849 -6.763 38.947 1.00 71.62 362 GLN A C 1
ATOM 2975 O O . GLN A 1 362 ? 12.615 -6.648 37.993 1.00 71.62 362 GLN A O 1
ATOM 2980 N N . GLU A 1 363 ? 12.287 -7.053 40.174 1.00 75.44 363 GLU A N 1
ATOM 2981 C CA . GLU A 1 363 ? 13.697 -7.252 40.513 1.00 75.44 363 GLU A CA 1
ATOM 2982 C C . GLU A 1 363 ? 14.287 -8.490 39.831 1.00 75.44 363 GLU A C 1
ATOM 2984 O O . GLU A 1 363 ? 15.400 -8.410 39.317 1.00 75.44 363 GLU A O 1
ATOM 2989 N N . THR A 1 364 ? 13.558 -9.606 39.739 1.00 75.12 364 THR A N 1
ATOM 2990 C CA . THR A 1 364 ? 14.004 -10.792 38.987 1.00 75.12 364 THR A CA 1
ATOM 2991 C C . THR A 1 364 ? 14.121 -10.489 37.497 1.00 75.12 364 THR A C 1
ATOM 2993 O O . THR A 1 364 ? 15.122 -10.840 36.875 1.00 75.12 364 THR A O 1
ATOM 2996 N N . ARG A 1 365 ? 13.162 -9.752 36.918 1.00 68.38 365 ARG A N 1
ATOM 2997 C CA . ARG A 1 365 ? 13.240 -9.314 35.516 1.00 68.38 365 ARG A CA 1
ATOM 2998 C C . ARG A 1 365 ? 14.435 -8.385 35.282 1.00 68.38 365 ARG A C 1
ATOM 3000 O O . ARG A 1 365 ? 15.133 -8.537 34.285 1.00 68.38 365 ARG A O 1
ATOM 3007 N N . TYR A 1 366 ? 14.718 -7.476 36.215 1.00 67.88 366 TYR A N 1
ATOM 3008 C CA . TYR A 1 366 ? 15.859 -6.560 36.136 1.00 67.88 366 TYR A CA 1
ATOM 3009 C C . TYR A 1 366 ? 17.206 -7.275 36.329 1.00 67.88 366 TYR A C 1
ATOM 3011 O O . TYR A 1 366 ? 18.180 -6.957 35.649 1.00 67.88 366 TYR A O 1
ATOM 3019 N N . LYS A 1 367 ? 17.268 -8.270 37.223 1.00 74.19 367 LYS A N 1
ATOM 3020 C CA . LYS A 1 367 ? 18.443 -9.133 37.425 1.00 74.19 367 LYS A CA 1
ATOM 3021 C C . LYS A 1 367 ? 18.725 -9.988 36.187 1.00 74.19 367 LYS A C 1
ATOM 3023 O O . LYS A 1 367 ? 19.878 -10.056 35.776 1.00 74.19 367 LYS A O 1
ATOM 3028 N N . ASN A 1 368 ? 17.687 -10.524 35.543 1.00 69.44 368 ASN A N 1
ATOM 3029 C CA . ASN A 1 368 ? 17.815 -11.283 34.294 1.00 69.44 368 ASN A CA 1
ATOM 3030 C C . ASN A 1 368 ? 18.233 -10.397 33.103 1.00 69.44 368 ASN A C 1
ATOM 3032 O O . ASN A 1 368 ? 19.016 -10.827 32.262 1.00 69.44 368 ASN A O 1
ATOM 3036 N N . LEU A 1 369 ? 17.793 -9.132 33.051 1.00 58.38 369 LEU A N 1
ATOM 3037 C CA . LEU A 1 369 ? 18.319 -8.174 32.067 1.00 58.38 369 LEU A CA 1
ATOM 3038 C C . LEU A 1 369 ? 19.797 -7.829 32.322 1.00 58.38 369 LEU A C 1
ATOM 3040 O O . LEU A 1 369 ? 20.550 -7.638 31.373 1.00 58.38 369 LEU A O 1
ATOM 3044 N N . LYS A 1 370 ? 20.231 -7.760 33.588 1.00 56.47 370 LYS A N 1
ATOM 3045 C CA . LYS A 1 370 ? 21.628 -7.461 33.957 1.00 56.47 370 LYS A CA 1
ATOM 3046 C C . LYS A 1 370 ? 22.594 -8.638 33.791 1.00 56.47 370 LYS A C 1
ATOM 3048 O O . LYS A 1 370 ? 23.785 -8.389 33.628 1.00 56.47 370 LYS A O 1
ATOM 3053 N N . SER A 1 371 ? 22.122 -9.885 33.853 1.00 56.84 371 SER A N 1
ATOM 3054 C CA . SER A 1 371 ? 22.948 -11.076 33.591 1.00 56.84 371 SER A CA 1
ATOM 3055 C C . SER A 1 371 ? 23.182 -11.325 32.099 1.00 56.84 371 SER A C 1
ATOM 3057 O O . SER A 1 371 ? 24.040 -12.126 31.737 1.00 56.84 371 SER A O 1
ATOM 3059 N N . THR A 1 372 ? 22.472 -10.601 31.231 1.00 43.97 372 THR A N 1
ATOM 3060 C CA . THR A 1 372 ? 22.764 -10.568 29.798 1.00 43.97 372 THR A CA 1
ATOM 3061 C C . THR A 1 372 ? 23.972 -9.639 29.585 1.00 43.97 372 THR A C 1
ATOM 3063 O O . THR A 1 372 ? 23.915 -8.478 30.001 1.00 43.97 372 THR A O 1
ATOM 3066 N N . PRO A 1 373 ? 25.099 -10.102 29.006 1.00 47.12 373 PRO A N 1
ATOM 3067 C CA . PRO A 1 373 ? 26.307 -9.289 28.895 1.00 47.12 373 PRO A CA 1
ATOM 3068 C C . PRO A 1 373 ? 26.023 -8.003 28.102 1.00 47.12 373 PRO A C 1
ATOM 3070 O O . PRO A 1 373 ? 25.370 -8.052 27.057 1.00 47.12 373 PRO A O 1
ATOM 3073 N N . PRO A 1 374 ? 26.498 -6.833 28.566 1.00 44.78 374 PRO A N 1
ATOM 3074 C CA . PRO A 1 374 ? 26.167 -5.569 27.933 1.00 44.78 374 PRO A CA 1
ATOM 3075 C C . PRO A 1 374 ? 26.765 -5.525 26.527 1.00 44.78 374 PRO A C 1
ATOM 3077 O O . PRO A 1 374 ? 27.988 -5.526 26.360 1.00 44.78 374 PRO A O 1
ATOM 3080 N N . LEU A 1 375 ? 25.904 -5.402 25.516 1.00 53.38 375 LEU A N 1
ATOM 3081 C CA . LEU A 1 375 ? 26.277 -5.034 24.151 1.00 53.38 375 LEU A CA 1
ATOM 3082 C C . LEU A 1 375 ? 26.833 -3.597 24.147 1.00 53.38 375 LEU A C 1
ATOM 3084 O O . LEU A 1 375 ? 26.206 -2.653 23.685 1.00 53.38 375 LEU A O 1
ATOM 3088 N N . ARG A 1 376 ? 28.063 -3.395 24.638 1.00 51.12 376 ARG A N 1
ATOM 3089 C CA . ARG A 1 376 ? 28.774 -2.097 24.612 1.00 51.12 376 ARG A CA 1
ATOM 3090 C C . ARG A 1 376 ? 28.946 -1.527 23.190 1.00 51.12 376 ARG A C 1
ATOM 3092 O O . ARG A 1 376 ? 29.325 -0.366 23.042 1.00 51.12 376 ARG A O 1
ATOM 3099 N N . ARG A 1 377 ? 28.672 -2.320 22.145 1.00 49.59 377 ARG A N 1
ATOM 3100 C CA . ARG A 1 377 ? 28.673 -1.894 20.738 1.00 49.59 377 ARG A CA 1
ATOM 3101 C C . ARG A 1 377 ? 27.396 -1.152 20.321 1.00 49.59 377 ARG A C 1
ATOM 3103 O O . ARG A 1 377 ? 27.528 -0.176 19.589 1.00 49.59 377 ARG A O 1
ATOM 3110 N N . SER A 1 378 ? 26.209 -1.519 20.807 1.00 52.78 378 SER A N 1
ATOM 3111 C CA . SER A 1 378 ? 24.941 -0.945 20.316 1.00 52.78 378 SER A CA 1
ATOM 3112 C C . SER A 1 378 ? 24.747 0.513 20.747 1.00 52.78 378 SER A C 1
ATOM 3114 O O . SER A 1 378 ? 24.466 1.364 19.911 1.00 52.78 378 SER A O 1
ATOM 3116 N N . ALA A 1 379 ? 25.051 0.859 22.002 1.00 49.56 379 ALA A N 1
ATOM 3117 C CA . ALA A 1 379 ? 24.951 2.245 22.481 1.00 49.56 379 ALA A CA 1
ATOM 3118 C C . ALA A 1 379 ? 25.933 3.211 21.783 1.00 49.56 379 ALA A C 1
ATOM 3120 O O . ALA A 1 379 ? 25.650 4.399 21.620 1.00 49.56 379 ALA A O 1
ATOM 3121 N N . ARG A 1 380 ? 27.104 2.717 21.351 1.00 56.31 380 ARG A N 1
ATOM 3122 C CA . ARG A 1 380 ? 28.078 3.520 20.596 1.00 56.31 380 ARG A CA 1
ATOM 3123 C C . ARG A 1 380 ? 27.631 3.720 19.145 1.00 56.31 380 ARG A C 1
ATOM 3125 O O . ARG A 1 380 ? 27.854 4.804 18.617 1.00 56.31 380 ARG A O 1
ATOM 3132 N N . ILE A 1 381 ? 26.989 2.719 18.539 1.00 54.50 381 ILE A N 1
ATOM 3133 C CA . ILE A 1 381 ? 26.432 2.785 17.179 1.00 54.50 381 ILE A CA 1
ATOM 3134 C C . ILE A 1 381 ? 25.210 3.712 17.142 1.00 54.50 381 ILE A C 1
ATOM 3136 O O . ILE A 1 381 ? 25.216 4.654 16.357 1.00 54.50 381 ILE A O 1
ATOM 3140 N N . ALA A 1 382 ? 24.264 3.578 18.076 1.00 49.81 382 ALA A N 1
ATOM 3141 C CA . ALA A 1 382 ? 23.103 4.469 18.183 1.00 49.81 382 ALA A CA 1
ATOM 3142 C C . ALA A 1 382 ? 23.508 5.949 18.346 1.00 49.81 382 ALA A C 1
ATOM 3144 O O . ALA A 1 382 ? 22.955 6.843 17.709 1.00 49.81 382 ALA A O 1
ATOM 3145 N N . LYS A 1 383 ? 24.562 6.228 19.130 1.00 59.75 383 LYS A N 1
ATOM 3146 C CA . LYS A 1 383 ? 25.090 7.593 19.302 1.00 59.75 383 LYS A CA 1
ATOM 3147 C C . LYS A 1 383 ? 25.785 8.142 18.046 1.00 59.75 383 LYS A C 1
ATOM 3149 O O . LYS A 1 383 ? 25.854 9.359 17.873 1.00 59.75 383 LYS A O 1
ATOM 3154 N N . ILE A 1 384 ? 26.323 7.270 17.190 1.00 63.59 384 ILE A N 1
ATOM 3155 C CA . ILE A 1 384 ? 26.907 7.643 15.892 1.00 63.59 384 ILE A CA 1
ATOM 3156 C C . ILE A 1 384 ? 25.793 7.896 14.868 1.00 63.59 384 ILE A C 1
ATOM 3158 O O . ILE A 1 384 ? 25.863 8.883 14.138 1.00 63.59 384 ILE A O 1
ATOM 3162 N N . GLU A 1 385 ? 24.751 7.067 14.843 1.00 55.09 385 GLU A N 1
ATOM 3163 C CA . GLU A 1 385 ? 23.628 7.208 13.910 1.00 55.09 385 GLU A CA 1
ATOM 3164 C C . GLU A 1 385 ? 22.751 8.424 14.224 1.00 55.09 385 GLU A C 1
ATOM 3166 O O . GLU A 1 385 ? 22.457 9.201 13.317 1.00 55.09 385 GLU A O 1
ATOM 3171 N N . ALA A 1 386 ? 22.473 8.708 15.500 1.00 55.84 386 ALA A N 1
ATOM 3172 C CA . ALA A 1 386 ? 21.774 9.931 15.905 1.00 55.84 386 ALA A CA 1
ATOM 3173 C C . ALA A 1 386 ? 22.534 11.210 15.497 1.00 55.84 386 ALA A C 1
ATOM 3175 O O . ALA A 1 386 ? 21.935 12.197 15.068 1.00 55.84 386 ALA A O 1
ATOM 3176 N N . LYS A 1 387 ? 23.875 11.193 15.563 1.00 64.56 387 LYS A N 1
ATOM 3177 C CA . LYS A 1 387 ? 24.706 12.308 15.075 1.00 64.56 387 LYS A CA 1
ATOM 3178 C C . LYS A 1 387 ? 24.658 12.453 13.552 1.00 64.56 387 LYS A C 1
ATOM 3180 O O . LYS A 1 387 ? 24.646 13.581 13.067 1.00 64.56 387 LYS A O 1
ATOM 3185 N N . LYS A 1 388 ? 24.611 11.347 12.802 1.00 63.31 388 LYS A N 1
ATOM 3186 C CA . LYS A 1 388 ? 24.463 11.372 11.336 1.00 63.31 388 LYS A CA 1
ATOM 3187 C C . LYS A 1 388 ? 23.085 11.883 10.904 1.00 63.31 388 LYS A C 1
ATOM 3189 O O . LYS A 1 388 ? 23.007 12.668 9.960 1.00 63.31 388 LYS A O 1
ATOM 3194 N N . ALA A 1 389 ? 22.025 11.504 11.615 1.00 48.41 389 ALA A N 1
ATOM 3195 C CA . ALA A 1 389 ? 20.669 11.985 11.357 1.00 48.41 389 ALA A CA 1
ATOM 3196 C C . ALA A 1 389 ? 20.548 13.503 11.589 1.00 48.41 389 ALA A C 1
ATOM 3198 O O . ALA A 1 389 ? 20.040 14.219 10.730 1.00 48.41 389 ALA A O 1
ATOM 3199 N N . LEU A 1 390 ? 21.110 14.017 12.690 1.00 53.34 390 LEU A N 1
ATOM 3200 C CA . LEU A 1 390 ? 21.134 15.459 12.972 1.00 53.34 390 LEU A CA 1
ATOM 3201 C C . LEU A 1 390 ? 21.975 16.252 11.958 1.00 53.34 390 LEU A C 1
ATOM 3203 O O . LEU A 1 390 ? 21.573 17.341 11.551 1.00 53.34 390 LEU A O 1
ATOM 3207 N N . ALA A 1 391 ? 23.105 15.702 11.503 1.00 55.78 391 ALA A N 1
ATOM 3208 C CA . ALA A 1 391 ? 23.918 16.328 10.457 1.00 55.78 391 ALA A CA 1
ATOM 3209 C C . ALA A 1 391 ? 23.182 16.394 9.105 1.00 55.78 391 ALA A C 1
ATOM 3211 O O . ALA A 1 391 ? 23.272 17.409 8.414 1.00 55.78 391 ALA A O 1
ATOM 3212 N N . SER A 1 392 ? 22.411 15.353 8.768 1.00 47.59 392 SER A N 1
ATOM 3213 C CA . SER A 1 392 ? 21.602 15.284 7.538 1.00 47.59 392 SER A CA 1
ATOM 3214 C C . SER A 1 392 ? 20.405 16.242 7.579 1.00 47.59 392 SER A C 1
ATOM 3216 O O . SER A 1 392 ? 20.048 16.852 6.573 1.00 47.59 392 SER A O 1
ATOM 3218 N N . PHE A 1 393 ? 19.814 16.442 8.761 1.00 43.38 393 PHE A N 1
ATOM 3219 C CA . PHE A 1 393 ? 18.725 17.402 8.957 1.00 43.38 393 PHE A CA 1
ATOM 3220 C C . PHE A 1 393 ? 19.209 18.859 8.855 1.00 43.38 393 PHE A C 1
ATOM 3222 O O . PHE A 1 393 ? 18.527 19.708 8.284 1.00 43.38 393 PHE A O 1
ATOM 3229 N N . GLY A 1 394 ? 20.423 19.146 9.342 1.00 44.38 394 GLY A N 1
ATOM 3230 C CA . GLY A 1 394 ? 21.057 20.458 9.187 1.00 44.38 394 GLY A CA 1
ATOM 3231 C C . GLY A 1 394 ? 21.356 20.814 7.726 1.00 44.38 394 GLY A C 1
ATOM 3232 O O . GLY A 1 394 ? 21.118 21.946 7.313 1.00 44.38 394 GLY A O 1
ATOM 3233 N N . THR A 1 395 ? 21.797 19.843 6.918 1.00 51.47 395 THR A N 1
ATOM 3234 C CA . THR A 1 395 ? 22.054 20.061 5.481 1.00 51.47 395 THR A CA 1
ATOM 3235 C C . THR A 1 395 ? 20.764 20.314 4.701 1.00 51.47 395 THR A C 1
ATOM 3237 O O . THR A 1 395 ? 20.738 21.189 3.839 1.00 51.47 395 THR A O 1
ATOM 3240 N N . PHE A 1 396 ? 19.671 19.629 5.053 1.00 43.38 396 PHE A N 1
ATOM 3241 C CA . PHE A 1 396 ? 18.357 19.847 4.443 1.00 43.38 396 PHE A CA 1
ATOM 3242 C C . PHE A 1 396 ? 17.822 21.270 4.687 1.00 43.38 396 PHE A C 1
ATOM 3244 O O . PHE A 1 396 ? 17.337 21.918 3.760 1.00 43.38 396 PHE A O 1
ATOM 3251 N N . LEU A 1 397 ? 17.972 21.806 5.904 1.00 41.44 397 LEU A N 1
ATOM 3252 C CA . LEU A 1 397 ? 17.537 23.173 6.221 1.00 41.44 397 LEU A CA 1
ATOM 3253 C C . LEU A 1 397 ? 18.372 24.245 5.503 1.00 41.44 397 LEU A C 1
ATOM 3255 O O . LEU A 1 397 ? 17.808 25.238 5.036 1.00 41.44 397 LEU A O 1
ATOM 3259 N N . SER A 1 398 ? 19.680 24.026 5.334 1.00 42.66 398 SER A N 1
ATOM 3260 C CA . SER A 1 398 ? 20.530 24.923 4.539 1.00 42.66 398 SER A CA 1
ATOM 3261 C C . SER A 1 398 ? 20.152 24.921 3.054 1.00 42.66 398 SER A C 1
ATOM 3263 O O . SER A 1 398 ? 20.112 25.985 2.440 1.00 42.66 398 SER A O 1
ATOM 3265 N N . SER A 1 399 ? 19.791 23.770 2.477 1.00 43.25 399 SER A N 1
ATOM 3266 C CA . SER A 1 399 ? 19.320 23.696 1.085 1.00 43.25 399 SER A CA 1
ATOM 3267 C C . SER A 1 399 ? 17.966 24.387 0.878 1.00 43.25 399 SER A C 1
ATOM 3269 O O . SER A 1 399 ? 17.765 25.049 -0.138 1.00 43.25 399 SER A O 1
ATOM 3271 N N . VAL A 1 400 ? 17.055 24.312 1.853 1.00 44.38 400 VAL A N 1
ATOM 3272 C CA . VAL A 1 400 ? 15.743 24.985 1.786 1.00 44.38 400 VAL A CA 1
ATOM 3273 C C . VAL A 1 400 ? 15.865 26.512 1.912 1.00 44.38 400 VAL A C 1
ATOM 3275 O O . VAL A 1 400 ? 15.088 27.244 1.296 1.00 44.38 400 VAL A O 1
ATOM 3278 N N . GLN A 1 401 ? 16.856 27.024 2.653 1.00 41.97 401 GLN A N 1
ATOM 3279 C CA . GLN A 1 401 ? 17.121 28.467 2.714 1.00 41.97 401 GLN A CA 1
ATOM 3280 C C . GLN A 1 401 ? 17.704 29.021 1.407 1.00 41.97 401 GLN A C 1
ATOM 3282 O O . GLN A 1 401 ? 17.283 30.094 0.984 1.00 41.97 401 GLN A O 1
ATOM 3287 N N . VAL A 1 402 ? 18.585 28.280 0.723 1.00 47.00 402 VAL A N 1
ATOM 3288 C CA . VAL A 1 402 ? 19.173 28.716 -0.560 1.00 47.00 402 VAL A CA 1
ATOM 3289 C C . VAL A 1 402 ? 18.110 28.849 -1.661 1.00 47.00 402 VAL A C 1
ATOM 3291 O O . VAL A 1 402 ? 18.143 29.803 -2.434 1.00 47.00 402 VAL A O 1
ATOM 3294 N N . VAL A 1 403 ? 17.103 27.969 -1.686 1.00 45.31 403 VAL A N 1
ATOM 3295 C CA . VAL A 1 403 ? 16.001 28.047 -2.668 1.00 45.31 403 VAL A CA 1
ATOM 3296 C C . VAL A 1 403 ? 15.095 29.263 -2.425 1.00 45.31 403 VAL A C 1
ATOM 3298 O O . VAL A 1 403 ? 14.623 29.878 -3.378 1.00 45.31 403 VAL A O 1
ATOM 3301 N N . ARG A 1 404 ? 14.899 29.681 -1.167 1.00 45.69 404 ARG A N 1
ATOM 3302 C CA . ARG A 1 404 ? 14.104 30.881 -0.838 1.00 45.69 404 ARG A CA 1
ATOM 3303 C C . ARG A 1 404 ? 14.820 32.198 -1.145 1.00 45.69 404 ARG A C 1
ATOM 3305 O O . ARG A 1 404 ? 14.149 33.206 -1.344 1.00 45.69 404 ARG A O 1
ATOM 3312 N N . SER A 1 405 ? 16.149 32.198 -1.201 1.00 45.47 405 SER A N 1
ATOM 3313 C CA . SER A 1 405 ? 16.940 33.379 -1.569 1.00 45.47 405 SER A CA 1
ATOM 3314 C C . SER A 1 405 ? 17.026 33.609 -3.079 1.00 45.47 405 SER A C 1
ATOM 3316 O O . SER A 1 405 ? 17.316 34.723 -3.490 1.00 45.47 405 SER A O 1
ATOM 3318 N N . SER A 1 406 ? 16.749 32.591 -3.900 1.00 44.09 406 SER A N 1
ATOM 3319 C CA . SER A 1 406 ? 16.802 32.685 -5.367 1.00 44.09 406 SER A CA 1
ATOM 3320 C C . SER A 1 406 ? 15.458 33.054 -6.019 1.00 44.09 406 SER A C 1
ATOM 3322 O O . SER A 1 406 ? 15.370 33.100 -7.243 1.00 44.09 406 SER A O 1
ATOM 3324 N N . GLN A 1 407 ? 14.410 33.285 -5.221 1.00 45.31 407 GLN A N 1
ATOM 3325 C CA . GLN A 1 407 ? 13.068 33.689 -5.675 1.00 45.31 407 GLN A CA 1
ATOM 3326 C C . GLN A 1 407 ? 12.673 35.097 -5.191 1.00 45.31 407 GLN A C 1
ATOM 3328 O O . GLN A 1 407 ? 11.486 35.410 -5.097 1.00 45.31 407 GLN A O 1
ATOM 3333 N N . ARG A 1 408 ? 13.652 35.943 -4.856 1.00 43.88 408 ARG A N 1
ATOM 3334 C CA . ARG A 1 408 ? 13.440 37.371 -4.597 1.00 43.88 408 ARG A CA 1
ATOM 3335 C C . ARG A 1 408 ? 14.219 38.224 -5.570 1.00 43.88 408 ARG A C 1
ATOM 3337 O O . ARG A 1 408 ? 15.383 37.857 -5.835 1.00 43.88 408 ARG A O 1
#

Sequence (408 aa):
MPPFLDSTSQSLAANPGRLDRTRRRFDRDEPPASCSSTDSNYEPDDDPEPMPDLQEIAAALEAPLNEADLRSVVSHMQEQGFTRPGRIYVKEARLETTRLISFIYTGPCNPNTKRYLIGEKALERHAVIVRHYIKKRWQRLGIWDSSWGIPGRVQTHCEDCVRVRTLRSTILTEPEPVDRSGIPDKDNEELWRLKDLPEYMPSDPSDPVRQAVELRRYLRRGEPMPLPPRDNLTSCASPKELEDFLVSRPFFLFELEYGEEIQRKWRVPHRKLVPVIKWNIFDTVVNRWKERGNWNEEWAKRDYRGNCFIGWKWPHESDVPEAIDYSELNSRDDIDFTPSEIDALEAIEARRPIPPTSRAAQETRYKNLKSTPPLRRSARIAKIEAKKALASFGTFLSSVQVVRSSQR

Secondary structure (DSSP, 8-state):
------HHHHHHHT-HHHHHHHHTTTS--S-----------------------HHHHHHHHHSPPPHHHHHHHHHHHHHHTTT-HHHHHHHHHHHHHHHHHHHHHTS---HHHHHHHSSTTHHHHHHHHHHHHHHHHHHHTT---TTS--TT---TT-S----TTTHHHHHHS------TT----HHHHGGG--TTS----TT-TT-HHHHHHHTTTTPPTTPPP--PPPPPPPTT--HHHHHHHHHTSHHHHHHHHHHHHHHHHHTS-GGGGGGGTT--HHHHHHHHHHHTT---GGGG-B-TTS-B---SS-TTT-SS-SS--GGGGGSGGGS---HHHHHHHHHHHHSPPPP---HHHHHHHHHHHHSSPP-TTHHHHHHHHHHHHHHHHHHHHHHHHHHHHTT-

pLDDT: mean 74.84, std 20.13, range [29.44, 97.0]

Organism: NCBI:txid1926264

Foldseek 3Di:
DDDDDDPVVVVCVVCVVVVVVVVVVVPPPDDDPPPPPVPPPPVPDPDPDPQDDVVVLVCLLFDFDDPVLLLQLLVQLVVCPLVPVLSLLVVQLLVLLQVVVCCLPPNPADPVLNVLCDDPLNLLLSLLVSVLLVQVLCVQLLNDDPLQARACPPPPPRPLHADSPVSCVVVPDDPDPCDPVNDPDVVVVVNSPPVPDPPDDSPDCPQLSSVLSVLRRRPTQLDDRPLPQDGGDDNPDDPVSSSSNSCNFPQNRLSSSLSSLVSSLVSQPPVNCVVVVPDDSNVVSQVSCVVVVQDDVVQCDAGPVRDGGGDGDTPPNDPDDSDDDCVCSSPVVSDPDDPSSVVSSVVSVPPPDPPPCPVVNVVVVVVVVVVPPDPPPSVVVVVVVVVVVVVVVVVVVVVVVVVVVVVD

Radius of gyration: 28.03 Å; chains: 1; bounding box: 82×61×69 Å